Protein AF-0000000073460900 (afdb_homodimer)

Radius of gyration: 24.61 Å; Cα contacts (8 Å, |Δi|>4): 858; chains: 2; bounding box: 64×69×75 Å

Secondary structure (DSSP, 8-state):
-------HHHHHHHHHHHHHHHHHHHHHHHHTTSTT------------TTHHHHHHHHHHHHHHHHHHH--HHHHHHHHTGGGS-TT-HHHHHHHHHHHHHHHHSHHHHHHHHTT-EEE-----TT-HIIIIIS-STTSS-SPPEEEEETTTTEEEEEEEE-GGGEEETTEE-HHHHHHHHHHHHHHHHHHHH--S-EEEEEEEEEE-S--BSSEEEEEEEEEEEE-SSEEEEEEEEEETTSS-EEEEEEEEEEE-/-------HHHHHHHHHHHHHHHHHHHHHHHHTTSTTS-----------TTHHHHHHHHHHHHHHHHHHH--HHHHHHHHTGGGS-TT-HHHHHHHHHHHHHHHHSHHHHHHHHTT-EEE-----TT-HIIIIIS-STTSS-SPPEEEEETTTTEEEEEEEE-GGGEEETTEE-HHHHHHHHHHHHHHHHHHHH--S-EEEEEEEEEE-S--BSSEEEEEEEEEEEE-SSEEEEEEEEEETTSS-EEEEEEEEEEE-

Solvent-accessible surface area (backbone atoms only — not comparable to full-atom values): 27367 Å² total; per-residue (Å²): 132,86,73,78,76,69,69,64,59,65,58,46,54,52,48,50,53,50,49,53,51,51,53,52,50,42,50,54,66,53,52,71,70,61,71,74,78,81,82,76,87,73,74,89,65,71,78,61,81,59,58,56,53,50,50,47,44,44,48,44,48,48,47,46,51,43,57,73,43,42,50,70,66,51,50,44,20,54,74,50,39,68,80,46,58,80,80,34,65,69,52,46,51,50,41,51,51,50,52,51,50,54,62,64,31,68,64,49,51,52,36,55,75,69,62,34,39,79,50,80,76,84,74,55,91,43,26,30,24,65,70,45,63,34,41,35,51,20,22,36,50,58,83,62,48,35,30,41,22,82,90,77,66,34,33,37,33,42,39,56,40,18,59,40,37,10,43,37,85,61,25,44,22,67,28,53,54,47,32,54,49,50,52,51,49,53,51,40,49,26,69,74,71,70,35,93,55,71,43,70,40,35,41,36,38,37,49,69,41,88,45,64,34,42,36,53,33,37,36,34,48,78,43,76,45,78,66,81,51,33,40,39,37,30,33,37,34,24,40,59,87,65,82,44,70,26,31,39,35,38,37,34,31,42,40,118,132,86,72,80,74,67,69,64,59,65,59,46,53,54,47,50,54,49,51,52,51,50,54,52,50,43,51,56,68,54,54,73,69,61,72,74,82,81,86,69,91,69,74,85,65,70,78,60,81,58,57,57,52,49,50,46,43,44,48,44,48,49,48,46,51,43,57,72,43,42,50,71,67,49,50,44,22,53,73,51,39,68,79,46,60,81,80,36,67,68,51,46,50,51,39,52,50,50,52,51,50,55,63,65,31,68,64,49,52,50,35,55,76,71,61,35,40,80,50,77,76,83,74,56,90,44,28,30,24,66,68,46,63,35,41,35,51,19,23,37,50,57,82,62,49,38,31,39,22,81,89,79,66,35,34,38,34,44,41,54,39,18,60,40,38,10,43,36,85,62,25,43,23,67,29,55,53,46,31,54,49,50,53,51,49,52,52,40,50,25,70,74,70,72,36,90,56,71,42,70,40,34,40,36,39,38,50,68,40,90,44,63,34,44,36,54,33,38,35,34,48,77,42,75,44,79,68,81,50,33,38,39,38,30,34,36,34,23,40,58,86,65,83,44,71,26,32,40,35,39,38,36,28,41,40,119

Structure (mmCIF, N/CA/C/O backbone):
data_AF-0000000073460900-model_v1
#
loop_
_entity.id
_entity.type
_entity.pdbx_description
1 polymer ADL386Wp
#
loop_
_atom_site.group_PDB
_atom_site.id
_atom_site.type_symbol
_atom_site.label_atom_id
_atom_site.label_alt_id
_atom_site.label_comp_id
_atom_site.label_asym_id
_atom_site.label_entity_id
_atom_site.label_seq_id
_atom_site.pdbx_PDB_ins_code
_atom_site.Cartn_x
_atom_site.Cartn_y
_atom_site.Cartn_z
_atom_site.occupancy
_atom_site.B_iso_or_equiv
_atom_site.auth_seq_id
_atom_site.auth_comp_id
_atom_site.auth_asym_id
_atom_site.auth_atom_id
_atom_site.pdbx_PDB_model_num
ATOM 1 N N . MET A 1 1 ? -37.719 19.938 0.568 1 21.8 1 MET A N 1
ATOM 2 C CA . MET A 1 1 ? -37.125 19.641 -0.734 1 21.8 1 MET A CA 1
ATOM 3 C C . MET A 1 1 ? -35.75 20.297 -0.87 1 21.8 1 MET A C 1
ATOM 5 O O . MET A 1 1 ? -35.312 20.625 -1.976 1 21.8 1 MET A O 1
ATOM 9 N N . MET A 1 2 ? -35.031 20.688 0.23 1 23.61 2 MET A N 1
ATOM 10 C CA . MET A 1 2 ? -33.812 21.5 0.242 1 23.61 2 MET A CA 1
ATOM 11 C C . MET A 1 2 ? -32.656 20.781 -0.43 1 23.61 2 MET A C 1
ATOM 13 O O . MET A 1 2 ? -32.281 19.703 0.007 1 23.61 2 MET A O 1
ATOM 17 N N . ALA A 1 3 ? -32.531 20.953 -1.787 1 25.3 3 ALA A N 1
ATOM 18 C CA . ALA A 1 3 ? -31.469 20.578 -2.713 1 25.3 3 ALA A CA 1
ATOM 19 C C . ALA A 1 3 ? -30.109 21 -2.172 1 25.3 3 ALA A C 1
ATOM 21 O O . ALA A 1 3 ? -29.875 22.172 -1.9 1 25.3 3 ALA A O 1
ATOM 22 N N . TYR A 1 4 ? -29.547 20.25 -1.261 1 27.84 4 TYR A N 1
ATOM 23 C CA . TYR A 1 4 ? -28.172 20.453 -0.843 1 27.84 4 TYR A CA 1
ATOM 24 C C . TYR A 1 4 ? -27.266 20.719 -2.043 1 27.84 4 TYR A C 1
ATOM 26 O O . TYR A 1 4 ? -27.109 19.875 -2.92 1 27.84 4 TYR A O 1
ATOM 34 N N . LYS A 1 5 ? -27.203 22 -2.551 1 30.47 5 LYS A N 1
ATOM 35 C CA . LYS A 1 5 ? -26.328 22.547 -3.578 1 30.47 5 LYS A CA 1
ATOM 36 C C . LYS A 1 5 ? -24.875 22.172 -3.328 1 30.47 5 LYS A C 1
ATOM 38 O O . LYS A 1 5 ? -24.297 22.547 -2.301 1 30.47 5 LYS A O 1
ATOM 43 N N . TYR A 1 6 ? -24.453 21.062 -3.68 1 32.19 6 TYR A N 1
ATOM 44 C CA . TYR A 1 6 ? -23.078 20.609 -3.75 1 32.19 6 TYR A CA 1
ATOM 45 C C . TYR A 1 6 ? -22.172 21.672 -4.375 1 32.19 6 TYR A C 1
ATOM 47 O O . TYR A 1 6 ? -22.469 22.188 -5.457 1 32.19 6 TYR A O 1
ATOM 55 N N . PRO A 1 7 ? -21.469 22.453 -3.604 1 34.94 7 PRO A N 1
ATOM 56 C CA . PRO A 1 7 ? -20.75 23.562 -4.215 1 34.94 7 PRO A CA 1
ATOM 57 C C . PRO A 1 7 ? -19.891 23.141 -5.406 1 34.94 7 PRO A C 1
ATOM 59 O O . PRO A 1 7 ? -19.062 22.234 -5.277 1 34.94 7 PRO A O 1
ATOM 62 N N . VAL A 1 8 ? -20.328 23.344 -6.688 1 37.78 8 VAL A N 1
ATOM 63 C CA . VAL A 1 8 ? -19.781 23.219 -8.039 1 37.78 8 VAL A CA 1
ATOM 64 C C . VAL A 1 8 ? -18.359 23.75 -8.078 1 37.78 8 VAL A C 1
ATOM 66 O O . VAL A 1 8 ? -17.547 23.344 -8.914 1 37.78 8 VAL A O 1
ATOM 69 N N . GLY A 1 9 ? -18.078 24.562 -7.105 1 38.12 9 GLY A N 1
ATOM 70 C CA . GLY A 1 9 ? -16.797 25.234 -7.195 1 38.12 9 GLY A CA 1
ATOM 71 C C . GLY A 1 9 ? -15.625 24.344 -6.844 1 38.12 9 GLY A C 1
ATOM 72 O O . GLY A 1 9 ? -14.578 24.391 -7.492 1 38.12 9 GLY A O 1
ATOM 73 N N . ALA A 1 10 ? -15.734 23.609 -5.758 1 40.12 10 ALA A N 1
ATOM 74 C CA . ALA A 1 10 ? -14.625 22.734 -5.375 1 40.12 10 ALA A CA 1
ATOM 75 C C . ALA A 1 10 ? -14.391 21.656 -6.418 1 40.12 10 ALA A C 1
ATOM 77 O O . ALA A 1 10 ? -13.25 21.312 -6.738 1 40.12 10 ALA A O 1
ATOM 78 N N . ALA A 1 11 ? -15.461 21.188 -7.004 1 39.38 11 ALA A N 1
ATOM 79 C CA . ALA A 1 11 ? -15.367 20.219 -8.094 1 39.38 11 ALA A CA 1
ATOM 80 C C . ALA A 1 11 ? -14.68 20.828 -9.312 1 39.38 11 ALA A C 1
ATOM 82 O O . ALA A 1 11 ? -13.875 20.172 -9.969 1 39.38 11 ALA A O 1
ATOM 83 N N . ARG A 1 12 ? -14.953 22.062 -9.523 1 40.88 12 ARG A N 1
ATOM 84 C CA . ARG A 1 12 ? -14.352 22.734 -10.672 1 40.88 12 ARG A CA 1
ATOM 85 C C . ARG A 1 12 ? -12.852 22.938 -10.469 1 40.88 12 ARG A C 1
ATOM 87 O O . ARG A 1 12 ? -12.07 22.734 -11.398 1 40.88 12 ARG A O 1
ATOM 94 N N . ARG A 1 13 ? -12.461 23.266 -9.305 1 42.81 13 ARG A N 1
ATOM 95 C CA . ARG A 1 13 ? -11.039 23.484 -9.039 1 42.81 13 ARG A CA 1
ATOM 96 C C . ARG A 1 13 ? -10.266 22.156 -9.109 1 42.81 13 ARG A C 1
ATOM 98 O O . ARG A 1 13 ? -9.164 22.109 -9.656 1 42.81 13 ARG A O 1
ATOM 105 N N . GLN A 1 14 ? -10.891 21.156 -8.672 1 40.12 14 GLN A N 1
ATOM 106 C CA . GLN A 1 14 ? -10.281 19.828 -8.766 1 40.12 14 GLN A CA 1
ATOM 107 C C . GLN A 1 14 ? -10.188 19.359 -10.211 1 40.12 14 GLN A C 1
ATOM 109 O O . GLN A 1 14 ? -9.18 18.781 -10.617 1 40.12 14 GLN A O 1
ATOM 114 N N . LEU A 1 15 ? -11.156 19.75 -11.016 1 40.47 15 LEU A N 1
ATOM 115 C CA . LEU A 1 15 ? -11.133 19.453 -12.445 1 40.47 15 LEU A CA 1
ATOM 116 C C . LEU A 1 15 ? -10.023 20.219 -13.148 1 40.47 15 LEU A C 1
ATOM 118 O O . LEU A 1 15 ? -9.312 19.672 -13.992 1 40.47 15 LEU A O 1
ATOM 122 N N . GLN A 1 16 ? -9.914 21.422 -12.781 1 43.19 16 GLN A N 1
ATOM 123 C CA . GLN A 1 16 ? -8.891 22.25 -13.406 1 43.19 16 GLN A CA 1
ATOM 124 C C . GLN A 1 16 ? -7.488 21.781 -13.023 1 43.19 16 GLN A C 1
ATOM 126 O O . GLN A 1 16 ? -6.586 21.766 -13.859 1 43.19 16 GLN A O 1
ATOM 131 N N . ALA A 1 17 ? -7.332 21.406 -11.875 1 42.56 17 ALA A N 1
ATOM 132 C CA . ALA A 1 17 ? -6.047 20.859 -11.43 1 42.56 17 ALA A CA 1
ATOM 133 C C . ALA A 1 17 ? -5.738 19.547 -12.141 1 42.56 17 ALA A C 1
ATOM 135 O O . ALA A 1 17 ? -4.602 19.312 -12.562 1 42.56 17 ALA A O 1
ATOM 136 N N . ASN A 1 18 ? -6.754 18.844 -12.359 1 40.72 18 ASN A N 1
ATOM 137 C CA . ASN A 1 18 ? -6.617 17.578 -13.062 1 40.72 18 ASN A CA 1
ATOM 138 C C . ASN A 1 18 ? -6.27 17.781 -14.531 1 40.72 18 ASN A C 1
ATOM 140 O O . ASN A 1 18 ? -5.434 17.062 -15.086 1 40.72 18 ASN A O 1
ATOM 144 N N . ILE A 1 19 ? -6.832 18.797 -15.117 1 40.56 19 ILE A N 1
ATOM 145 C CA . ILE A 1 19 ? -6.562 19.141 -16.5 1 40.56 19 ILE A CA 1
ATOM 146 C C . ILE A 1 19 ? -5.121 19.625 -16.641 1 40.56 19 ILE A C 1
ATOM 148 O O . ILE A 1 19 ? -4.426 19.266 -17.594 1 40.56 19 ILE A O 1
ATOM 152 N N . ARG A 1 20 ? -4.719 20.359 -15.711 1 42.94 20 ARG A N 1
ATOM 153 C CA . ARG A 1 20 ? -3.346 20.859 -15.758 1 42.94 20 ARG A CA 1
ATOM 154 C C . ARG A 1 20 ? -2.346 19.719 -15.602 1 42.94 20 ARG A C 1
ATOM 156 O O . ARG A 1 20 ? -1.32 19.688 -16.281 1 42.94 20 ARG A O 1
ATOM 163 N N . THR A 1 21 ? -2.645 18.828 -14.828 1 40.16 21 THR A N 1
ATOM 164 C CA . THR A 1 21 ? -1.811 17.641 -14.625 1 40.16 21 THR A CA 1
ATOM 165 C C . THR A 1 21 ? -1.776 16.781 -15.891 1 40.16 21 THR A C 1
ATOM 167 O O . THR A 1 21 ? -0.723 16.266 -16.266 1 40.16 21 THR A O 1
ATOM 170 N N . CYS A 1 22 ? -2.891 16.75 -16.5 1 38.5 22 CYS A N 1
ATOM 171 C CA . CYS A 1 22 ? -2.938 16.062 -17.781 1 38.5 22 CYS A CA 1
ATOM 172 C C . CYS A 1 22 ? -2.041 16.734 -18.812 1 38.5 22 CYS A C 1
ATOM 174 O O . CYS A 1 22 ? -1.329 16.078 -19.562 1 38.5 22 CYS A O 1
ATOM 176 N N . LYS A 1 23 ? -2.078 18.047 -18.828 1 37.5 23 LYS A N 1
ATOM 177 C CA . LYS A 1 23 ? -1.24 18.781 -19.766 1 37.5 23 LYS A CA 1
ATOM 178 C C . LYS A 1 23 ? 0.241 18.547 -19.484 1 37.5 23 LYS A C 1
ATOM 180 O O . LYS A 1 23 ? 1.038 18.391 -20.406 1 37.5 23 LYS A O 1
ATOM 185 N N . ALA A 1 24 ? 0.615 18.422 -18.281 1 39.75 24 ALA A N 1
ATOM 186 C CA . ALA A 1 24 ? 2.006 18.188 -17.906 1 39.75 24 ALA A CA 1
ATOM 187 C C . ALA A 1 24 ? 2.449 16.781 -18.328 1 39.75 24 ALA A C 1
ATOM 189 O O . ALA A 1 24 ? 3.566 16.594 -18.812 1 39.75 24 ALA A O 1
ATOM 190 N N . ILE A 1 25 ? 1.651 15.883 -18.281 1 38.31 25 ILE A N 1
ATOM 191 C CA . ILE A 1 25 ? 1.918 14.5 -18.672 1 38.31 25 ILE A CA 1
ATOM 192 C C . ILE A 1 25 ? 2.131 14.414 -20.172 1 38.31 25 ILE A C 1
ATOM 194 O O . ILE A 1 25 ? 3.068 13.758 -20.641 1 38.31 25 ILE A O 1
ATOM 198 N N . VAL A 1 26 ? 1.367 15.102 -20.875 1 37.19 26 VAL A N 1
ATOM 199 C CA . VAL A 1 26 ? 1.499 15.125 -22.328 1 37.19 26 VAL A CA 1
ATOM 200 C C . VAL A 1 26 ? 2.855 15.711 -22.719 1 37.19 26 VAL A C 1
ATOM 202 O O . VAL A 1 26 ? 3.539 15.18 -23.594 1 37.19 26 VAL A O 1
ATOM 205 N N . ASN A 1 27 ? 3.17 16.609 -21.938 1 37.47 27 ASN A N 1
ATOM 206 C CA . ASN A 1 27 ? 4.441 17.25 -22.234 1 37.47 27 ASN A CA 1
ATOM 207 C C . ASN A 1 27 ? 5.625 16.328 -21.953 1 37.47 27 ASN A C 1
ATOM 209 O O . ASN A 1 27 ? 6.59 16.312 -22.719 1 37.47 27 ASN A O 1
ATOM 213 N N . ILE A 1 28 ? 5.598 15.57 -21 1 36.09 28 ILE A N 1
ATOM 214 C CA . ILE A 1 28 ? 6.68 14.664 -20.641 1 36.09 28 ILE A CA 1
ATOM 215 C C . ILE A 1 28 ? 6.762 13.531 -21.672 1 36.09 28 ILE A C 1
ATOM 217 O O . ILE A 1 28 ? 7.852 13.156 -22.109 1 36.09 28 ILE A O 1
ATOM 221 N N . LEU A 1 29 ? 5.68 12.984 -22.047 1 33.34 29 LEU A N 1
ATOM 222 C CA . LEU A 1 29 ? 5.637 11.906 -23.016 1 33.34 29 LEU A CA 1
ATOM 223 C C . LEU A 1 29 ? 6.113 12.383 -24.375 1 33.34 29 LEU A C 1
ATOM 225 O O . LEU A 1 29 ? 6.797 11.648 -25.094 1 33.34 29 LEU A O 1
ATOM 229 N N . VAL A 1 30 ? 5.891 13.578 -24.688 1 33.03 30 VAL A N 1
ATOM 230 C CA . VAL A 1 30 ? 6.281 14.148 -25.969 1 33.03 30 VAL A CA 1
ATOM 231 C C . VAL A 1 30 ? 7.77 14.5 -25.953 1 33.03 30 VAL A C 1
ATOM 233 O O . VAL A 1 30 ? 8.469 14.312 -26.953 1 33.03 30 VAL A O 1
ATOM 236 N N . ARG A 1 31 ? 8.242 14.867 -24.844 1 34.03 31 ARG A N 1
ATOM 237 C CA . ARG A 1 31 ? 9.641 15.289 -24.797 1 34.03 31 ARG A CA 1
ATOM 238 C C . ARG A 1 31 ? 10.578 14.094 -24.938 1 34.03 31 ARG A C 1
ATOM 240 O O . ARG A 1 31 ? 11.688 14.227 -25.469 1 34.03 31 ARG A O 1
ATOM 247 N N . LYS A 1 32 ? 10.305 12.938 -24.484 1 31.95 32 LYS A N 1
ATOM 248 C CA . LYS A 1 32 ? 11.234 11.828 -24.672 1 31.95 32 LYS A CA 1
ATOM 249 C C . LYS A 1 32 ? 11.422 11.5 -26.156 1 31.95 32 LYS A C 1
ATOM 251 O O . LYS A 1 32 ? 12.383 10.828 -26.531 1 31.95 32 LYS A O 1
ATOM 256 N N . ALA A 1 33 ? 10.484 11.891 -26.984 1 29.42 33 ALA A N 1
ATOM 257 C CA . ALA A 1 33 ? 10.648 11.555 -28.391 1 29.42 33 ALA A CA 1
ATOM 258 C C . ALA A 1 33 ? 11.719 12.422 -29.047 1 29.42 33 ALA A C 1
ATOM 260 O O . ALA A 1 33 ? 12.359 12.016 -30.016 1 29.42 33 ALA A O 1
ATOM 261 N N . SER A 1 34 ? 11.867 13.656 -28.609 1 28.66 34 SER A N 1
ATOM 262 C CA . SER A 1 34 ? 12.609 14.562 -29.469 1 28.66 34 SER A CA 1
ATOM 263 C C . SER A 1 34 ? 14.109 14.508 -29.172 1 28.66 34 SER A C 1
ATOM 265 O O . SER A 1 34 ? 14.883 15.281 -29.734 1 28.66 34 SER A O 1
ATOM 267 N N . TYR A 1 35 ? 14.633 13.836 -28.312 1 28.48 35 TYR A N 1
ATOM 268 C CA . TYR A 1 35 ? 15.945 14.312 -27.875 1 28.48 35 TYR A CA 1
ATOM 269 C C . TYR A 1 35 ? 17.031 13.93 -28.875 1 28.48 35 TYR A C 1
ATOM 271 O O . TYR A 1 35 ? 18.219 14.031 -28.578 1 28.48 35 TYR A O 1
ATOM 279 N N . THR A 1 36 ? 16.734 13.398 -30.047 1 25.69 36 THR A N 1
ATOM 280 C CA . THR A 1 36 ? 17.969 12.938 -30.656 1 25.69 36 THR A CA 1
ATOM 281 C C . THR A 1 36 ? 18.828 14.117 -31.125 1 25.69 36 THR A C 1
ATOM 283 O O . THR A 1 36 ? 20.047 13.984 -31.281 1 25.69 36 THR A O 1
ATOM 286 N N . THR A 1 37 ? 18.25 15.031 -31.938 1 26.38 37 THR A N 1
ATOM 287 C CA . THR A 1 37 ? 19.109 15.484 -33 1 26.38 37 THR A CA 1
ATOM 288 C C . THR A 1 37 ? 20.172 16.469 -32.5 1 26.38 37 THR A C 1
ATOM 290 O O . THR A 1 37 ? 19.969 17.094 -31.438 1 26.38 37 THR A O 1
ATOM 293 N N . GLY A 1 38 ? 21.297 16.859 -33.312 1 26.08 38 GLY A N 1
ATOM 294 C CA . GLY A 1 38 ? 22.594 17.516 -33.375 1 26.08 38 GLY A CA 1
ATOM 295 C C . GLY A 1 38 ? 22.531 18.984 -33 1 26.08 38 GLY A C 1
ATOM 296 O O . GLY A 1 38 ? 21.469 19.594 -33.031 1 26.08 38 GLY A O 1
ATOM 297 N N . ARG A 1 39 ? 23.625 19.734 -32.469 1 28.83 39 ARG A N 1
ATOM 298 C CA . ARG A 1 39 ? 23.969 20.969 -31.812 1 28.83 39 ARG A CA 1
ATOM 299 C C . ARG A 1 39 ? 23.797 22.172 -32.75 1 28.83 39 ARG A C 1
ATOM 301 O O . ARG A 1 39 ? 24.266 23.266 -32.438 1 28.83 39 ARG A O 1
ATOM 308 N N . GLN A 1 40 ? 23.438 22.047 -34.094 1 28.53 40 GLN A N 1
ATOM 309 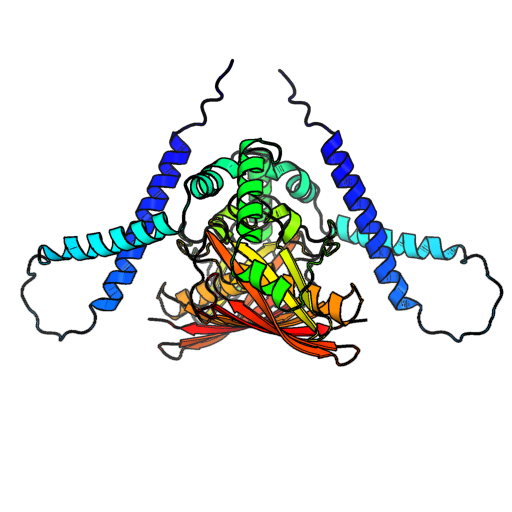C CA . GLN A 1 40 ? 23.766 23.297 -34.781 1 28.53 40 GLN A CA 1
ATOM 310 C C . GLN A 1 40 ? 22.953 24.469 -34.219 1 28.53 40 GLN A C 1
ATOM 312 O O . GLN A 1 40 ? 21.844 24.266 -33.719 1 28.53 40 GLN A O 1
ATOM 317 N N . PHE A 1 41 ? 23.5 25.719 -33.969 1 29.95 41 PHE A N 1
ATOM 318 C CA . PHE A 1 41 ? 23.141 27.047 -33.469 1 29.95 41 PHE A CA 1
ATOM 319 C C . PHE A 1 41 ? 21.859 27.547 -34.156 1 29.95 41 PHE A C 1
ATOM 321 O O . PHE A 1 41 ? 21.578 28.75 -34.125 1 29.95 41 PHE A O 1
ATOM 328 N N . ALA A 1 42 ? 20.969 26.719 -34.938 1 27.45 42 ALA A N 1
ATOM 329 C CA . ALA A 1 42 ? 20.031 27.344 -35.875 1 27.45 42 ALA A CA 1
ATOM 330 C C . ALA A 1 42 ? 19.062 28.266 -35.125 1 27.45 42 ALA A C 1
ATOM 332 O O . ALA A 1 42 ? 18.844 28.094 -33.906 1 27.45 42 ALA A O 1
ATOM 333 N N . VAL A 1 43 ? 18.578 29.375 -35.844 1 31.58 43 VAL A N 1
ATOM 334 C CA . VAL A 1 43 ? 17.578 30.422 -35.719 1 31.58 43 VAL A CA 1
ATOM 335 C C . VAL A 1 43 ? 16.312 29.875 -35.094 1 31.58 43 VAL A C 1
ATOM 337 O O . VAL A 1 43 ? 15.93 28.719 -35.344 1 31.58 43 VAL A O 1
ATOM 340 N N . ALA A 1 44 ? 15.781 30.516 -34.062 1 33.97 44 ALA A N 1
ATOM 341 C CA . ALA A 1 44 ? 14.617 30.266 -33.219 1 33.97 44 ALA A CA 1
ATOM 342 C C . ALA A 1 44 ? 13.398 29.906 -34.062 1 33.97 44 ALA A C 1
ATOM 344 O O . ALA A 1 44 ? 12.75 30.797 -34.625 1 33.97 44 ALA A O 1
ATOM 345 N N . ARG A 1 45 ? 13.484 28.953 -35.125 1 32.97 45 ARG A N 1
ATOM 346 C CA . ARG A 1 45 ? 12.273 28.781 -35.938 1 32.97 45 ARG A CA 1
ATOM 347 C C . ARG A 1 45 ? 11.078 28.469 -35.031 1 32.97 45 ARG A C 1
ATOM 349 O O . ARG A 1 45 ? 11.219 27.812 -34 1 32.97 45 ARG A O 1
ATOM 356 N N . ARG A 1 46 ? 9.961 29.234 -35.25 1 35.94 46 ARG A N 1
ATOM 357 C CA . ARG A 1 46 ? 8.609 29.062 -34.719 1 35.94 46 ARG A CA 1
ATOM 358 C C . ARG A 1 46 ? 8.227 27.578 -34.656 1 35.94 46 ARG A C 1
ATOM 360 O O . ARG A 1 46 ? 8.453 26.844 -35.625 1 35.94 46 ARG A O 1
ATOM 367 N N . PRO A 1 47 ? 8.172 27.016 -33.469 1 39.94 47 PRO A N 1
ATOM 368 C CA . PRO A 1 47 ? 7.902 25.578 -33.469 1 39.94 47 PRO A CA 1
ATOM 369 C C . PRO A 1 47 ? 6.836 25.172 -34.469 1 39.94 47 PRO A C 1
ATOM 371 O O . PRO A 1 47 ? 5.875 25.922 -34.688 1 39.94 47 PRO A O 1
ATOM 374 N N . PRO A 1 48 ? 7.258 24.469 -35.625 1 37.88 48 PRO A N 1
ATOM 375 C CA . PRO A 1 48 ? 6.281 24.219 -36.688 1 37.88 48 PRO A CA 1
ATOM 376 C C . PRO A 1 48 ? 4.902 23.844 -36.125 1 37.88 48 PRO A C 1
ATOM 378 O O . PRO A 1 48 ? 4.789 23.359 -35 1 37.88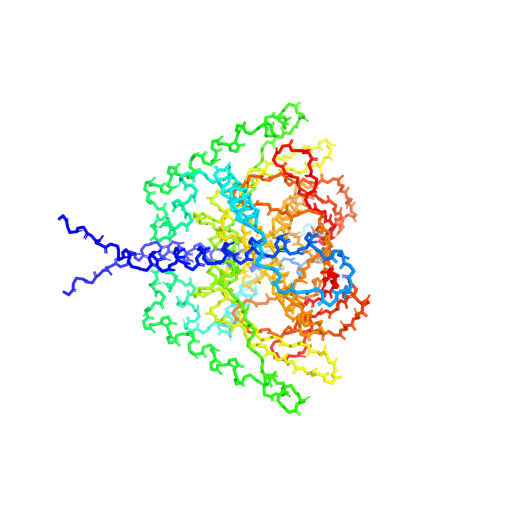 48 PRO A O 1
ATOM 381 N N . LYS A 1 49 ? 3.803 24.266 -36.844 1 38.25 49 LYS A N 1
ATOM 382 C CA . LYS A 1 49 ? 2.359 24.094 -36.719 1 38.25 49 LYS A CA 1
ATOM 383 C C . LYS A 1 49 ? 2.018 22.656 -36.312 1 38.25 49 LYS A C 1
ATOM 385 O O . LYS A 1 49 ? 0.87 22.359 -35.969 1 38.25 49 LYS A O 1
ATOM 390 N N . TRP A 1 50 ? 2.994 21.719 -36.562 1 35.72 50 TRP A N 1
ATOM 391 C CA . TRP A 1 50 ? 2.656 20.328 -36.25 1 35.72 50 TRP A CA 1
ATOM 392 C C . TRP A 1 50 ? 2.773 20.062 -34.75 1 35.72 50 TRP A C 1
ATOM 394 O O . TRP A 1 50 ? 2.518 18.938 -34.312 1 35.72 50 TRP A O 1
ATOM 404 N N . TYR A 1 51 ? 3.385 20.891 -33.969 1 43.34 51 TYR A N 1
ATOM 405 C CA . TYR A 1 51 ? 3.402 20.719 -32.531 1 43.34 51 TYR A CA 1
ATOM 406 C C . TYR A 1 51 ? 1.987 20.594 -31.969 1 43.34 51 TYR A C 1
ATOM 408 O O . TYR A 1 51 ? 1.769 19.969 -30.922 1 43.34 51 TYR A O 1
ATOM 416 N N . GLY A 1 52 ? 1.089 21.281 -32.656 1 41.59 52 GLY A N 1
ATOM 417 C CA . GLY A 1 52 ? -0.317 21.141 -32.312 1 41.59 52 GLY A CA 1
ATOM 418 C C . GLY A 1 52 ? -0.833 19.719 -32.5 1 41.59 52 GLY A C 1
ATOM 419 O O . GLY A 1 52 ? -1.66 19.25 -31.719 1 41.59 52 GLY A O 1
ATOM 420 N N . LEU A 1 53 ? -0.352 19.078 -33.562 1 43.81 53 LEU A N 1
ATOM 421 C CA . LEU A 1 53 ? -0.833 17.734 -33.875 1 43.81 53 LEU A CA 1
ATOM 422 C C . LEU A 1 53 ? -0.296 16.734 -32.875 1 43.81 53 LEU A C 1
ATOM 424 O O . LEU A 1 53 ? -0.993 15.789 -32.5 1 43.81 53 LEU A O 1
ATOM 428 N N . GLY A 1 54 ? 0.873 16.922 -32.406 1 43.41 54 GLY A N 1
ATOM 429 C CA . GLY A 1 54 ? 1.41 16.031 -31.391 1 43.41 54 GLY A CA 1
ATOM 430 C C . GLY A 1 54 ? 0.736 16.172 -30.031 1 43.41 54 GLY A C 1
ATOM 431 O O . GLY A 1 54 ? 0.419 15.18 -29.391 1 43.41 54 GLY A O 1
ATOM 432 N N . ILE A 1 55 ? 0.613 17.359 -29.672 1 45.62 55 ILE A N 1
ATOM 433 C CA . ILE A 1 55 ? -0.132 17.594 -28.438 1 45.62 55 ILE A CA 1
ATOM 434 C C . ILE A 1 55 ? -1.572 17.125 -28.609 1 45.62 55 ILE A C 1
ATOM 436 O O . ILE A 1 55 ? -2.139 16.5 -27.703 1 45.62 55 ILE A O 1
ATOM 440 N N . PHE A 1 56 ? -2.1 17.406 -29.75 1 46.31 56 PHE A N 1
ATOM 441 C CA . PHE A 1 56 ? -3.436 16.906 -30.031 1 46.31 56 PHE A CA 1
ATOM 442 C C . PHE A 1 56 ? -3.453 15.375 -30.031 1 46.31 56 PHE A C 1
ATOM 444 O O . PHE A 1 56 ? -4.383 14.766 -29.5 1 46.31 56 PHE A O 1
ATOM 451 N N . GLY A 1 57 ? -2.514 14.789 -30.531 1 46.88 57 GLY A N 1
ATOM 452 C CA . GLY A 1 57 ? -2.416 13.336 -30.5 1 46.88 57 GLY A CA 1
ATOM 453 C C . GLY A 1 57 ? -2.203 12.781 -29.109 1 46.88 57 GLY A C 1
ATOM 454 O O . GLY A 1 57 ? -2.842 11.797 -28.719 1 46.88 57 GLY A O 1
ATOM 455 N N . ALA A 1 58 ? -1.322 13.344 -28.406 1 49.34 58 ALA A N 1
ATOM 456 C CA . ALA A 1 58 ? -1.107 12.914 -27.031 1 49.34 58 ALA A CA 1
ATOM 457 C C . ALA A 1 58 ? -2.338 13.188 -26.172 1 49.34 58 ALA A C 1
ATOM 459 O O . ALA A 1 58 ? -2.748 12.336 -25.375 1 49.34 58 ALA A O 1
ATOM 460 N N . SER A 1 59 ? -2.85 14.32 -26.359 1 48.91 59 SER A N 1
ATOM 461 C CA . SER A 1 59 ? -4.098 14.609 -25.656 1 48.91 59 SER A CA 1
ATOM 462 C C . SER A 1 59 ? -5.219 13.688 -26.125 1 48.91 59 SER A C 1
ATOM 464 O O . SER A 1 59 ? -6.02 13.211 -25.312 1 48.91 59 SER A O 1
ATOM 466 N N . PHE A 1 60 ? -5.312 13.5 -27.406 1 51.38 60 PHE A N 1
ATOM 467 C CA . PHE A 1 60 ? -6.305 12.57 -27.938 1 51.38 60 PHE A CA 1
ATOM 468 C C . PHE A 1 60 ? -6.02 11.148 -27.484 1 51.38 60 PHE A C 1
ATOM 470 O O . PHE A 1 60 ? -6.941 10.406 -27.125 1 51.38 60 PHE A O 1
ATOM 477 N N . GLY A 1 61 ? -4.898 10.711 -27.5 1 50.59 61 GLY A N 1
ATOM 478 C CA . GLY A 1 61 ? -4.543 9.391 -27 1 50.59 61 GLY A CA 1
ATOM 479 C C . GLY A 1 61 ? -4.828 9.211 -25.531 1 50.59 61 GLY A C 1
ATOM 480 O O . GLY A 1 61 ? -5.375 8.188 -25.109 1 50.59 61 GLY A O 1
ATOM 481 N N . LEU A 1 62 ? -4.457 10.188 -24.828 1 52.88 62 LEU A N 1
ATOM 482 C CA . LEU A 1 62 ? -4.812 10.164 -23.406 1 52.88 62 LEU A CA 1
ATOM 483 C C . LEU A 1 62 ? -6.324 10.211 -23.234 1 52.88 62 LEU A C 1
ATOM 485 O O . LEU A 1 62 ? -6.879 9.492 -22.391 1 52.88 62 LEU A O 1
ATOM 489 N N . GLY A 1 63 ? -6.902 11.156 -23.984 1 49.91 63 GLY A N 1
ATOM 490 C CA . GLY A 1 63 ? -8.359 11.164 -23.969 1 49.91 63 GLY A CA 1
ATOM 491 C C . GLY A 1 63 ? -8.969 9.844 -24.375 1 49.91 63 GLY A C 1
ATOM 492 O O . GLY A 1 63 ? -9.914 9.359 -23.734 1 49.91 63 GLY A O 1
ATOM 493 N N . TRP A 1 64 ? -8.43 9.344 -25.453 1 50.28 64 TRP A N 1
ATOM 494 C CA . TRP A 1 64 ? -8.875 8.023 -25.891 1 50.28 64 TRP A CA 1
ATOM 495 C C . TRP A 1 64 ? -8.617 6.977 -24.812 1 50.28 64 TRP A C 1
ATOM 497 O O . TRP A 1 64 ? -9.484 6.133 -24.547 1 50.28 64 TRP A O 1
ATOM 507 N N . LEU A 1 65 ? -7.504 7.023 -24.281 1 50.78 65 LEU A N 1
ATOM 508 C CA . LEU A 1 65 ? -7.191 6.078 -23.219 1 50.78 65 LEU A CA 1
ATOM 509 C C . LEU A 1 65 ? -8.141 6.262 -22.047 1 50.78 65 LEU A C 1
ATOM 511 O O . LEU A 1 65 ? -8.609 5.281 -21.453 1 50.78 65 LEU A O 1
ATOM 515 N N . ILE A 1 66 ? -8.422 7.48 -21.828 1 53.09 66 ILE A N 1
ATOM 516 C CA . ILE A 1 66 ? -9.336 7.789 -20.734 1 53.09 66 ILE A CA 1
ATOM 517 C C . ILE A 1 66 ? -10.734 7.277 -21.062 1 53.09 66 ILE A C 1
ATOM 519 O O . ILE A 1 66 ? -11.391 6.656 -20.219 1 53.09 66 ILE A O 1
ATOM 523 N N . THR A 1 67 ? -11.125 7.598 -22.281 1 49.62 67 THR A N 1
ATOM 524 C CA . THR A 1 67 ? -12.477 7.203 -22.672 1 49.62 67 THR A CA 1
ATOM 525 C C . THR A 1 67 ? -12.594 5.684 -22.734 1 49.62 67 THR A C 1
ATOM 527 O O . THR A 1 67 ? -13.664 5.125 -22.484 1 49.62 67 THR A O 1
ATOM 530 N N . GLN A 1 68 ? -11.5 5.117 -23.125 1 50.94 68 GLN A N 1
ATOM 531 C CA . GLN A 1 68 ? -11.586 3.668 -23.281 1 50.94 68 GLN A CA 1
ATOM 532 C C . GLN A 1 68 ? -11.648 2.971 -21.922 1 50.94 68 GLN A C 1
ATOM 534 O O . GLN A 1 68 ? -12.242 1.898 -21.797 1 50.94 68 GLN A O 1
ATOM 539 N N . HIS A 1 69 ? -11.109 3.629 -21.016 1 55.62 69 HIS A N 1
ATOM 540 C CA . HIS A 1 69 ? -10.984 2.85 -19.797 1 55.62 69 HIS A CA 1
ATOM 541 C C . HIS A 1 69 ? -11.828 3.445 -18.672 1 55.62 69 HIS A C 1
ATOM 543 O O . HIS A 1 69 ? -11.914 2.869 -17.578 1 55.62 69 HIS A O 1
ATOM 549 N N . LEU A 1 70 ? -12.43 4.574 -18.984 1 58.66 70 LEU A N 1
ATOM 550 C CA . LEU A 1 70 ? -13.219 5.18 -17.922 1 58.66 70 LEU A CA 1
ATOM 551 C C . LEU A 1 70 ? -14.695 5.254 -18.312 1 58.66 70 LEU A C 1
ATOM 553 O O . LEU A 1 70 ? -15.07 6 -19.219 1 58.66 70 LEU A O 1
ATOM 557 N N . SER A 1 71 ? -15.484 4.352 -17.75 1 62.97 71 SER A N 1
ATOM 558 C CA . SER A 1 71 ? -16.938 4.527 -17.891 1 62.97 71 SER A CA 1
ATOM 559 C C . SER A 1 71 ? -17.422 5.738 -17.094 1 62.97 71 SER A C 1
ATOM 561 O O . SER A 1 71 ? -16.719 6.23 -16.203 1 62.97 71 SER A O 1
ATOM 563 N N . TYR A 1 72 ? -18.531 6.297 -17.594 1 60.97 72 TYR A N 1
ATOM 564 C CA . TYR A 1 72 ? -19.172 7.379 -16.859 1 60.97 72 TYR A CA 1
ATOM 565 C C . TYR A 1 72 ? -19.312 7.023 -15.375 1 60.97 72 TYR A C 1
ATOM 567 O O . TYR A 1 72 ? -19.031 7.844 -14.508 1 60.97 72 TYR A O 1
ATOM 575 N N . ALA A 1 73 ? -19.688 5.859 -15.133 1 63.16 73 ALA A N 1
ATOM 576 C CA . ALA A 1 73 ? -19.875 5.414 -13.75 1 63.16 73 ALA A CA 1
ATOM 577 C C . ALA A 1 73 ? -18.547 5.414 -12.992 1 63.16 73 ALA A C 1
ATOM 579 O O . ALA A 1 73 ? -18.5 5.766 -11.812 1 63.16 73 ALA A O 1
ATOM 580 N N . ASP A 1 74 ? -17.5 5.152 -13.648 1 68.31 74 ASP A N 1
ATOM 581 C CA . ASP A 1 74 ? -16.188 5.152 -13.031 1 68.31 74 ASP A CA 1
ATOM 582 C C . ASP A 1 74 ? -15.734 6.574 -12.695 1 68.31 74 ASP A C 1
ATOM 584 O O . ASP A 1 74 ? -15.141 6.805 -11.641 1 68.31 74 ASP A O 1
ATOM 588 N N . LEU A 1 75 ? -16.031 7.371 -13.594 1 65.94 75 LEU A N 1
ATOM 589 C CA . LEU A 1 75 ? -15.703 8.773 -13.375 1 65.94 75 LEU A CA 1
ATOM 590 C C . LEU A 1 75 ? -16.484 9.336 -12.188 1 65.94 75 LEU A C 1
ATOM 592 O O . LEU A 1 75 ? -15.914 10.016 -11.336 1 65.94 75 LEU A O 1
ATOM 596 N N . MET A 1 76 ? -17.766 9.039 -12.141 1 66.62 76 MET A N 1
ATOM 597 C CA . MET A 1 76 ? -18.609 9.5 -11.039 1 66.62 76 MET A CA 1
ATOM 598 C C . MET A 1 76 ? -18.141 8.914 -9.711 1 66.62 76 MET A C 1
ATOM 600 O O . MET A 1 76 ? -18.125 9.602 -8.695 1 66.62 76 MET A O 1
ATOM 604 N N . ALA A 1 77 ? -17.797 7.711 -9.773 1 60.28 77 ALA A N 1
ATOM 605 C CA . ALA A 1 77 ? -17.281 7.051 -8.578 1 60.28 77 ALA A CA 1
ATOM 606 C C . ALA A 1 77 ? -16.016 7.738 -8.078 1 60.28 77 ALA A C 1
ATOM 608 O O . ALA A 1 77 ? -15.859 7.945 -6.871 1 60.28 77 ALA A O 1
ATOM 609 N N . TRP A 1 78 ? -15.211 8.07 -8.93 1 69.19 78 TRP A N 1
ATOM 610 C CA . TRP A 1 78 ? -13.945 8.734 -8.609 1 69.19 78 TRP A CA 1
ATOM 611 C C . TRP A 1 78 ? -14.195 10.133 -8.062 1 69.19 78 TRP A C 1
ATOM 613 O O . TRP A 1 78 ? -13.586 10.539 -7.07 1 69.19 78 TRP A O 1
ATOM 623 N N . LEU A 1 79 ? -15.164 10.742 -8.602 1 58.69 79 LEU A N 1
ATOM 624 C CA . LEU A 1 79 ? -15.312 12.164 -8.328 1 58.69 79 LEU A CA 1
ATOM 625 C C . LEU A 1 79 ? -16.297 12.398 -7.188 1 58.69 79 LEU A C 1
ATOM 627 O O . LEU A 1 79 ? -16.109 13.297 -6.363 1 58.69 79 LEU A O 1
ATOM 631 N N . PHE A 1 80 ? -17.375 11.508 -7.148 1 60.31 80 PHE A N 1
ATOM 632 C CA . PHE A 1 80 ? -18.5 11.945 -6.344 1 60.31 80 PHE A CA 1
ATOM 633 C C . PHE A 1 80 ? -18.875 10.891 -5.312 1 60.31 80 PHE A C 1
ATOM 635 O O . PHE A 1 80 ? -19.328 11.219 -4.211 1 60.31 80 PHE A O 1
ATOM 642 N N . TYR A 1 81 ? -18.625 9.766 -5.551 1 64.62 81 TYR A N 1
ATOM 643 C CA . TYR A 1 81 ? -19.266 8.727 -4.762 1 64.62 81 TYR A CA 1
ATOM 644 C C . TYR A 1 81 ? -18.578 8.555 -3.414 1 64.62 81 TYR A C 1
ATOM 646 O O . TYR A 1 81 ? -19.156 7.977 -2.486 1 64.62 81 TYR A O 1
ATOM 654 N N . ASP A 1 82 ? -17.406 9.062 -3.277 1 63.16 82 ASP A N 1
ATOM 655 C CA . ASP A 1 82 ? -16.688 8.906 -2.014 1 63.16 82 ASP A CA 1
ATOM 656 C C . ASP A 1 82 ? -17.344 9.734 -0.908 1 63.16 82 ASP A C 1
ATOM 658 O O . ASP A 1 82 ? -17.141 9.461 0.278 1 63.16 82 ASP A O 1
ATOM 662 N N . GLN A 1 83 ? -18.078 10.625 -1.316 1 62.94 83 GLN A N 1
ATOM 663 C CA . GLN A 1 83 ? -18.719 11.5 -0.348 1 62.94 83 GLN A CA 1
ATOM 664 C C . GLN A 1 83 ? -20.094 10.969 0.049 1 62.94 83 GLN A C 1
ATOM 666 O O . GLN A 1 83 ? -20.688 11.438 1.024 1 62.94 83 GLN A O 1
ATOM 671 N N . LEU A 1 84 ? -20.531 9.945 -0.727 1 63.34 84 LEU A N 1
ATOM 672 C CA . LEU A 1 84 ? -21.844 9.359 -0.461 1 63.34 84 LEU A CA 1
ATOM 673 C C . LEU A 1 84 ? -21.734 8.211 0.531 1 63.34 84 LEU A C 1
ATOM 675 O O . LEU A 1 84 ? -20.703 7.531 0.591 1 63.34 84 LEU A O 1
ATOM 679 N N . PRO A 1 85 ? -22.812 8.125 1.288 1 67.75 85 PRO A N 1
ATOM 680 C CA . PRO A 1 85 ? -22.812 6.945 2.158 1 67.75 85 PRO A CA 1
ATOM 681 C C . PRO A 1 85 ? -22.781 5.637 1.375 1 67.75 85 PRO A C 1
ATOM 683 O O . PRO A 1 85 ? -23.234 5.586 0.227 1 67.75 85 PRO A O 1
ATOM 686 N N . ALA A 1 86 ? -22.234 4.688 2.023 1 68.38 86 ALA A N 1
ATOM 687 C CA . ALA A 1 86 ? -22.094 3.373 1.401 1 68.38 86 ALA A CA 1
ATOM 688 C C . ALA A 1 86 ? -23.453 2.807 1.004 1 68.38 86 ALA A C 1
ATOM 690 O O . ALA A 1 86 ? -23.547 2.023 0.056 1 68.38 86 ALA A O 1
ATOM 691 N N . ASP A 1 87 ? -24.453 3.312 1.587 1 72.81 87 ASP A N 1
ATOM 692 C CA . ASP A 1 87 ? -25.781 2.756 1.349 1 72.81 87 ASP A CA 1
ATOM 693 C C . ASP A 1 87 ? -26.516 3.543 0.272 1 72.81 87 ASP A C 1
ATOM 695 O O . ASP A 1 87 ? -27.641 3.203 -0.088 1 72.81 87 ASP A O 1
ATOM 699 N N . ASP A 1 88 ? -25.844 4.43 -0.253 1 80.44 88 ASP A N 1
ATOM 700 C CA . ASP A 1 88 ? -26.422 5.176 -1.361 1 80.44 88 ASP A CA 1
ATOM 701 C C . ASP A 1 88 ? -26.656 4.273 -2.568 1 80.44 88 ASP A C 1
ATOM 703 O O . ASP A 1 88 ? -25.812 3.438 -2.9 1 80.44 88 ASP A O 1
ATOM 707 N N . GLU A 1 89 ? -27.844 4.426 -3.156 1 82.06 89 GLU A N 1
ATOM 708 C CA . GLU A 1 89 ? -28.25 3.584 -4.277 1 82.06 89 GLU A CA 1
ATOM 709 C C . GLU A 1 89 ? -27.25 3.66 -5.422 1 82.06 89 GLU A C 1
ATOM 711 O O . GLU A 1 89 ? -26.969 2.656 -6.082 1 82.06 89 GLU A O 1
ATOM 716 N N . LYS A 1 90 ? -26.75 4.789 -5.746 1 80.25 90 LYS A N 1
ATOM 717 C CA . LYS A 1 90 ? -25.797 4.965 -6.836 1 80.25 90 LYS A CA 1
ATOM 718 C C . LYS A 1 90 ? -24.516 4.152 -6.594 1 80.25 90 LYS A C 1
ATOM 720 O O . LYS A 1 90 ? -23.969 3.562 -7.527 1 80.25 90 LYS A O 1
ATOM 725 N N . VAL A 1 91 ? -24.094 4.152 -5.352 1 85.38 91 VAL A N 1
ATOM 726 C CA . VAL A 1 91 ? -22.891 3.395 -4.988 1 85.38 91 VAL A CA 1
ATOM 727 C C . VAL A 1 91 ? -23.172 1.899 -5.121 1 85.38 91 VAL A C 1
ATOM 729 O O . VAL A 1 91 ? -22.359 1.157 -5.68 1 85.38 91 VAL A O 1
ATOM 732 N N . ARG A 1 92 ? -24.297 1.519 -4.734 1 87.44 92 ARG A N 1
ATOM 733 C CA . ARG A 1 92 ? -24.672 0.109 -4.809 1 87.44 92 ARG A CA 1
ATOM 734 C C . ARG A 1 92 ? -24.766 -0.354 -6.258 1 87.44 92 ARG A C 1
ATOM 736 O O . ARG A 1 92 ? -24.328 -1.453 -6.598 1 87.44 92 ARG A O 1
ATOM 743 N N . ASN A 1 93 ? -25.359 0.481 -7.055 1 86 93 ASN A N 1
ATOM 744 C CA . ASN A 1 93 ? -25.484 0.141 -8.469 1 86 93 ASN A CA 1
ATOM 745 C C . ASN A 1 93 ? -24.125 0.064 -9.148 1 86 93 ASN A C 1
ATOM 747 O O . ASN A 1 93 ? -23.891 -0.814 -9.984 1 86 93 ASN A O 1
ATOM 751 N N . TYR A 1 94 ? -23.328 1.008 -8.789 1 87.31 94 TYR A N 1
ATOM 752 C CA . TYR A 1 94 ? -21.984 1.001 -9.336 1 87.31 94 TYR A CA 1
ATOM 753 C C . TYR A 1 94 ? -21.25 -0.274 -8.938 1 87.31 94 TYR A C 1
ATOM 755 O O . TYR A 1 94 ? -20.641 -0.94 -9.789 1 87.31 94 TYR A O 1
ATOM 763 N N . GLN A 1 95 ? -21.297 -0.656 -7.734 1 90.88 95 GLN A N 1
ATOM 764 C CA . GLN A 1 95 ? -20.625 -1.852 -7.23 1 90.88 95 GLN A CA 1
ATOM 765 C C . GLN A 1 95 ? -21.219 -3.113 -7.859 1 90.88 95 GLN A C 1
ATOM 767 O O . GLN A 1 95 ? -20.484 -4.031 -8.219 1 90.88 95 GLN A O 1
ATOM 772 N N . ALA A 1 96 ? -22.516 -3.156 -7.961 1 91.12 96 ALA A N 1
ATOM 773 C CA . ALA A 1 96 ? -23.172 -4.297 -8.602 1 91.12 96 ALA A CA 1
ATOM 774 C C . ALA A 1 96 ? -22.734 -4.438 -10.055 1 91.12 96 ALA A C 1
ATOM 776 O O . ALA A 1 96 ? -22.516 -5.547 -10.539 1 91.12 96 ALA A O 1
ATOM 777 N N . GLY A 1 97 ? -22.641 -3.324 -10.719 1 90.56 97 GLY A N 1
ATOM 778 C CA . GLY A 1 97 ? -22.156 -3.336 -12.094 1 90.56 97 GLY A CA 1
ATOM 779 C C . GLY A 1 97 ? -20.734 -3.855 -12.219 1 90.56 97 GLY A C 1
ATOM 780 O O . GLY A 1 97 ? -20.438 -4.629 -13.133 1 90.56 97 GLY A O 1
ATOM 781 N N . LEU A 1 98 ? -19.891 -3.428 -11.32 1 92.81 98 LEU A N 1
ATOM 782 C CA . LEU A 1 98 ? -18.516 -3.906 -11.312 1 92.81 98 LEU A CA 1
ATOM 783 C C . LEU A 1 98 ? -18.469 -5.406 -11.047 1 92.81 98 LEU A C 1
ATOM 785 O O . LEU A 1 98 ? -17.688 -6.129 -11.68 1 92.81 98 LEU A O 1
ATOM 789 N N . LEU A 1 99 ? -19.219 -5.82 -10.102 1 94.94 99 LEU A N 1
ATOM 790 C CA . LEU A 1 99 ? -19.25 -7.238 -9.758 1 94.94 99 LEU A CA 1
ATOM 791 C C . LEU A 1 99 ? -19.719 -8.078 -10.938 1 94.94 99 LEU A C 1
ATOM 793 O O . LEU A 1 99 ? -19.141 -9.133 -11.219 1 94.94 99 LEU A O 1
ATOM 797 N N . GLN A 1 100 ? -20.734 -7.617 -11.594 1 94.38 100 GLN A N 1
ATOM 798 C CA . GLN A 1 100 ? -21.219 -8.312 -12.781 1 94.38 100 GLN A CA 1
ATOM 799 C C . GLN A 1 100 ? -20.125 -8.383 -13.852 1 94.38 100 GLN A C 1
ATOM 801 O O . GLN A 1 100 ? -19.906 -9.43 -14.453 1 94.38 100 GLN A O 1
ATOM 806 N N . ARG A 1 101 ? -19.5 -7.309 -14.07 1 94.5 101 ARG A N 1
ATOM 807 C CA . ARG A 1 101 ? -18.422 -7.273 -15.055 1 94.5 101 ARG A CA 1
ATOM 808 C C . ARG A 1 101 ? -17.297 -8.234 -14.672 1 94.5 101 ARG A C 1
ATOM 810 O O . ARG A 1 101 ? -16.703 -8.883 -15.531 1 94.5 101 ARG A O 1
ATOM 817 N N . ALA A 1 102 ? -16.969 -8.312 -13.391 1 96.12 102 ALA A N 1
ATOM 818 C CA . ALA A 1 102 ? -15.945 -9.227 -12.914 1 96.12 102 ALA A CA 1
ATOM 819 C C . ALA A 1 102 ? -16.297 -10.672 -13.258 1 96.12 102 ALA A C 1
ATOM 821 O O . ALA A 1 102 ? -15.43 -11.438 -13.711 1 96.12 102 ALA A O 1
ATOM 822 N N . HIS A 1 103 ? -17.484 -11.031 -13.086 1 95.31 103 HIS A N 1
ATOM 823 C CA . HIS A 1 103 ? -17.938 -12.398 -13.344 1 95.31 103 HIS A CA 1
ATOM 824 C C . HIS A 1 103 ? -17.984 -12.688 -14.844 1 95.31 103 HIS A C 1
ATOM 826 O O . HIS A 1 103 ? -17.812 -13.828 -15.266 1 95.31 103 HIS A O 1
ATOM 832 N N . GLU A 1 104 ? -18.141 -11.625 -15.641 1 94.38 104 GLU A N 1
ATOM 833 C CA . GLU A 1 104 ? -18.312 -11.805 -17.078 1 94.38 104 GLU A CA 1
ATOM 834 C C . GLU A 1 104 ? -16.984 -11.695 -17.812 1 94.38 104 GLU A C 1
ATOM 836 O O . GLU A 1 104 ? -16.922 -11.93 -19.016 1 94.38 104 GLU A O 1
ATOM 841 N N . LEU A 1 105 ? -15.977 -11.391 -17.094 1 94.31 105 LEU A N 1
ATOM 842 C CA . LEU A 1 105 ? -14.656 -11.312 -17.719 1 94.31 105 LEU A CA 1
ATOM 843 C C . LEU A 1 105 ? -14.273 -12.656 -18.328 1 94.31 105 LEU A C 1
ATOM 845 O O . LEU A 1 105 ? -14.492 -13.711 -17.719 1 94.31 105 LEU A O 1
ATOM 849 N N . PRO A 1 106 ? -13.734 -12.633 -19.547 1 94.62 106 PRO A N 1
ATOM 850 C CA . PRO A 1 106 ? -13.258 -13.891 -20.141 1 94.62 106 PRO A CA 1
ATOM 851 C C . PRO A 1 106 ? -12.289 -14.641 -19.234 1 94.62 106 PRO A C 1
ATOM 853 O O . PRO A 1 106 ? -12.383 -15.859 -19.094 1 94.62 106 PRO A O 1
ATOM 856 N N . ALA A 1 107 ? -11.422 -13.906 -18.562 1 94.31 107 ALA A N 1
ATOM 857 C CA . ALA A 1 107 ? -10.469 -14.523 -17.656 1 94.31 107 ALA A CA 1
ATOM 858 C C . ALA A 1 107 ? -11.18 -15.273 -16.531 1 94.31 107 ALA A C 1
ATOM 860 O O . ALA A 1 107 ? -10.742 -16.344 -16.109 1 94.31 107 ALA A O 1
ATOM 861 N N . THR A 1 108 ? -12.25 -14.758 -16.047 1 95.56 108 THR A N 1
ATOM 862 C CA . THR A 1 108 ? -13.023 -15.375 -14.977 1 95.56 108 THR A CA 1
ATOM 863 C C . THR A 1 108 ? -13.742 -16.625 -15.484 1 95.56 108 THR A C 1
ATOM 865 O O . THR A 1 108 ? -13.695 -17.672 -14.836 1 95.56 108 THR A O 1
ATOM 868 N N . LYS A 1 109 ? -14.305 -16.562 -16.625 1 94.25 109 LYS A N 1
ATOM 869 C CA . LYS A 1 109 ? -15.039 -17.688 -17.203 1 94.25 109 LYS A CA 1
ATOM 870 C C . LYS A 1 109 ? -14.102 -18.859 -17.484 1 94.25 109 LYS A C 1
ATOM 872 O O . LYS A 1 109 ? -14.477 -20.016 -17.281 1 94.25 109 LYS A O 1
ATOM 877 N N . ASP A 1 110 ? -12.953 -18.531 -17.922 1 94.25 110 ASP A N 1
ATOM 878 C CA . ASP A 1 110 ? -11.969 -19.562 -18.266 1 94.25 110 ASP A CA 1
ATOM 879 C C . ASP A 1 110 ? -11.539 -20.328 -17.016 1 94.25 110 ASP A C 1
ATOM 881 O O . ASP A 1 110 ? -11.117 -21.484 -17.109 1 94.25 110 ASP A O 1
ATOM 885 N N . LEU A 1 111 ? -11.68 -19.75 -15.836 1 94.88 111 LEU A N 1
ATOM 886 C CA . LEU A 1 111 ? -11.234 -20.391 -14.602 1 94.88 111 LEU A CA 1
ATOM 887 C C . LEU A 1 111 ? -12.133 -21.578 -14.25 1 94.88 111 LEU A C 1
ATOM 889 O O . LEU A 1 111 ? -11.641 -22.625 -13.852 1 94.88 111 LEU A O 1
ATOM 893 N N . PHE A 1 112 ? -13.328 -21.438 -14.523 1 90.25 112 PHE A N 1
ATOM 894 C CA . PHE A 1 112 ? -14.258 -22.531 -14.227 1 90.25 112 PHE A CA 1
ATOM 895 C C . PHE A 1 112 ? -13.992 -23.719 -15.141 1 90.25 112 PHE A C 1
ATOM 897 O O . PHE A 1 112 ? -14.023 -24.875 -14.688 1 90.25 112 PHE A O 1
ATOM 904 N N . GLU A 1 113 ? -13.695 -23.391 -16.281 1 91.56 113 GLU A N 1
ATOM 905 C CA . GLU A 1 113 ? -13.43 -24.438 -17.266 1 91.56 113 GLU A CA 1
ATOM 906 C C . GLU A 1 113 ? -12.109 -25.141 -16.969 1 91.56 113 GLU A C 1
ATOM 908 O O . GLU A 1 113 ? -11.922 -26.297 -17.359 1 91.56 113 GLU A O 1
ATOM 913 N N . SER A 1 114 ? -11.266 -24.484 -16.266 1 93 114 SER A N 1
ATOM 914 C CA . SER A 1 114 ? -9.93 -25.016 -16.031 1 93 114 SER A CA 1
ATOM 915 C C . SER A 1 114 ? -9.828 -25.688 -14.656 1 93 114 SER A C 1
ATOM 917 O O . SER A 1 114 ? -8.734 -25.938 -14.164 1 93 114 SER A O 1
ATOM 919 N N . GLY A 1 115 ? -10.961 -25.906 -13.953 1 92.75 115 GLY A N 1
ATOM 920 C CA . GLY A 1 115 ? -10.961 -26.672 -12.719 1 92.75 115 GLY A CA 1
ATOM 921 C C . GLY A 1 115 ? -10.875 -25.812 -11.477 1 92.75 115 GLY A C 1
ATOM 922 O O . GLY A 1 115 ? -10.742 -26.328 -10.359 1 92.75 115 GLY A O 1
ATOM 923 N N . PHE A 1 116 ? -10.938 -24.531 -11.656 1 96.62 116 PHE A N 1
ATOM 924 C CA . PHE A 1 116 ? -10.938 -23.641 -10.492 1 96.62 116 PHE A CA 1
ATOM 925 C C . PHE A 1 116 ? -12.32 -23.562 -9.867 1 96.62 116 PHE A C 1
ATOM 927 O O . PHE A 1 116 ? -13.328 -23.688 -10.562 1 96.62 116 PHE A O 1
ATOM 934 N N . ARG A 1 117 ? -12.289 -23.375 -8.539 1 96.25 117 ARG A N 1
ATOM 935 C CA . ARG A 1 117 ? -13.508 -23.094 -7.781 1 96.25 117 ARG A CA 1
ATOM 936 C C . ARG A 1 117 ? -13.438 -21.734 -7.105 1 96.25 117 ARG A C 1
ATOM 938 O O . ARG A 1 117 ? -12.391 -21.344 -6.594 1 96.25 117 ARG A O 1
ATOM 945 N N . GLN A 1 118 ? -14.492 -21.078 -7.176 1 96.25 118 GLN A N 1
ATOM 946 C CA . GLN A 1 118 ? -14.531 -19.812 -6.461 1 96.25 118 GLN A CA 1
ATOM 947 C C . GLN A 1 118 ? -14.547 -20.031 -4.949 1 96.25 118 GLN A C 1
ATOM 949 O O . GLN A 1 118 ? -15.25 -20.906 -4.453 1 96.25 118 GLN A O 1
ATOM 954 N N . VAL A 1 119 ? -13.719 -19.312 -4.293 1 94.62 119 VAL A N 1
ATOM 955 C CA . VAL A 1 119 ? -13.633 -19.406 -2.84 1 94.62 119 VAL A CA 1
ATOM 956 C C . VAL A 1 119 ? -13.961 -18.062 -2.209 1 94.62 119 VAL A C 1
ATOM 958 O O . VAL A 1 119 ? -13.805 -17.016 -2.846 1 94.62 119 VAL A O 1
ATOM 961 N N . PHE A 1 120 ? -14.453 -18.094 -0.947 1 89.31 120 PHE A N 1
ATOM 962 C CA . PHE A 1 120 ? -14.828 -16.906 -0.199 1 89.31 120 PHE A CA 1
ATOM 963 C C . PHE A 1 120 ? -14.078 -16.844 1.128 1 89.31 120 PHE A C 1
ATOM 965 O O . PHE A 1 120 ? -14.594 -17.281 2.156 1 89.31 120 PHE A O 1
ATOM 972 N N . PRO A 1 121 ? -12.898 -16.328 0.969 1 83.25 121 PRO A N 1
ATOM 973 C CA . PRO A 1 121 ? -12.109 -16.281 2.199 1 83.25 121 PRO A CA 1
ATOM 974 C C . PRO A 1 121 ? -12.781 -15.469 3.307 1 83.25 121 PRO A C 1
ATOM 976 O O . PRO A 1 121 ? -13.523 -14.523 3.021 1 83.25 121 PRO A O 1
ATOM 979 N N . GLU A 1 122 ? -12.648 -16.031 4.527 1 71.75 122 GLU A N 1
ATOM 980 C CA . GLU A 1 122 ? -13.141 -15.273 5.672 1 71.75 122 GLU A CA 1
ATOM 981 C C . GLU A 1 122 ? -12.266 -14.055 5.953 1 71.75 122 GLU A C 1
ATOM 983 O O . GLU A 1 122 ? -11.305 -14.141 6.719 1 71.75 122 GLU A O 1
ATOM 988 N N . ARG A 1 123 ? -12.336 -13.164 5.074 1 64.81 123 ARG A N 1
ATOM 989 C CA . ARG A 1 123 ? -11.531 -11.953 5.234 1 64.81 123 ARG A CA 1
ATOM 990 C C . ARG A 1 123 ? -12.031 -11.117 6.41 1 64.81 123 ARG A C 1
ATOM 992 O O . ARG A 1 123 ? -13.172 -10.648 6.406 1 64.81 123 ARG A O 1
ATOM 999 N N . GLY A 1 124 ? -12.07 -11.727 7.562 1 56.81 124 GLY A N 1
ATOM 1000 C CA . GLY A 1 124 ? -12.617 -11.047 8.719 1 56.81 124 GLY A CA 1
ATOM 1001 C C . GLY A 1 124 ? -12.359 -9.547 8.711 1 56.81 124 GLY A C 1
ATOM 1002 O O . GLY A 1 124 ? -11.672 -9.039 7.824 1 56.81 124 GLY A O 1
ATOM 1003 N N . GLN A 1 125 ? -13 -8.805 9.508 1 64.31 125 GLN A N 1
ATOM 1004 C CA . GLN A 1 125 ? -13 -7.375 9.82 1 64.31 125 GLN A CA 1
ATOM 1005 C C . GLN A 1 125 ? -11.648 -6.934 10.375 1 64.31 125 GLN A C 1
ATOM 1007 O O . GLN A 1 125 ? -11.477 -5.773 10.758 1 64.31 125 GLN A O 1
ATOM 1012 N N . ARG A 1 126 ? -10.656 -7.895 10.008 1 75.25 126 ARG A N 1
ATOM 1013 C CA . ARG A 1 126 ? -9.398 -7.578 10.672 1 75.25 126 ARG A CA 1
ATOM 1014 C C . ARG A 1 126 ? -8.516 -6.707 9.789 1 75.25 126 ARG A C 1
ATOM 1016 O O . ARG A 1 126 ? -7.672 -5.957 10.289 1 75.25 126 ARG A O 1
ATOM 1023 N N . ASN A 1 127 ? -8.75 -6.852 8.539 1 89.19 127 ASN A N 1
ATOM 1024 C CA . ASN A 1 127 ? -7.953 -6.059 7.605 1 89.19 127 ASN A CA 1
ATOM 1025 C C . ASN A 1 127 ? -8.609 -4.715 7.309 1 89.19 127 ASN A C 1
ATOM 1027 O O . ASN A 1 127 ? -9.375 -4.59 6.355 1 89.19 127 ASN A O 1
ATOM 1031 N N . VAL A 1 128 ? -8.297 -3.762 8.07 1 91.5 128 VAL A N 1
ATOM 1032 C CA . VAL A 1 128 ? -8.938 -2.453 8 1 91.5 128 VAL A CA 1
ATOM 1033 C C . VAL A 1 128 ? -8.539 -1.756 6.699 1 91.5 128 VAL A C 1
ATOM 1035 O O . VAL A 1 128 ? -9.375 -1.137 6.039 1 91.5 128 VAL A O 1
ATOM 1038 N N . LEU A 1 129 ? -7.344 -1.932 6.336 1 95.62 129 LEU A N 1
ATOM 1039 C CA . LEU A 1 129 ? -6.867 -1.263 5.129 1 95.62 129 LEU A CA 1
ATOM 1040 C C . LEU A 1 129 ? -7.684 -1.689 3.914 1 95.62 129 LEU A C 1
ATOM 1042 O O . LEU A 1 129 ? -8.281 -0.85 3.236 1 95.62 129 LEU A O 1
ATOM 1046 N N . ILE A 1 130 ? -7.711 -2.963 3.707 1 94.69 130 ILE A N 1
ATOM 1047 C CA . ILE A 1 130 ? -8.32 -3.477 2.486 1 94.69 130 ILE A CA 1
ATOM 1048 C C . ILE A 1 130 ? -9.844 -3.426 2.607 1 94.69 130 ILE A C 1
ATOM 1050 O O . ILE A 1 130 ? -10.531 -3.029 1.667 1 94.69 130 ILE A O 1
ATOM 1054 N N . ASN A 1 131 ? -10.359 -3.721 3.799 1 91.12 131 ASN A N 1
ATOM 1055 C CA . ASN A 1 131 ? -11.797 -3.926 3.934 1 91.12 131 ASN A CA 1
ATOM 1056 C C . ASN A 1 131 ? -12.523 -2.625 4.262 1 91.12 131 ASN A C 1
ATOM 1058 O O . ASN A 1 131 ? -13.75 -2.547 4.156 1 91.12 131 ASN A O 1
ATOM 1062 N N . GLN A 1 132 ? -11.797 -1.584 4.578 1 90.25 132 GLN A N 1
ATOM 1063 C CA . GLN A 1 132 ? -12.453 -0.331 4.934 1 90.25 132 GLN A CA 1
ATOM 1064 C C . GLN A 1 132 ? -11.805 0.852 4.215 1 90.25 132 GLN A C 1
ATOM 1066 O O . GLN A 1 132 ? -12.406 1.442 3.316 1 90.25 132 GLN A O 1
ATOM 1071 N N . THR A 1 133 ? -10.609 1.063 4.445 1 93.75 133 THR A N 1
ATOM 1072 C CA . THR A 1 133 ? -9.938 2.26 3.949 1 93.75 133 THR A CA 1
ATOM 1073 C C . THR A 1 133 ? -9.938 2.291 2.424 1 93.75 133 THR A C 1
ATOM 1075 O O . THR A 1 133 ? -10.242 3.322 1.819 1 93.75 133 THR A O 1
ATOM 1078 N N . LEU A 1 134 ? -9.648 1.131 1.876 1 95.56 134 LEU A N 1
ATOM 1079 C CA . LEU A 1 134 ? -9.547 1.095 0.421 1 95.56 134 LEU A CA 1
ATOM 1080 C C . LEU A 1 134 ? -10.852 0.598 -0.201 1 95.56 134 LEU A C 1
ATOM 1082 O O . LEU A 1 134 ? -11.008 0.63 -1.423 1 95.56 134 LEU A O 1
ATOM 1086 N N . ARG A 1 135 ? -11.766 0.156 0.667 1 92.25 135 ARG A N 1
ATOM 1087 C CA . ARG A 1 135 ? -13.047 -0.33 0.164 1 92.25 135 ARG A CA 1
ATOM 1088 C C . ARG A 1 135 ? -14.016 0.822 -0.056 1 92.25 135 ARG A C 1
ATOM 1090 O O . ARG A 1 135 ? -14.992 0.971 0.688 1 92.25 135 ARG A O 1
ATOM 1097 N N . ARG A 1 136 ? -13.836 1.573 -1.122 1 89.5 136 ARG A N 1
ATOM 1098 C CA . ARG A 1 136 ? -14.664 2.725 -1.466 1 89.5 136 ARG A CA 1
ATOM 1099 C C . ARG A 1 136 ? -14.727 2.92 -2.977 1 89.5 136 ARG A C 1
ATOM 1101 O O . ARG A 1 136 ? -13.844 2.473 -3.705 1 89.5 136 ARG A O 1
ATOM 1108 N N . PRO A 1 137 ? -15.781 3.633 -3.361 1 88.69 137 PRO A N 1
ATOM 1109 C CA . PRO A 1 137 ? -15.891 3.869 -4.805 1 88.69 137 PRO A CA 1
ATOM 1110 C C . PRO A 1 137 ? -14.664 4.562 -5.383 1 88.69 137 PRO A C 1
ATOM 1112 O O . PRO A 1 137 ? -14.188 5.555 -4.82 1 88.69 137 PRO A O 1
ATOM 1115 N N . GLY A 1 138 ? -14.086 4 -6.457 1 90.56 138 GLY A N 1
ATOM 1116 C CA . GLY A 1 138 ? -12.922 4.578 -7.109 1 90.56 138 GLY A CA 1
ATOM 1117 C C . GLY A 1 138 ? -11.617 4.008 -6.602 1 90.56 138 GLY A C 1
ATOM 1118 O O . GLY A 1 138 ? -10.547 4.309 -7.148 1 90.56 138 GLY A O 1
ATOM 1119 N N . ALA A 1 139 ? -11.688 3.219 -5.562 1 96 139 ALA A N 1
ATOM 1120 C CA . ALA A 1 139 ? -10.523 2.479 -5.074 1 96 139 ALA A CA 1
ATOM 1121 C C . ALA A 1 139 ? -10.711 0.976 -5.266 1 96 139 ALA A C 1
ATOM 1123 O O . ALA A 1 139 ? -10.875 0.502 -6.391 1 96 139 ALA A O 1
ATOM 1124 N N . LEU A 1 140 ? -10.594 0.206 -4.195 1 96.56 140 LEU A N 1
ATOM 1125 C CA . LEU A 1 140 ? -11.031 -1.185 -4.254 1 96.56 140 LEU A CA 1
ATOM 1126 C C . LEU A 1 140 ? -12.531 -1.293 -4 1 96.56 140 LEU A C 1
ATOM 1128 O O . LEU A 1 140 ? -12.953 -1.712 -2.92 1 96.56 140 LEU A O 1
ATOM 1132 N N . SER A 1 141 ? -13.336 -1.032 -4.996 1 93.5 141 SER A N 1
ATOM 1133 C CA . SER A 1 141 ? -14.758 -0.763 -4.855 1 93.5 141 SER A CA 1
ATOM 1134 C C . SER A 1 141 ? -15.531 -2.031 -4.5 1 93.5 141 SER A C 1
ATOM 1136 O O . SER A 1 141 ? -16.594 -1.967 -3.881 1 93.5 141 SER A O 1
ATOM 1138 N N . ILE A 1 142 ? -15.031 -3.148 -4.871 1 93.88 142 ILE A N 1
ATOM 1139 C CA . ILE A 1 142 ? -15.68 -4.422 -4.586 1 93.88 142 ILE A CA 1
ATOM 1140 C C . ILE A 1 142 ? -14.656 -5.414 -4.043 1 93.88 142 ILE A C 1
ATOM 1142 O O . ILE A 1 142 ? -13.453 -5.254 -4.266 1 93.88 142 ILE A O 1
ATOM 1146 N N . GLU A 1 143 ? -15.148 -6.371 -3.34 1 93.94 143 GLU A N 1
ATOM 1147 C CA . GLU A 1 143 ? -14.273 -7.469 -2.939 1 93.94 143 GLU A CA 1
ATOM 1148 C C . GLU A 1 143 ? -13.758 -8.234 -4.156 1 93.94 143 GLU A C 1
ATOM 1150 O O . GLU A 1 143 ? -14.508 -8.484 -5.102 1 93.94 143 GLU A O 1
ATOM 1155 N N . PRO A 1 144 ? -12.484 -8.586 -4.102 1 96.44 144 PRO A N 1
ATOM 1156 C CA . PRO A 1 144 ? -11.969 -9.406 -5.199 1 96.44 144 PRO A CA 1
ATOM 1157 C C . PRO A 1 144 ? -12.633 -10.781 -5.266 1 96.44 144 PRO A C 1
ATOM 1159 O O . PRO A 1 144 ? -13.125 -11.289 -4.25 1 96.44 144 PRO A O 1
ATOM 1162 N N . LEU A 1 145 ? -12.688 -11.328 -6.438 1 97.06 145 LEU A N 1
ATOM 1163 C CA . LEU A 1 145 ? -13.07 -12.727 -6.578 1 97.06 145 LEU A CA 1
ATOM 1164 C C . LEU A 1 145 ? -11.852 -13.641 -6.414 1 97.06 145 LEU A C 1
ATOM 1166 O O . LEU A 1 145 ? -10.797 -13.391 -7.004 1 97.06 145 LEU A O 1
ATOM 1170 N N . PHE A 1 146 ? -12.031 -14.672 -5.637 1 97.62 146 PHE A N 1
ATOM 1171 C CA . PHE A 1 146 ? -10.945 -15.617 -5.43 1 97.62 146 PHE A CA 1
ATOM 1172 C C . PHE A 1 146 ? -11.305 -17 -5.984 1 97.62 146 PHE A C 1
ATOM 1174 O O . PHE A 1 146 ? -12.438 -17.453 -5.828 1 97.62 146 PHE A O 1
ATOM 1181 N N . PHE A 1 147 ? -10.336 -17.578 -6.586 1 98.19 147 PHE A N 1
ATOM 1182 C CA . PHE A 1 147 ? -10.469 -18.922 -7.133 1 98.19 147 PHE A CA 1
ATOM 1183 C C . PHE A 1 147 ? -9.289 -19.781 -6.719 1 98.19 147 PHE A C 1
ATOM 1185 O O . PHE A 1 147 ? -8.156 -19.297 -6.602 1 98.19 147 PHE A O 1
ATOM 1192 N N . TYR A 1 148 ? -9.555 -21.062 -6.508 1 97.81 148 TYR A N 1
ATOM 1193 C CA . TYR A 1 148 ? -8.523 -22 -6.074 1 97.81 148 TYR A CA 1
ATOM 1194 C C . TYR A 1 148 ? -8.656 -23.328 -6.809 1 97.81 148 TYR A C 1
ATOM 1196 O O . TYR A 1 148 ? -9.758 -23.844 -6.988 1 97.81 148 TYR A O 1
ATOM 1204 N N . ASN A 1 149 ? -7.512 -23.781 -7.312 1 97.31 149 ASN A N 1
ATOM 1205 C CA . ASN A 1 149 ? -7.406 -25.125 -7.875 1 97.31 149 ASN A CA 1
ATOM 1206 C C . ASN A 1 149 ? -6.617 -26.047 -6.961 1 97.31 149 ASN A C 1
ATOM 1208 O O . ASN A 1 149 ? -5.395 -25.938 -6.848 1 97.31 149 ASN A O 1
ATOM 1212 N N . PRO A 1 150 ? -7.246 -27.031 -6.332 1 92.88 150 PRO A N 1
ATOM 1213 C CA . PRO A 1 150 ? -6.555 -27.891 -5.375 1 92.88 150 PRO A CA 1
ATOM 1214 C C . PRO A 1 150 ? -5.555 -28.828 -6.043 1 92.88 150 PRO A C 1
ATOM 1216 O O . PRO A 1 150 ? -4.609 -29.297 -5.398 1 92.88 150 PRO A O 1
ATOM 1219 N N . LYS A 1 151 ? -5.789 -29.156 -7.27 1 94.19 151 LYS A N 1
ATOM 1220 C CA . LYS A 1 151 ? -4.883 -30.062 -7.977 1 94.19 151 LYS A CA 1
ATOM 1221 C C . LYS A 1 151 ? -3.531 -29.391 -8.227 1 94.19 151 LYS A C 1
ATOM 1223 O O . LYS A 1 151 ? -2.482 -30 -8.031 1 94.19 151 LYS A O 1
ATOM 1228 N N . THR A 1 152 ? -3.578 -28.125 -8.609 1 94.69 152 THR A N 1
ATOM 1229 C CA . THR A 1 152 ? -2.344 -27.422 -8.938 1 94.69 152 THR A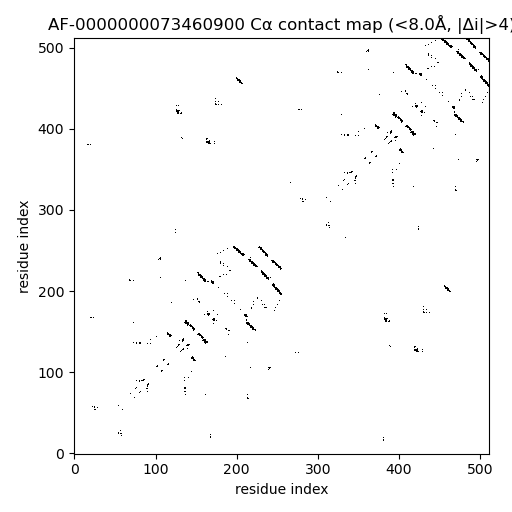 CA 1
ATOM 1230 C C . THR A 1 152 ? -1.908 -26.516 -7.777 1 94.69 152 THR A C 1
ATOM 1232 O O . THR A 1 152 ? -0.82 -25.938 -7.809 1 94.69 152 THR A O 1
ATOM 1235 N N . LYS A 1 153 ? -2.75 -26.375 -6.758 1 95.19 153 LYS A N 1
ATOM 1236 C CA . LYS A 1 153 ? -2.52 -25.5 -5.605 1 95.19 153 LYS A CA 1
ATOM 1237 C C . LYS A 1 153 ? -2.309 -24.062 -6.039 1 95.19 153 LYS A C 1
ATOM 1239 O O . LYS A 1 153 ? -1.433 -23.375 -5.512 1 95.19 153 LYS A O 1
ATOM 1244 N N . THR A 1 154 ? -3.035 -23.703 -7.016 1 97.19 154 THR A N 1
ATOM 1245 C CA . THR A 1 154 ? -2.928 -22.359 -7.57 1 97.19 154 THR A CA 1
ATOM 1246 C C . THR A 1 154 ? -4.113 -21.5 -7.133 1 97.19 154 THR A C 1
ATOM 1248 O O . THR A 1 154 ? -5.246 -21.969 -7.082 1 97.19 154 THR A O 1
ATOM 1251 N N . THR A 1 155 ? -3.812 -20.297 -6.801 1 98.12 155 THR A N 1
ATOM 1252 C CA . THR A 1 155 ? -4.824 -19.312 -6.426 1 98.12 155 THR A CA 1
ATOM 1253 C C . THR A 1 155 ? -4.875 -18.172 -7.438 1 98.12 155 THR A C 1
ATOM 1255 O O . THR A 1 155 ? -3.834 -17.703 -7.898 1 98.12 155 THR A O 1
ATOM 1258 N N . VAL A 1 156 ? -6.062 -17.75 -7.812 1 98.5 156 VAL A N 1
ATOM 1259 C CA . VAL A 1 156 ? -6.277 -16.641 -8.727 1 98.5 156 VAL A CA 1
ATOM 1260 C C . VAL A 1 156 ? -7.238 -15.633 -8.094 1 98.5 156 VAL A C 1
ATOM 1262 O O . VAL A 1 156 ? -8.227 -16.016 -7.473 1 98.5 156 VAL A O 1
ATOM 1265 N N . GLY A 1 157 ? -6.922 -14.398 -8.203 1 98.44 157 GLY A N 1
ATOM 1266 C CA . GLY A 1 157 ? -7.781 -13.305 -7.773 1 98.44 157 GLY A CA 1
ATOM 1267 C C . GLY A 1 157 ? -8.078 -12.312 -8.875 1 98.44 157 GLY A C 1
ATOM 1268 O O . GLY A 1 157 ? -7.195 -11.977 -9.672 1 98.44 157 GLY A O 1
ATOM 1269 N N . ILE A 1 158 ? -9.328 -11.859 -8.945 1 98.5 158 ILE A N 1
ATOM 1270 C CA . ILE A 1 158 ? -9.75 -10.812 -9.867 1 98.5 158 ILE A CA 1
ATOM 1271 C C . ILE A 1 158 ? -9.984 -9.516 -9.094 1 98.5 158 ILE A C 1
ATOM 1273 O O . ILE A 1 158 ? -10.875 -9.445 -8.242 1 98.5 158 ILE A O 1
ATOM 1277 N N . TYR A 1 159 ? -9.195 -8.508 -9.422 1 98.44 159 TYR A N 1
ATOM 1278 C CA . TYR A 1 159 ? -9.273 -7.227 -8.727 1 98.44 159 TYR A CA 1
ATOM 1279 C C . TYR A 1 159 ? -9.641 -6.109 -9.695 1 98.44 159 TYR A C 1
ATOM 1281 O O . TYR A 1 159 ? -9.18 -6.086 -10.836 1 98.44 159 TYR A O 1
ATOM 1289 N N . HIS A 1 160 ? -10.461 -5.199 -9.25 1 97.69 160 HIS A N 1
ATOM 1290 C CA . HIS A 1 160 ? -10.625 -3.924 -9.93 1 97.69 160 HIS A CA 1
ATOM 1291 C C . HIS A 1 160 ? -9.852 -2.816 -9.227 1 97.69 160 HIS A C 1
ATOM 1293 O O . HIS A 1 160 ? -9.969 -2.646 -8.016 1 97.69 160 HIS A O 1
ATOM 1299 N N . LEU A 1 161 ? -9.039 -2.092 -9.977 1 97.56 161 LEU A N 1
ATOM 1300 C CA . LEU A 1 161 ? -8.211 -1.032 -9.414 1 97.56 161 LEU A CA 1
ATOM 1301 C C . LEU A 1 161 ? -8.648 0.334 -9.93 1 97.56 161 LEU A C 1
ATOM 1303 O O . LEU A 1 161 ? -8.398 0.674 -11.086 1 97.56 161 LEU A O 1
ATOM 1307 N N . GLY A 1 162 ? -9.211 1.114 -9.047 1 95.12 162 GLY A N 1
ATOM 1308 C CA . GLY A 1 162 ? -9.812 2.375 -9.453 1 95.12 162 GLY A CA 1
ATOM 1309 C C . GLY A 1 162 ? -8.828 3.531 -9.453 1 95.12 162 GLY A C 1
ATOM 1310 O O . GLY A 1 162 ? -7.656 3.357 -9.117 1 95.12 162 GLY A O 1
ATOM 1311 N N . MET A 1 163 ? -9.336 4.68 -9.758 1 90.88 163 MET A N 1
ATOM 1312 C CA . MET A 1 163 ? -8.539 5.879 -10 1 90.88 163 MET A CA 1
ATOM 1313 C C . MET A 1 163 ? -7.977 6.426 -8.688 1 90.88 163 MET A C 1
ATOM 1315 O O . MET A 1 163 ? -6.969 7.133 -8.688 1 90.88 163 MET A O 1
ATOM 1319 N N . ARG A 1 164 ? -8.562 6.152 -7.602 1 94.38 164 ARG A N 1
ATOM 1320 C CA . ARG A 1 164 ? -8.117 6.664 -6.309 1 94.38 164 ARG A CA 1
ATOM 1321 C C . ARG A 1 164 ? -6.871 5.93 -5.828 1 94.38 164 ARG A C 1
ATOM 1323 O O . ARG A 1 164 ? -6.305 6.27 -4.789 1 94.38 164 ARG A O 1
ATOM 1330 N N . LEU A 1 165 ? -6.465 4.965 -6.688 1 97.12 165 LEU A N 1
ATOM 1331 C CA . LEU A 1 165 ? -5.32 4.141 -6.309 1 97.12 165 LEU A CA 1
ATOM 1332 C C . LEU A 1 165 ? -4.078 4.547 -7.094 1 97.12 165 LEU A C 1
ATOM 1334 O O . LEU A 1 165 ? -3.053 3.861 -7.039 1 97.12 165 LEU A O 1
ATOM 1338 N N . THR A 1 166 ? -4.098 5.656 -7.762 1 92.56 166 THR A N 1
ATOM 1339 C CA . THR A 1 166 ? -3.037 6.035 -8.688 1 92.56 166 THR A CA 1
ATOM 1340 C C . THR A 1 166 ? -1.938 6.805 -7.961 1 92.56 166 THR A C 1
ATOM 1342 O O . THR A 1 166 ? -2.215 7.57 -7.031 1 92.56 166 THR A O 1
ATOM 1345 N N . GLY A 1 167 ? -0.714 6.531 -8.414 1 91.56 167 GLY A N 1
ATOM 1346 C CA . GLY A 1 167 ? 0.439 7.289 -7.957 1 91.56 167 GLY A CA 1
ATOM 1347 C C . GLY A 1 167 ? 0.9 8.328 -8.953 1 91.56 167 GLY A C 1
ATOM 1348 O O . GLY A 1 167 ? 1.621 9.266 -8.602 1 91.56 167 GLY A O 1
ATOM 1349 N N . TYR A 1 168 ? 0.627 8.109 -10.109 1 85.75 168 TYR A N 1
ATOM 1350 C CA . TYR A 1 168 ? 0.758 8.984 -11.266 1 85.75 168 TYR A CA 1
ATOM 1351 C C . TYR A 1 168 ? -0.527 9 -12.086 1 85.75 168 TYR A C 1
ATOM 1353 O O . TYR A 1 168 ? -1.356 8.094 -11.977 1 85.75 168 TYR A O 1
ATOM 1361 N N . PRO A 1 169 ? -0.73 9.992 -12.805 1 81.25 169 PRO A N 1
ATOM 1362 C CA . PRO A 1 169 ? -1.987 10.016 -13.555 1 81.25 169 PRO A CA 1
ATOM 1363 C C . PRO A 1 169 ? -2.232 8.727 -14.328 1 81.25 169 PRO A C 1
ATOM 1365 O O . PRO A 1 169 ? -1.41 8.336 -15.164 1 81.25 169 PRO A O 1
ATOM 1368 N N . PHE A 1 170 ? -3.293 8.039 -13.961 1 86 170 PHE A N 1
ATOM 1369 C CA . PHE A 1 170 ? -3.855 6.879 -14.648 1 86 170 PHE A CA 1
ATOM 1370 C C . PHE A 1 170 ? -3.029 5.629 -14.359 1 86 170 PHE A C 1
ATOM 1372 O O . PHE A 1 170 ? -3.314 4.555 -14.891 1 86 170 PHE A O 1
ATOM 1379 N N . LEU A 1 171 ? -2.018 5.801 -13.609 1 91.94 171 LEU A N 1
ATOM 1380 C CA . LEU A 1 171 ? -1.178 4.652 -13.289 1 91.94 171 LEU A CA 1
ATOM 1381 C C . LEU A 1 171 ? -1.316 4.266 -11.82 1 91.94 171 LEU A C 1
ATOM 1383 O O . LEU A 1 171 ? -1.128 5.102 -10.938 1 91.94 171 LEU A O 1
ATOM 1387 N N . VAL A 1 172 ? -1.604 3.035 -11.602 1 96.31 172 VAL A N 1
ATOM 1388 C CA . VAL A 1 172 ? -1.769 2.533 -10.242 1 96.31 172 VAL A CA 1
ATOM 1389 C C . VAL A 1 172 ? -0.439 2.619 -9.492 1 96.31 172 VAL A C 1
ATOM 1391 O O . VAL A 1 172 ? 0.614 2.297 -10.047 1 96.31 172 VAL A O 1
ATOM 1394 N N . HIS A 1 173 ? -0.513 3.088 -8.289 1 96.88 173 HIS A N 1
ATOM 1395 C CA . HIS A 1 173 ? 0.681 3.199 -7.461 1 96.88 173 HIS A CA 1
ATOM 1396 C C . HIS A 1 173 ? 1.296 1.831 -7.191 1 96.88 173 HIS A C 1
ATOM 1398 O O . HIS A 1 173 ? 0.579 0.865 -6.922 1 96.88 173 HIS A O 1
ATOM 1404 N N . GLY A 1 174 ? 2.572 1.72 -7.168 1 96.69 174 GLY A N 1
ATOM 1405 C CA . GLY A 1 174 ? 3.26 0.466 -6.898 1 96.69 174 GLY A CA 1
ATOM 1406 C C . GLY A 1 174 ? 2.928 -0.119 -5.539 1 96.69 174 GLY A C 1
ATOM 1407 O O . GLY A 1 174 ? 2.957 -1.338 -5.359 1 96.69 174 GLY A O 1
ATOM 1408 N N . GLY A 1 175 ? 2.703 0.718 -4.594 1 97.5 175 GLY A N 1
ATOM 1409 C CA . GLY A 1 175 ? 2.311 0.252 -3.273 1 97.5 175 GLY A CA 1
ATOM 1410 C C . GLY A 1 175 ? 0.999 -0.509 -3.275 1 97.5 175 GLY A C 1
ATOM 1411 O O . GLY A 1 175 ? 0.825 -1.459 -2.508 1 97.5 175 GLY A O 1
ATOM 1412 N N . ILE A 1 176 ? 0.093 -0.097 -4.051 1 98.5 176 ILE A N 1
ATOM 1413 C CA . ILE A 1 176 ? -1.174 -0.806 -4.199 1 98.5 176 ILE A CA 1
ATOM 1414 C C . ILE A 1 176 ? -0.929 -2.17 -4.84 1 98.5 176 ILE A C 1
ATOM 1416 O O . ILE A 1 176 ? -1.527 -3.17 -4.434 1 98.5 176 ILE A O 1
ATOM 1420 N N . LEU A 1 177 ? -0.076 -2.195 -5.793 1 98.69 177 LEU A N 1
ATOM 1421 C CA . LEU A 1 177 ? 0.248 -3.463 -6.438 1 98.69 177 LEU A CA 1
ATOM 1422 C C . LEU A 1 177 ? 0.905 -4.422 -5.449 1 98.69 177 LEU A C 1
ATOM 1424 O O . LEU A 1 177 ? 0.621 -5.621 -5.461 1 98.69 177 LEU A O 1
ATOM 1428 N N . ALA A 1 178 ? 1.742 -3.91 -4.578 1 98.5 178 ALA A N 1
ATOM 1429 C CA . ALA A 1 178 ? 2.293 -4.715 -3.492 1 98.5 178 ALA A CA 1
ATOM 1430 C C . ALA A 1 178 ? 1.188 -5.227 -2.574 1 98.5 178 ALA A C 1
ATOM 1432 O O . ALA A 1 178 ? 1.213 -6.383 -2.145 1 98.5 178 ALA A O 1
ATOM 1433 N N . THR A 1 179 ? 0.261 -4.391 -2.289 1 98.25 179 THR A N 1
ATOM 1434 C CA . THR A 1 179 ? -0.845 -4.719 -1.396 1 98.25 179 THR A CA 1
ATOM 1435 C C . THR A 1 179 ? -1.69 -5.848 -1.977 1 98.25 179 THR A C 1
ATOM 1437 O O . THR A 1 179 ? -1.998 -6.82 -1.283 1 98.25 179 THR A O 1
ATOM 1440 N N . VAL A 1 180 ? -2.033 -5.742 -3.25 1 98.19 180 VAL A N 1
ATOM 1441 C CA . VAL A 1 180 ? -2.9 -6.73 -3.879 1 98.19 180 VAL A CA 1
ATOM 1442 C C . VAL A 1 180 ? -2.16 -8.062 -4.004 1 98.19 180 VAL A C 1
ATOM 1444 O O . VAL A 1 180 ? -2.752 -9.125 -3.82 1 98.19 180 VAL A O 1
ATOM 1447 N N . LEU A 1 181 ? -0.864 -7.988 -4.301 1 98.44 181 LEU A N 1
ATOM 1448 C CA . LEU A 1 181 ? -0.055 -9.203 -4.355 1 98.44 181 LEU A CA 1
ATOM 1449 C C . LEU A 1 181 ? 0.002 -9.875 -2.99 1 98.44 181 LEU A C 1
ATOM 1451 O O . LEU A 1 181 ? -0.197 -11.094 -2.885 1 98.44 181 LEU A O 1
ATOM 1455 N N . SER A 1 182 ? 0.271 -9.078 -2.021 1 96.56 182 SER A N 1
ATOM 1456 C CA . SER A 1 182 ? 0.317 -9.609 -0.662 1 96.56 182 SER A CA 1
ATOM 1457 C C . SER A 1 182 ? -1.021 -10.219 -0.26 1 96.56 182 SER A C 1
ATOM 1459 O O . SER A 1 182 ? -1.062 -11.273 0.38 1 96.56 182 SER A O 1
ATOM 1461 N N . ASP A 1 183 ? -2.061 -9.586 -0.615 1 96.06 183 ASP A N 1
ATOM 1462 C CA . ASP A 1 183 ? -3.408 -10.055 -0.311 1 96.06 183 ASP A CA 1
ATOM 1463 C C . ASP A 1 183 ? -3.654 -11.438 -0.908 1 96.06 183 ASP A C 1
ATOM 1465 O O . ASP A 1 183 ? -4.078 -12.359 -0.204 1 96.06 183 ASP A O 1
ATOM 1469 N N . LEU A 1 184 ? -3.352 -11.594 -2.152 1 97.31 184 LEU A N 1
ATOM 1470 C CA . LEU A 1 184 ? -3.543 -12.867 -2.832 1 97.31 184 LEU A CA 1
ATOM 1471 C C . LEU A 1 184 ? -2.631 -13.938 -2.24 1 97.31 184 LEU A C 1
ATOM 1473 O O . LEU A 1 184 ? -3.061 -15.07 -2.023 1 97.31 184 LEU A O 1
ATOM 1477 N N . MET A 1 185 ? -1.401 -13.57 -2.018 1 97.19 185 MET A N 1
ATOM 1478 C CA . MET A 1 185 ? -0.438 -14.547 -1.523 1 97.19 185 MET A CA 1
ATOM 1479 C C . MET A 1 185 ? -0.837 -15.055 -0.141 1 97.19 185 MET A C 1
ATOM 1481 O O . MET A 1 185 ? -0.684 -16.234 0.161 1 97.19 185 MET A O 1
ATOM 1485 N N . ARG A 1 186 ? -1.302 -14.172 0.668 1 94.25 186 ARG A N 1
ATOM 1486 C CA . ARG A 1 186 ? -1.757 -14.578 1.993 1 94.25 186 ARG A CA 1
ATOM 1487 C C . ARG A 1 186 ? -2.898 -15.586 1.896 1 94.25 186 ARG A C 1
ATOM 1489 O O . ARG A 1 186 ? -2.914 -16.594 2.611 1 94.25 186 ARG A O 1
ATOM 1496 N N . GLU A 1 187 ? -3.859 -15.328 1.047 1 94.5 187 GLU A N 1
ATOM 1497 C CA . GLU A 1 187 ? -4.949 -16.281 0.835 1 94.5 187 GLU A CA 1
ATOM 1498 C C . GLU A 1 187 ? -4.422 -17.609 0.32 1 94.5 187 GLU A C 1
ATOM 1500 O O . GLU A 1 187 ? -4.863 -18.672 0.767 1 94.5 187 GLU A O 1
ATOM 1505 N N . ALA A 1 188 ? -3.496 -17.5 -0.625 1 96.56 188 ALA A N 1
ATOM 1506 C CA . ALA A 1 188 ? -2.908 -18.719 -1.184 1 96.56 188 ALA A CA 1
ATOM 1507 C C . ALA A 1 188 ? -2.25 -19.562 -0.094 1 96.56 188 ALA A C 1
ATOM 1509 O O . ALA A 1 188 ? -2.41 -20.781 -0.062 1 96.56 188 ALA A O 1
ATOM 1510 N N . VAL A 1 189 ? -1.498 -18.906 0.778 1 95.44 189 VAL A N 1
ATOM 1511 C CA . VAL A 1 189 ? -0.848 -19.609 1.879 1 95.44 189 VAL A CA 1
ATOM 1512 C C . VAL A 1 189 ? -1.899 -20.297 2.738 1 95.44 189 VAL A C 1
ATOM 1514 O O . VAL A 1 189 ? -1.724 -21.453 3.125 1 95.44 189 VAL A O 1
ATOM 1517 N N . THR A 1 190 ? -3.002 -19.625 3.012 1 92.69 190 THR A N 1
ATOM 1518 C CA . THR A 1 190 ? -4.074 -20.188 3.822 1 92.69 190 THR A CA 1
ATOM 1519 C C . THR A 1 190 ? -4.684 -21.406 3.143 1 92.69 190 THR A C 1
ATOM 1521 O O . THR A 1 190 ? -4.953 -22.422 3.795 1 92.69 190 THR A O 1
ATOM 1524 N N . PHE A 1 191 ? -4.828 -21.312 1.847 1 93.12 191 PHE A N 1
ATOM 1525 C CA . PHE A 1 191 ? -5.434 -22.422 1.118 1 93.12 191 PHE A CA 1
ATOM 1526 C C . PHE A 1 191 ? -4.508 -23.641 1.113 1 93.12 191 PHE A C 1
ATOM 1528 O O . PHE A 1 191 ? -4.969 -24.781 1.212 1 93.12 191 PHE A O 1
ATOM 1535 N N . VAL A 1 192 ? -3.26 -23.391 1.062 1 93.25 192 VAL A N 1
ATOM 1536 C CA . VAL A 1 192 ? -2.293 -24.469 0.908 1 93.25 192 VAL A CA 1
ATOM 1537 C C . VAL A 1 192 ? -2.006 -25.109 2.266 1 93.25 192 VAL A C 1
ATOM 1539 O O . VAL A 1 192 ? -1.842 -26.328 2.365 1 93.25 192 VAL A O 1
ATOM 1542 N N . THR A 1 193 ? -1.977 -24.297 3.326 1 92.31 193 THR A N 1
ATOM 1543 C CA . THR A 1 193 ? -1.535 -24.797 4.621 1 92.31 193 THR A CA 1
ATOM 1544 C C . THR A 1 193 ? -2.73 -25.109 5.516 1 92.31 193 THR A C 1
ATOM 1546 O O . THR A 1 193 ? -2.611 -25.875 6.477 1 92.31 193 THR A O 1
ATOM 1549 N N . GLY A 1 194 ? -3.828 -24.391 5.27 1 88.62 194 GLY A N 1
ATOM 1550 C CA . GLY A 1 194 ? -5 -24.547 6.117 1 88.62 194 GLY A CA 1
ATOM 1551 C C . GLY A 1 194 ? -4.949 -23.703 7.375 1 88.62 194 GLY A C 1
ATOM 1552 O O . GLY A 1 194 ? -5.852 -23.766 8.211 1 88.62 194 GLY A O 1
ATOM 1553 N N . THR A 1 195 ? -3.914 -22.938 7.457 1 83.31 195 THR A N 1
ATOM 1554 C CA . THR A 1 195 ? -3.793 -22.078 8.633 1 83.31 195 THR A CA 1
ATOM 1555 C C . THR A 1 195 ? -4.105 -20.625 8.281 1 83.31 195 THR A C 1
ATOM 1557 O O . THR A 1 195 ? -3.877 -20.188 7.148 1 83.31 195 THR A O 1
ATOM 1560 N N . ASP A 1 196 ? -4.594 -19.938 9.25 1 78.38 196 ASP A N 1
ATOM 1561 C CA . ASP A 1 196 ? -4.867 -18.516 9.047 1 78.38 196 ASP A CA 1
ATOM 1562 C C . ASP A 1 196 ? -3.775 -17.656 9.672 1 78.38 196 ASP A C 1
ATOM 1564 O O . ASP A 1 196 ? -3.902 -16.422 9.734 1 78.38 196 ASP A O 1
ATOM 1568 N N . TYR A 1 197 ? -2.818 -18.391 10.188 1 79.31 197 TYR A N 1
ATOM 1569 C CA . TYR A 1 197 ? -1.687 -17.672 10.758 1 79.31 197 TYR A CA 1
ATOM 1570 C C . TYR A 1 197 ? -0.51 -17.641 9.789 1 79.31 197 TYR A C 1
ATOM 1572 O O . TYR A 1 197 ? 0.046 -18.688 9.453 1 79.31 197 TYR A O 1
ATOM 1580 N N . GLU A 1 198 ? -0.25 -16.562 9.258 1 87.38 198 GLU A N 1
ATOM 1581 C CA . GLU A 1 198 ? 0.909 -16.391 8.391 1 87.38 198 GLU A CA 1
ATOM 1582 C C . GLU A 1 198 ? 1.541 -15.016 8.586 1 87.38 198 GLU A C 1
ATOM 1584 O O . GLU A 1 198 ? 0.837 -14.031 8.82 1 87.38 198 GLU A O 1
ATOM 1589 N N . VAL A 1 199 ? 2.857 -14.977 8.578 1 89.62 199 VAL A N 1
ATOM 1590 C CA . VAL A 1 199 ? 3.633 -13.742 8.695 1 89.62 199 VAL A CA 1
ATOM 1591 C C . VAL A 1 199 ? 4.527 -13.586 7.465 1 89.62 199 VAL A C 1
ATOM 1593 O O . VAL A 1 199 ? 5.301 -14.484 7.133 1 89.62 199 VAL A O 1
ATOM 1596 N N . THR A 1 200 ? 4.352 -12.5 6.832 1 94.38 200 THR A N 1
ATOM 1597 C CA . THR A 1 200 ? 5.211 -12.234 5.684 1 94.38 200 THR A CA 1
ATOM 1598 C C . THR A 1 200 ? 6.641 -11.945 6.129 1 94.38 200 THR A C 1
ATOM 1600 O O . THR A 1 2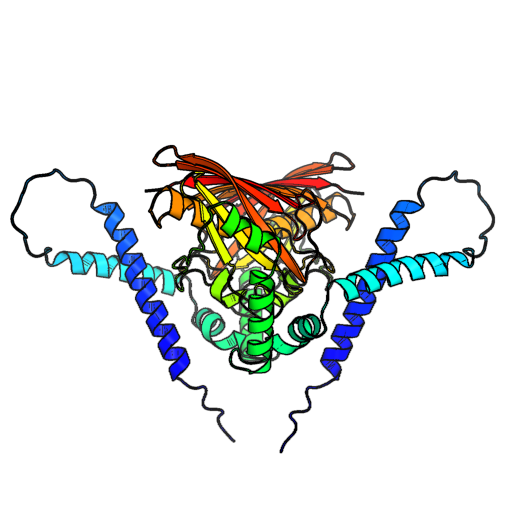00 ? 6.875 -11.047 6.938 1 94.38 200 THR A O 1
ATOM 1603 N N . GLU A 1 201 ? 7.613 -12.695 5.637 1 96.38 201 GLU A N 1
ATOM 1604 C CA . GLU A 1 201 ? 9.023 -12.445 5.918 1 96.38 201 GLU A CA 1
ATOM 1605 C C . GLU A 1 201 ? 9.617 -11.445 4.934 1 96.38 201 GLU A C 1
ATOM 1607 O O . GLU A 1 201 ? 10.195 -10.438 5.34 1 96.38 201 GLU A O 1
ATOM 1612 N N . HIS A 1 202 ? 9.539 -11.766 3.686 1 97.12 202 HIS A N 1
ATOM 1613 C CA . HIS A 1 202 ? 10 -10.836 2.664 1 97.12 202 HIS A CA 1
ATOM 1614 C C . HIS A 1 202 ? 9.188 -10.984 1.379 1 97.12 202 HIS A C 1
ATOM 1616 O O . HIS A 1 202 ? 8.57 -12.023 1.145 1 97.12 202 HIS A O 1
ATOM 1622 N N . ILE A 1 203 ? 9.141 -9.953 0.628 1 98.44 203 ILE A N 1
ATOM 1623 C CA . ILE A 1 203 ? 8.539 -9.938 -0.702 1 98.44 203 ILE A CA 1
ATOM 1624 C C . ILE A 1 203 ? 9.445 -9.172 -1.667 1 98.44 203 ILE A C 1
ATOM 1626 O O . ILE A 1 203 ? 10 -8.133 -1.312 1 98.44 203 ILE A O 1
ATOM 1630 N N . LYS A 1 204 ? 9.703 -9.758 -2.764 1 98.75 204 LYS A N 1
ATOM 1631 C CA . LYS A 1 204 ? 10.391 -9.094 -3.871 1 98.75 204 LYS A CA 1
ATOM 1632 C C . LYS A 1 204 ? 9.43 -8.82 -5.027 1 98.75 204 LYS A C 1
ATOM 1634 O O . LYS A 1 204 ? 8.758 -9.734 -5.512 1 98.75 204 LYS A O 1
ATOM 1639 N N . ILE A 1 205 ? 9.398 -7.613 -5.445 1 98.75 205 ILE A N 1
ATOM 1640 C CA . ILE A 1 205 ? 8.453 -7.219 -6.484 1 98.75 205 ILE A CA 1
ATOM 1641 C C . ILE A 1 205 ? 9.211 -6.625 -7.672 1 98.75 205 ILE A C 1
ATOM 1643 O O . ILE A 1 205 ? 10.07 -5.754 -7.496 1 98.75 205 ILE A O 1
ATOM 1647 N N . SER A 1 206 ? 8.914 -7.121 -8.812 1 98.69 206 SER A N 1
ATOM 1648 C CA . SER A 1 206 ? 9.414 -6.574 -10.07 1 98.69 206 SER A CA 1
ATOM 1649 C C . SER A 1 206 ? 8.289 -5.93 -10.875 1 98.69 206 SER A C 1
ATOM 1651 O O . SER A 1 206 ? 7.348 -6.609 -11.289 1 98.69 206 SER A O 1
ATOM 1653 N N . TYR A 1 207 ? 8.43 -4.672 -11.039 1 97.81 207 TYR A N 1
ATOM 1654 C CA . TYR A 1 207 ? 7.441 -3.939 -11.828 1 97.81 207 TYR A CA 1
ATOM 1655 C C . TYR A 1 207 ? 7.797 -3.969 -13.312 1 97.81 207 TYR A C 1
ATOM 1657 O O . TYR A 1 207 ? 8.633 -3.189 -13.773 1 97.81 207 TYR A O 1
ATOM 1665 N N . CYS A 1 208 ? 7.055 -4.711 -14.078 1 97.81 208 CYS A N 1
ATOM 1666 C CA . CYS A 1 208 ? 7.422 -5.047 -15.453 1 97.81 208 CYS A CA 1
ATOM 1667 C C . CYS A 1 208 ? 6.824 -4.051 -16.438 1 97.81 208 CYS A C 1
ATOM 1669 O O . CYS A 1 208 ? 7.473 -3.666 -17.406 1 97.81 208 CYS A O 1
ATOM 1671 N N . PHE A 1 209 ? 5.59 -3.697 -16.234 1 94.56 209 PHE A N 1
ATOM 1672 C CA . PHE A 1 209 ? 4.863 -2.764 -17.094 1 94.56 209 PHE A CA 1
ATOM 1673 C C . PHE A 1 209 ? 3.92 -1.899 -16.266 1 94.56 209 PHE A C 1
ATOM 1675 O O . PHE A 1 209 ? 3.377 -2.354 -15.25 1 94.56 209 PHE A O 1
ATOM 1682 N N . PRO A 1 210 ? 3.707 -0.608 -16.672 1 93 210 PRO A N 1
ATOM 1683 C CA . PRO A 1 210 ? 2.762 0.229 -15.938 1 93 210 PRO A CA 1
ATOM 1684 C C . PRO A 1 210 ? 1.358 -0.371 -15.883 1 93 210 PRO A C 1
ATOM 1686 O O . PRO A 1 210 ? 0.9 -0.967 -16.859 1 93 210 PRO A O 1
ATOM 1689 N N . THR A 1 211 ? 0.771 -0.288 -14.766 1 95.38 211 THR A N 1
ATOM 1690 C CA . THR A 1 211 ? -0.599 -0.759 -14.594 1 95.38 211 THR A CA 1
ATOM 1691 C C . THR A 1 211 ? -1.587 0.399 -14.703 1 95.38 211 THR A C 1
ATOM 1693 O O . THR A 1 211 ? -1.606 1.29 -13.852 1 95.38 211 THR A O 1
ATOM 1696 N N . LEU A 1 212 ? -2.404 0.34 -15.703 1 91.69 212 LEU A N 1
ATOM 1697 C CA . LEU A 1 212 ? -3.416 1.377 -15.883 1 91.69 212 LEU A CA 1
ATOM 1698 C C . LEU A 1 212 ? -4.535 1.22 -14.859 1 91.69 212 LEU A C 1
ATOM 1700 O O . LEU A 1 212 ? -4.941 0.099 -14.539 1 91.69 212 LEU A O 1
ATOM 1704 N N . ALA A 1 213 ? -5.02 2.322 -14.398 1 93.06 213 ALA A N 1
ATOM 1705 C CA . ALA A 1 213 ? -6.113 2.318 -13.43 1 93.06 213 ALA A CA 1
ATOM 1706 C C . ALA A 1 213 ? -7.457 2.111 -14.117 1 93.06 213 ALA A C 1
ATOM 1708 O O . ALA A 1 213 ? -7.547 2.145 -15.344 1 93.06 213 ALA A O 1
ATOM 1709 N N . ASN A 1 214 ? -8.43 1.864 -13.242 1 92 214 ASN A N 1
ATOM 1710 C CA . ASN A 1 214 ? -9.82 1.661 -13.633 1 92 214 ASN A CA 1
ATOM 1711 C C . ASN A 1 214 ? -9.969 0.464 -14.57 1 92 214 ASN A C 1
ATOM 1713 O O . ASN A 1 214 ? -10.625 0.557 -15.609 1 92 214 ASN A O 1
ATOM 1717 N N . GLN A 1 215 ? -9.258 -0.542 -14.258 1 92.94 215 GLN A N 1
ATOM 1718 C CA . GLN A 1 215 ? -9.32 -1.812 -14.969 1 92.94 215 GLN A CA 1
ATOM 1719 C C . GLN A 1 215 ? -9.258 -2.99 -14 1 92.94 215 GLN A C 1
ATOM 1721 O O . GLN A 1 215 ? -8.883 -2.826 -12.836 1 92.94 215 GLN A O 1
ATOM 1726 N N . PHE A 1 216 ? -9.727 -4.066 -14.555 1 96.75 216 PHE A N 1
ATOM 1727 C CA . PHE A 1 216 ? -9.516 -5.32 -13.844 1 96.75 216 PHE A CA 1
ATOM 1728 C C . PHE A 1 216 ? -8.109 -5.852 -14.094 1 96.75 216 PHE A C 1
ATOM 1730 O O . PHE A 1 216 ? -7.539 -5.641 -15.172 1 96.75 216 PHE A O 1
ATOM 1737 N N . VAL A 1 217 ? -7.59 -6.504 -13.102 1 98.38 217 VAL A N 1
ATOM 1738 C CA . VAL A 1 217 ? -6.352 -7.266 -13.242 1 98.38 217 VAL A CA 1
ATOM 1739 C C . VAL A 1 217 ? -6.551 -8.68 -12.695 1 98.38 217 VAL A C 1
ATOM 1741 O O . VAL A 1 217 ? -7.406 -8.898 -11.836 1 98.38 217 VAL A O 1
ATOM 1744 N N . VAL A 1 218 ? -5.809 -9.562 -13.242 1 98.56 218 VAL A N 1
ATOM 1745 C CA . VAL A 1 218 ? -5.77 -10.945 -12.766 1 98.56 218 VAL A CA 1
ATOM 1746 C C . VAL A 1 218 ? -4.484 -11.18 -11.969 1 98.56 218 VAL A C 1
ATOM 1748 O O . VAL A 1 218 ? -3.385 -10.992 -12.492 1 98.56 218 VAL A O 1
ATOM 1751 N N . VAL A 1 219 ? -4.648 -11.508 -10.719 1 98.81 219 VAL A N 1
ATOM 1752 C CA . VAL A 1 219 ? -3.521 -11.828 -9.844 1 98.81 219 VAL A CA 1
ATOM 1753 C C . VAL A 1 219 ? -3.479 -13.328 -9.586 1 98.81 219 VAL A C 1
ATOM 1755 O O . VAL A 1 219 ? -4.477 -13.922 -9.172 1 98.81 219 VAL A O 1
ATOM 1758 N N . ARG A 1 220 ? -2.322 -13.969 -9.812 1 98.5 220 ARG A N 1
ATOM 1759 C CA . ARG A 1 220 ? -2.312 -15.422 -9.68 1 98.5 220 ARG A CA 1
ATOM 1760 C C . ARG A 1 220 ? -0.971 -15.914 -9.141 1 98.5 220 ARG A C 1
ATOM 1762 O O . ARG A 1 220 ? 0.071 -15.32 -9.43 1 98.5 220 ARG A O 1
ATOM 1769 N N . THR A 1 221 ? -1.003 -16.969 -8.398 1 98.62 221 THR A N 1
ATOM 1770 C CA . THR A 1 221 ? 0.228 -17.656 -8.031 1 98.62 221 THR A CA 1
ATOM 1771 C C . THR A 1 221 ? 0.759 -18.484 -9.195 1 98.62 221 THR A C 1
ATOM 1773 O O . THR A 1 221 ? -0.018 -19.078 -9.945 1 98.62 221 THR A O 1
ATOM 1776 N N . THR A 1 222 ? 2.074 -18.516 -9.336 1 98.12 222 THR A N 1
ATOM 1777 C CA . THR A 1 222 ? 2.689 -19.281 -10.422 1 98.12 222 THR A CA 1
ATOM 1778 C C . THR A 1 222 ? 3.543 -20.422 -9.875 1 98.12 222 THR A C 1
ATOM 1780 O O . THR A 1 222 ? 3.859 -21.359 -10.594 1 98.12 222 THR A O 1
ATOM 1783 N N . ARG A 1 223 ? 3.941 -20.281 -8.656 1 98 223 ARG A N 1
ATOM 1784 C CA . ARG A 1 223 ? 4.719 -21.328 -7.984 1 98 223 ARG A CA 1
ATOM 1785 C C . ARG A 1 223 ? 4.453 -21.312 -6.484 1 98 223 ARG A C 1
ATOM 1787 O O . ARG A 1 223 ? 4.332 -20.25 -5.871 1 98 223 ARG A O 1
ATOM 1794 N N . VAL A 1 224 ? 4.316 -22.484 -5.926 1 97.25 224 VAL A N 1
ATOM 1795 C CA . VAL A 1 224 ? 4.113 -22.656 -4.488 1 97.25 224 VAL A CA 1
ATOM 1796 C C . VAL A 1 224 ? 5.031 -23.75 -3.957 1 97.25 224 VAL A C 1
ATOM 1798 O O . VAL A 1 224 ? 5.031 -24.875 -4.473 1 97.25 224 VAL A O 1
ATOM 1801 N N . GLU A 1 225 ? 5.812 -23.375 -2.996 1 96.81 225 GLU A N 1
ATOM 1802 C CA . GLU A 1 225 ? 6.672 -24.328 -2.295 1 96.81 225 GLU A CA 1
ATOM 1803 C C . GLU A 1 225 ? 6.375 -24.328 -0.798 1 96.81 225 GLU A C 1
ATOM 1805 O O . GLU A 1 225 ? 6.637 -23.344 -0.104 1 96.81 225 GLU A O 1
ATOM 1810 N N . ASP A 1 226 ? 5.891 -25.406 -0.329 1 93.5 226 ASP A N 1
ATOM 1811 C CA . ASP A 1 226 ? 5.562 -25.578 1.083 1 93.5 226 ASP A CA 1
ATOM 1812 C C . ASP A 1 226 ? 6.66 -26.359 1.809 1 93.5 226 ASP A C 1
ATOM 1814 O O . ASP A 1 226 ? 6.867 -27.547 1.544 1 93.5 226 ASP A O 1
ATOM 1818 N N . HIS A 1 227 ? 7.281 -25.734 2.734 1 93.75 227 HIS A N 1
ATOM 1819 C CA . HIS A 1 227 ? 8.383 -26.344 3.471 1 93.75 227 HIS A CA 1
ATOM 1820 C C . HIS A 1 227 ? 7.984 -26.625 4.918 1 93.75 227 HIS A C 1
ATOM 1822 O O . HIS A 1 227 ? 8.836 -26.609 5.809 1 93.75 227 HIS A O 1
ATOM 1828 N N . GLY A 1 228 ? 6.699 -26.734 5.16 1 90.56 228 GLY A N 1
ATOM 1829 C CA . GLY A 1 228 ? 6.191 -27 6.496 1 90.56 228 GLY A CA 1
ATOM 1830 C C . GLY A 1 228 ? 5.926 -25.734 7.289 1 90.56 228 GLY A C 1
ATOM 1831 O O . GLY A 1 228 ? 4.809 -25.203 7.277 1 90.56 228 GLY A O 1
ATOM 1832 N N . ASN A 1 229 ? 7.051 -25.141 7.773 1 91.31 229 ASN A N 1
ATOM 1833 C CA . ASN A 1 229 ? 6.859 -23.938 8.562 1 91.31 229 ASN A CA 1
ATOM 1834 C C . ASN A 1 229 ? 7.094 -22.672 7.727 1 91.31 229 ASN A C 1
ATOM 1836 O O . ASN A 1 229 ? 7.094 -21.562 8.258 1 91.31 229 ASN A O 1
ATOM 1840 N N . ASN A 1 230 ? 7.316 -22.953 6.477 1 95.81 230 ASN A N 1
ATOM 1841 C CA . ASN A 1 230 ? 7.559 -21.859 5.551 1 95.81 230 ASN A CA 1
ATOM 1842 C C . ASN A 1 230 ? 6.98 -22.141 4.168 1 95.81 230 ASN A C 1
ATOM 1844 O O . ASN A 1 230 ? 7.109 -23.25 3.658 1 95.81 230 ASN A O 1
ATOM 1848 N N . VAL A 1 231 ? 6.332 -21.188 3.676 1 96.94 231 VAL A N 1
ATOM 1849 C CA . VAL A 1 231 ? 5.801 -21.297 2.322 1 96.94 231 VAL A CA 1
ATOM 1850 C C . VAL A 1 231 ? 6.426 -20.234 1.428 1 96.94 231 VAL A C 1
ATOM 1852 O O . VAL A 1 231 ? 6.438 -19.047 1.777 1 96.94 231 VAL A O 1
ATOM 1855 N N . ARG A 1 232 ? 6.984 -20.625 0.358 1 98.12 232 ARG A N 1
ATOM 1856 C CA . ARG A 1 232 ? 7.492 -19.719 -0.667 1 98.12 232 ARG A CA 1
ATOM 1857 C C . ARG A 1 232 ? 6.582 -19.719 -1.892 1 98.12 232 ARG A C 1
ATOM 1859 O O . ARG A 1 232 ? 6.191 -20.781 -2.385 1 98.12 232 ARG A O 1
ATOM 1866 N N . LEU A 1 233 ? 6.27 -18.453 -2.291 1 97.56 233 LEU A N 1
ATOM 1867 C CA . LEU A 1 233 ? 5.355 -18.297 -3.42 1 97.56 233 LEU A CA 1
ATOM 1868 C C . LEU A 1 233 ? 5.938 -17.359 -4.469 1 97.56 233 LEU A C 1
ATOM 1870 O O . LEU A 1 233 ? 6.688 -16.438 -4.137 1 97.56 233 LEU A O 1
ATOM 1874 N N . GLU A 1 234 ? 5.645 -17.641 -5.691 1 98.81 234 GLU A N 1
ATOM 1875 C CA . GLU A 1 234 ? 5.723 -16.656 -6.773 1 98.81 234 GLU A CA 1
ATOM 1876 C C . GLU A 1 234 ? 4.336 -16.297 -7.297 1 98.81 234 GLU A C 1
ATOM 1878 O O . GLU A 1 234 ? 3.449 -17.156 -7.359 1 98.81 234 GLU A O 1
ATOM 1883 N N . ALA A 1 235 ? 4.152 -15.07 -7.578 1 98.88 235 ALA A N 1
ATOM 1884 C CA . ALA A 1 235 ? 2.877 -14.594 -8.117 1 98.88 235 ALA A CA 1
ATOM 1885 C C . ALA A 1 235 ? 3.092 -13.492 -9.148 1 98.88 235 ALA A C 1
ATOM 1887 O O . ALA A 1 235 ? 4.191 -12.953 -9.266 1 98.88 235 ALA A O 1
ATOM 1888 N N . GLU A 1 236 ? 2.059 -13.242 -9.922 1 98.88 236 GLU A N 1
ATOM 1889 C CA . GLU A 1 236 ? 2.125 -12.172 -10.906 1 98.88 236 GLU A CA 1
ATOM 1890 C C . GLU A 1 236 ? 0.769 -11.492 -11.078 1 98.88 236 GLU A C 1
ATOM 1892 O O . GLU A 1 236 ? -0.264 -12.055 -10.711 1 98.88 236 GLU A O 1
ATOM 1897 N N . ILE A 1 237 ? 0.807 -10.266 -11.5 1 98.88 237 ILE A N 1
ATOM 1898 C CA . ILE A 1 237 ? -0.356 -9.508 -11.953 1 98.88 237 ILE A CA 1
ATOM 1899 C C . ILE A 1 237 ? -0.358 -9.438 -13.477 1 98.88 237 ILE A C 1
ATOM 1901 O O . ILE A 1 237 ? 0.626 -9.008 -14.086 1 98.88 237 ILE A O 1
ATOM 1905 N N . ILE A 1 238 ? -1.497 -9.82 -14.047 1 98.5 238 ILE A N 1
ATOM 1906 C CA . ILE A 1 238 ? -1.683 -9.812 -15.492 1 98.5 238 ILE A CA 1
ATOM 1907 C C . ILE A 1 238 ? -2.84 -8.883 -15.859 1 98.5 238 ILE A C 1
ATOM 1909 O O . ILE A 1 238 ? -3.811 -8.766 -15.109 1 98.5 238 ILE A O 1
ATOM 1913 N N . ASN A 1 239 ? -2.682 -8.281 -16.969 1 94.69 239 ASN A N 1
ATOM 1914 C CA . ASN A 1 239 ? -3.777 -7.41 -17.375 1 94.69 239 ASN A CA 1
ATOM 1915 C C . ASN A 1 239 ? -5.031 -8.211 -17.719 1 94.69 239 ASN A C 1
ATOM 1917 O O . ASN A 1 239 ? -4.984 -9.438 -17.812 1 94.69 239 ASN A O 1
ATOM 1921 N N . GLN A 1 240 ? -6.09 -7.586 -17.891 1 90.88 240 GLN A N 1
ATOM 1922 C CA . GLN A 1 240 ? -7.391 -8.234 -18.016 1 90.88 240 GLN A CA 1
ATOM 1923 C C . GLN A 1 240 ? -7.449 -9.109 -19.266 1 90.88 240 GLN A C 1
ATOM 1925 O O . GLN A 1 240 ? -8.117 -10.148 -19.266 1 90.88 240 GLN A O 1
ATOM 1930 N N . SER A 1 241 ? -6.781 -8.703 -20.328 1 88.75 241 SER A N 1
ATOM 1931 C CA . SER A 1 241 ? -6.801 -9.461 -21.578 1 88.75 241 SER A CA 1
ATOM 1932 C C . SER A 1 241 ? -5.91 -10.695 -21.484 1 88.75 241 SER A C 1
ATOM 1934 O O . SER A 1 241 ? -5.988 -11.586 -22.328 1 88.75 241 SER A O 1
ATOM 1936 N N . GLY A 1 242 ? -5.062 -10.727 -20.5 1 91.62 242 GLY A N 1
ATOM 1937 C CA . GLY A 1 242 ? -4.172 -11.859 -20.312 1 91.62 242 GLY A CA 1
ATOM 1938 C C . GLY A 1 242 ? -2.951 -11.812 -21.219 1 91.62 242 GLY A C 1
ATOM 1939 O O . GLY A 1 242 ? -2.207 -12.789 -21.312 1 91.62 242 GLY A O 1
ATOM 1940 N N . THR A 1 243 ? -2.654 -10.727 -21.781 1 89.38 243 THR A N 1
ATOM 1941 C CA . THR A 1 243 ? -1.625 -10.656 -22.828 1 89.38 243 THR A CA 1
ATOM 1942 C C . THR A 1 243 ? -0.313 -10.133 -22.25 1 89.38 243 THR A C 1
ATOM 1944 O O . THR A 1 243 ? 0.744 -10.273 -22.859 1 89.38 243 THR A O 1
ATOM 1947 N N . ARG A 1 244 ? -0.39 -9.516 -21.062 1 95 244 ARG A N 1
ATOM 1948 C CA . ARG A 1 244 ? 0.803 -8.836 -20.562 1 95 244 ARG A CA 1
ATOM 1949 C C . ARG A 1 244 ? 0.942 -9 -19.047 1 95 244 ARG A C 1
ATOM 1951 O O . ARG A 1 244 ? -0.009 -8.766 -18.312 1 95 244 ARG A O 1
ATOM 1958 N N . THR A 1 245 ? 2.174 -9.469 -18.641 1 98.19 245 THR A N 1
ATOM 1959 C CA . THR A 1 245 ? 2.52 -9.453 -17.234 1 98.19 245 THR A CA 1
ATOM 1960 C C . THR A 1 245 ? 2.891 -8.047 -16.781 1 98.19 245 THR A C 1
ATOM 1962 O O . THR A 1 245 ? 3.77 -7.41 -17.359 1 98.19 245 THR A O 1
ATOM 1965 N N . LEU A 1 246 ? 2.229 -7.582 -15.742 1 98.31 246 LEU A N 1
ATOM 1966 C CA . LEU A 1 246 ? 2.434 -6.223 -15.258 1 98.31 246 LEU A CA 1
ATOM 1967 C C . LEU A 1 246 ? 3.424 -6.211 -14.094 1 98.31 246 LEU A C 1
ATOM 1969 O O . LEU A 1 246 ? 4.266 -5.312 -14 1 98.31 246 LEU A O 1
ATOM 1973 N N . VAL A 1 247 ? 3.309 -7.141 -13.227 1 98.81 247 VAL A N 1
ATOM 1974 C CA . VAL A 1 247 ? 4.137 -7.227 -12.023 1 98.81 247 VAL A CA 1
ATOM 1975 C C . VAL A 1 247 ? 4.418 -8.688 -11.695 1 98.81 247 VAL A C 1
ATOM 1977 O O . VAL A 1 247 ? 3.551 -9.547 -11.867 1 98.81 247 VAL A O 1
ATOM 1980 N N . ARG A 1 248 ? 5.629 -8.992 -11.219 1 98.88 248 ARG A N 1
ATOM 1981 C CA . ARG A 1 248 ? 6.004 -10.289 -10.664 1 98.88 248 ARG A CA 1
ATOM 1982 C C . ARG A 1 248 ? 6.469 -10.148 -9.219 1 98.88 248 ARG A C 1
ATOM 1984 O O . ARG A 1 248 ? 7.051 -9.133 -8.836 1 98.88 248 ARG A O 1
ATOM 1991 N N . ALA A 1 249 ? 6.207 -11.188 -8.477 1 98.88 249 ALA A N 1
ATOM 1992 C CA . ALA A 1 249 ? 6.625 -11.109 -7.082 1 98.88 249 ALA A CA 1
ATOM 1993 C C . ALA A 1 249 ? 7.027 -12.484 -6.551 1 98.88 249 ALA A C 1
ATOM 1995 O O . ALA A 1 249 ? 6.555 -13.508 -7.047 1 98.88 249 ALA A O 1
ATOM 1996 N N . LYS A 1 250 ? 7.918 -12.469 -5.633 1 98.81 250 LYS A N 1
ATOM 1997 C CA . LYS A 1 250 ? 8.281 -13.609 -4.801 1 98.81 250 LYS A CA 1
ATOM 1998 C C . LYS A 1 250 ? 8.117 -13.281 -3.316 1 98.81 250 LYS A C 1
ATOM 2000 O O . LYS A 1 250 ? 8.531 -12.219 -2.861 1 98.81 250 LYS A O 1
ATOM 2005 N N . GLY A 1 251 ? 7.473 -14.156 -2.654 1 98.38 251 GLY A N 1
ATOM 2006 C CA . GLY A 1 251 ? 7.25 -13.945 -1.231 1 98.38 251 GLY A CA 1
ATOM 2007 C C . GLY A 1 251 ? 7.562 -15.172 -0.394 1 98.38 251 GLY A C 1
ATOM 2008 O O . GLY A 1 251 ? 7.52 -16.297 -0.894 1 98.38 251 GLY A O 1
ATOM 2009 N N . SER A 1 252 ? 7.926 -14.938 0.824 1 98.06 252 SER A N 1
ATOM 2010 C CA . SER A 1 252 ? 8.148 -15.977 1.827 1 98.06 252 SER A CA 1
ATOM 2011 C C . SER A 1 252 ? 7.344 -15.703 3.092 1 98.06 252 SER A C 1
ATOM 2013 O O . SER A 1 252 ? 7.328 -14.578 3.596 1 98.06 252 SER A O 1
ATOM 2015 N N . PHE A 1 253 ? 6.711 -16.75 3.545 1 96.75 253 PHE A N 1
ATOM 2016 C CA . PHE A 1 253 ? 5.797 -16.641 4.676 1 96.75 253 PHE A CA 1
ATOM 2017 C C . PHE A 1 253 ? 6.105 -17.703 5.723 1 96.75 253 PHE A C 1
ATOM 2019 O O . PHE A 1 253 ? 6.238 -18.875 5.398 1 96.75 253 PHE A O 1
ATOM 2026 N N . THR A 1 254 ? 6.191 -17.219 6.922 1 94.56 254 THR A N 1
ATOM 2027 C CA . THR A 1 254 ? 6.285 -18.156 8.031 1 94.56 254 THR A CA 1
ATOM 2028 C C . THR A 1 254 ? 4.895 -18.562 8.516 1 94.56 254 THR A C 1
ATOM 2030 O O . THR A 1 254 ? 3.998 -17.719 8.625 1 94.56 254 THR A O 1
ATOM 2033 N N . THR A 1 255 ? 4.805 -19.859 8.703 1 88.88 255 THR A N 1
ATOM 2034 C CA . THR A 1 255 ? 3.51 -20.391 9.117 1 88.88 255 THR A CA 1
ATOM 2035 C C . THR A 1 255 ? 3.646 -21.203 10.406 1 88.88 255 THR A C 1
ATOM 2037 O O . THR A 1 255 ? 4.762 -21.484 10.852 1 88.88 255 THR A O 1
ATOM 2040 N N . GLY A 1 256 ? 2.561 -21.359 11.18 1 76.25 256 GLY A N 1
ATOM 2041 C CA . GLY A 1 256 ? 2.543 -22.172 12.383 1 76.25 256 GLY A CA 1
ATOM 2042 C C . GLY A 1 256 ? 1.576 -23.328 12.305 1 76.25 256 GLY A C 1
ATOM 2043 O O . GLY A 1 256 ? 0.694 -23.359 11.438 1 76.25 256 GLY A O 1
ATOM 2044 N N . MET B 1 1 ? -31.328 24.328 15.703 1 21.08 1 MET B N 1
ATOM 2045 C CA . MET B 1 1 ? -30.453 23.641 16.641 1 21.08 1 MET B CA 1
ATOM 2046 C C . MET B 1 1 ? -30.5 22.125 16.422 1 21.08 1 MET B C 1
ATOM 2048 O O . MET B 1 1 ? -30.281 21.359 17.359 1 21.08 1 MET B O 1
ATOM 2052 N N . MET B 1 2 ? -30.984 21.609 15.289 1 24.62 2 MET B N 1
ATOM 2053 C CA . MET B 1 2 ? -31.281 20.203 15.008 1 24.62 2 MET B CA 1
ATOM 2054 C C . MET B 1 2 ? -30 19.359 15.07 1 24.62 2 MET B C 1
ATOM 2056 O O . MET B 1 2 ? -29.047 19.609 14.336 1 24.62 2 MET B O 1
ATOM 2060 N N . ALA B 1 3 ? -29.641 18.812 16.281 1 24.45 3 ALA B N 1
ATOM 2061 C CA . ALA B 1 3 ? -28.609 17.859 16.672 1 24.45 3 ALA B CA 1
ATOM 2062 C C . ALA B 1 3 ? -28.625 16.625 15.789 1 24.45 3 ALA B C 1
ATOM 2064 O O . ALA B 1 3 ? -29.656 15.953 15.664 1 24.45 3 ALA B O 1
ATOM 2065 N N . TYR B 1 4 ? -28.062 16.719 14.625 1 27.12 4 TYR B N 1
ATOM 2066 C CA . TYR B 1 4 ? -27.812 15.547 13.789 1 27.12 4 TYR B CA 1
ATOM 2067 C C . TYR B 1 4 ? -27.344 14.367 14.625 1 27.12 4 TYR B C 1
ATOM 2069 O O . TYR B 1 4 ? -26.266 14.406 15.211 1 27.12 4 TYR B O 1
ATOM 2077 N N . LYS B 1 5 ? -28.297 13.633 15.289 1 29.25 5 LYS B N 1
ATOM 2078 C CA . LYS B 1 5 ? -28.125 12.406 16.062 1 29.25 5 LYS B CA 1
ATOM 2079 C C . LYS B 1 5 ? -27.359 11.352 15.258 1 29.25 5 LYS B C 1
ATOM 2081 O O . LYS B 1 5 ? -27.828 10.93 14.188 1 29.25 5 LYS B O 1
ATOM 2086 N N . TYR B 1 6 ? -26.094 11.391 15.234 1 32.53 6 TYR B N 1
ATOM 2087 C CA . TYR B 1 6 ? -25.188 10.359 14.727 1 32.53 6 TYR B CA 1
ATOM 2088 C C . TYR B 1 6 ? -25.641 8.977 15.164 1 32.53 6 TYR B C 1
ATOM 2090 O O . TYR B 1 6 ? -25.891 8.742 16.344 1 32.53 6 TYR B O 1
ATOM 2098 N N . PRO B 1 7 ? -26.328 8.273 14.336 1 37.09 7 PRO B N 1
ATOM 2099 C CA . PRO B 1 7 ? -26.875 7.012 14.844 1 37.09 7 PRO B CA 1
ATOM 2100 C C . PRO B 1 7 ? -25.828 6.18 15.586 1 37.09 7 PRO B C 1
ATOM 2102 O O . PRO B 1 7 ? -24.766 5.875 15.031 1 37.09 7 PRO B O 1
ATOM 2105 N N . VAL B 1 8 ? -25.766 6.18 16.953 1 36.81 8 VAL B N 1
ATOM 2106 C CA . VAL B 1 8 ? -25.047 5.465 18 1 36.81 8 VAL B CA 1
ATOM 2107 C C . VAL B 1 8 ? -24.984 3.977 17.656 1 36.81 8 VAL B C 1
ATOM 2109 O O . VAL B 1 8 ? -24.062 3.271 18.094 1 36.81 8 VAL B O 1
ATOM 2112 N N . GLY B 1 9 ? -25.906 3.631 16.828 1 38.62 9 GLY B N 1
ATOM 2113 C CA . GLY B 1 9 ? -26 2.191 16.641 1 38.62 9 GLY B CA 1
ATOM 2114 C C . GLY B 1 9 ? -24.906 1.624 15.766 1 38.62 9 GLY B C 1
ATOM 2115 O O . GLY B 1 9 ? -24.391 0.541 16.031 1 38.62 9 GLY B O 1
ATOM 2116 N N . ALA B 1 10 ? -24.641 2.262 14.656 1 40.09 10 ALA B N 1
ATOM 2117 C CA . ALA B 1 10 ? -23.594 1.738 13.773 1 40.09 10 ALA B CA 1
ATOM 2118 C C . ALA B 1 10 ? -22.219 1.801 14.445 1 40.09 10 ALA B C 1
ATOM 2120 O O . ALA B 1 10 ? -21.422 0.868 14.32 1 40.09 10 ALA B O 1
ATOM 2121 N N . ALA B 1 11 ? -21.953 2.861 15.242 1 40.47 11 ALA B N 1
ATOM 2122 C CA . ALA B 1 11 ? -20.719 2.971 16.016 1 40.47 11 ALA B CA 1
ATOM 2123 C C . ALA B 1 11 ? -20.625 1.853 17.047 1 40.47 11 ALA B C 1
ATOM 2125 O O . ALA B 1 11 ? -19.562 1.28 17.266 1 40.47 11 ALA B O 1
ATOM 2126 N N . ARG B 1 12 ? -21.766 1.521 17.578 1 41.19 12 ARG B N 1
ATOM 2127 C CA . ARG B 1 12 ? -21.781 0.464 18.578 1 41.19 12 ARG B CA 1
ATOM 2128 C C . ARG B 1 12 ? -21.484 -0.894 17.953 1 41.19 12 ARG B C 1
ATOM 2130 O O . ARG B 1 12 ? -20.734 -1.69 18.516 1 41.19 12 ARG B O 1
ATOM 2137 N N . ARG B 1 13 ? -22.031 -1.146 16.828 1 43.19 13 ARG B N 1
ATOM 2138 C CA . ARG B 1 13 ? -21.797 -2.426 16.172 1 43.19 13 ARG B CA 1
ATOM 2139 C C . ARG B 1 13 ? -20.344 -2.555 15.711 1 43.19 13 ARG B C 1
ATOM 2141 O O . ARG B 1 13 ? -19.734 -3.615 15.859 1 43.19 13 ARG B O 1
ATOM 2148 N N . GLN B 1 14 ? -19.812 -1.478 15.281 1 40.69 14 GLN B N 1
ATOM 2149 C CA . GLN B 1 14 ? -18.406 -1.461 14.898 1 40.69 14 GLN B CA 1
ATOM 2150 C C . GLN B 1 14 ? -17.5 -1.665 16.109 1 40.69 14 GLN B C 1
ATOM 2152 O O . GLN B 1 14 ? -16.5 -2.389 16.047 1 40.69 14 GLN B O 1
ATOM 2157 N N . LEU B 1 15 ? -17.922 -1.151 17.266 1 40.62 15 LEU B N 1
ATOM 2158 C CA . LEU B 1 15 ? -17.188 -1.338 18.516 1 40.62 15 LEU B CA 1
ATOM 2159 C C . LEU B 1 15 ? -17.25 -2.793 18.969 1 40.62 15 LEU B C 1
ATOM 2161 O O . LEU B 1 15 ? -16.25 -3.354 19.406 1 40.62 15 LEU B O 1
ATOM 2165 N N . GLN B 1 16 ? -18.391 -3.318 18.844 1 43.59 16 GLN B N 1
ATOM 2166 C CA . GLN B 1 16 ? -18.562 -4.703 19.266 1 43.59 16 GLN B CA 1
ATOM 2167 C C . GLN B 1 16 ? -17.766 -5.652 18.375 1 43.59 16 GLN B C 1
ATOM 2169 O O . GLN B 1 16 ? -17.156 -6.605 18.859 1 43.59 16 GLN B O 1
ATOM 2174 N N . ALA B 1 17 ? -17.766 -5.352 17.172 1 42.94 17 ALA B N 1
ATOM 2175 C CA . ALA B 1 17 ? -16.969 -6.16 16.25 1 42.94 17 ALA B CA 1
ATOM 2176 C C . ALA B 1 17 ? -15.477 -6.008 16.531 1 42.94 17 ALA B C 1
ATOM 2178 O O . ALA B 1 17 ? -14.727 -6.992 16.516 1 42.94 17 ALA B O 1
ATOM 2179 N N . ASN B 1 18 ? -15.148 -4.879 16.953 1 40.66 18 ASN B N 1
ATOM 2180 C CA . ASN B 1 18 ? -13.758 -4.598 17.297 1 40.66 18 ASN B CA 1
ATOM 2181 C C . ASN B 1 18 ? -13.344 -5.293 18.594 1 40.66 18 ASN B C 1
ATOM 2183 O O . ASN B 1 18 ? -12.234 -5.832 18.688 1 40.66 18 ASN B O 1
ATOM 2187 N N . ILE B 1 19 ? -14.242 -5.352 19.547 1 40.72 19 ILE B N 1
ATOM 2188 C CA . ILE B 1 19 ? -13.992 -6.012 20.812 1 40.72 19 ILE B CA 1
ATOM 2189 C C . ILE B 1 19 ? -13.836 -7.516 20.594 1 40.72 19 ILE B C 1
ATOM 2191 O O . ILE B 1 19 ? -12.961 -8.148 21.188 1 40.72 19 ILE B O 1
ATOM 2195 N N . ARG B 1 20 ? -14.664 -8.008 19.766 1 43.38 20 ARG B N 1
ATOM 2196 C CA . ARG B 1 20 ? -14.586 -9.438 19.469 1 43.38 20 ARG B CA 1
ATOM 2197 C C . ARG B 1 20 ? -13.281 -9.789 18.781 1 43.38 20 ARG B C 1
ATOM 2199 O O . ARG B 1 20 ? -12.664 -10.812 19.078 1 43.38 20 ARG B O 1
ATOM 2206 N N . THR B 1 21 ? -12.836 -8.977 17.938 1 40.03 21 THR B N 1
ATOM 2207 C CA . THR B 1 21 ? -11.57 -9.156 17.25 1 40.03 21 THR B CA 1
ATOM 2208 C C . THR B 1 21 ? -10.398 -9.07 18.219 1 40.03 21 THR B C 1
ATOM 2210 O O . THR B 1 21 ? -9.445 -9.852 18.125 1 40.03 21 THR B O 1
ATOM 2213 N N . CYS B 1 22 ? -10.531 -8.203 19.141 1 37.72 22 CYS B N 1
ATOM 2214 C CA . CYS B 1 22 ? -9.531 -8.109 20.203 1 37.72 22 CYS B CA 1
ATOM 2215 C C . CYS B 1 22 ? -9.461 -9.398 21 1 37.72 22 CYS B C 1
ATOM 2217 O O . CYS B 1 22 ? -8.367 -9.875 21.328 1 37.72 22 CYS B O 1
ATOM 2219 N N . LYS B 1 23 ? -10.602 -9.953 21.344 1 37.69 23 LYS B N 1
ATOM 2220 C CA . LYS B 1 23 ? -10.648 -11.203 22.094 1 37.69 23 LYS B CA 1
ATOM 2221 C C . LYS B 1 23 ? -10 -12.336 21.297 1 37.69 23 LYS B C 1
ATOM 2223 O O . LYS B 1 23 ? -9.273 -13.156 21.859 1 37.69 23 LYS B O 1
ATOM 2228 N N . ALA B 1 24 ? -10.156 -12.344 20.078 1 38.91 24 ALA B N 1
ATOM 2229 C CA . ALA B 1 24 ? -9.57 -13.383 19.219 1 38.91 24 ALA B CA 1
ATOM 2230 C C . ALA B 1 24 ? -8.047 -13.25 19.172 1 38.91 24 ALA B C 1
ATOM 2232 O O . ALA B 1 24 ? -7.332 -14.25 19.219 1 38.91 24 ALA B O 1
ATOM 2233 N N . ILE B 1 25 ? -7.543 -12.148 19.188 1 38.97 25 ILE B N 1
ATOM 2234 C CA . ILE B 1 25 ? -6.113 -11.859 19.156 1 38.97 25 ILE B CA 1
ATOM 2235 C C . ILE B 1 25 ? -5.457 -12.312 20.453 1 38.97 25 ILE B C 1
ATOM 2237 O O . ILE B 1 25 ? -4.402 -12.953 20.438 1 38.97 25 ILE B O 1
ATOM 2241 N N . VAL B 1 26 ? -6.082 -12.094 21.516 1 37.97 26 VAL B N 1
ATOM 2242 C CA . VAL B 1 26 ? -5.582 -12.523 22.812 1 37.97 26 VAL B CA 1
ATOM 2243 C C . VAL B 1 26 ? -5.488 -14.047 22.859 1 37.97 26 VAL B C 1
ATOM 2245 O O . VAL B 1 26 ? -4.492 -14.602 23.344 1 37.97 26 VAL B O 1
ATOM 2248 N N . ASN B 1 27 ? -6.379 -14.539 22.25 1 37.03 27 ASN B N 1
ATOM 2249 C CA . ASN B 1 27 ? -6.391 -16 22.266 1 37.03 27 ASN B CA 1
ATOM 2250 C C . ASN B 1 27 ? -5.254 -16.578 21.422 1 37.03 27 ASN B C 1
ATOM 2252 O O . ASN B 1 27 ? -4.633 -17.578 21.812 1 37.03 27 ASN B O 1
ATOM 2256 N N . ILE B 1 28 ? -4.934 -16.016 20.391 1 36.56 28 ILE B N 1
ATOM 2257 C CA . ILE B 1 28 ? -3.865 -16.5 19.516 1 36.56 28 ILE B CA 1
ATOM 2258 C C . ILE B 1 28 ? -2.514 -16.297 20.203 1 36.56 28 ILE B C 1
ATOM 2260 O O . ILE B 1 28 ? -1.653 -17.172 20.172 1 36.56 28 ILE B O 1
ATOM 2264 N N . LEU B 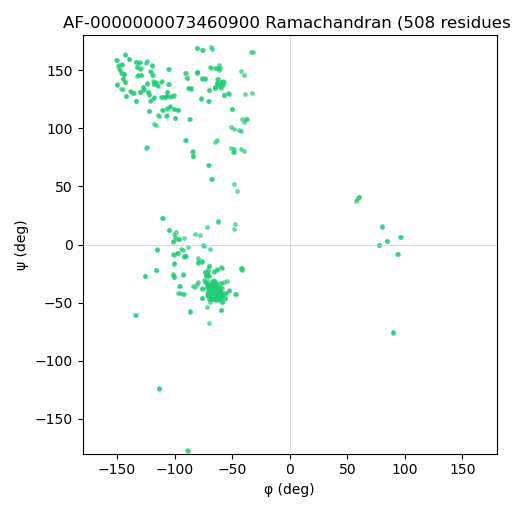1 29 ? -2.287 -15.227 20.781 1 33.75 29 LEU B N 1
ATOM 2265 C CA . LEU B 1 29 ? -1.032 -14.922 21.453 1 33.75 29 LEU B CA 1
ATOM 2266 C C . LEU B 1 29 ? -0.835 -15.836 22.672 1 33.75 29 LEU B C 1
ATOM 2268 O O . LEU B 1 29 ? 0.286 -16.266 22.953 1 33.75 29 LEU B O 1
ATOM 2272 N N . VAL B 1 30 ? -1.817 -16.25 23.281 1 33 30 VAL B N 1
ATOM 2273 C CA . VAL B 1 30 ? -1.744 -17.094 24.469 1 33 30 VAL B CA 1
ATOM 2274 C C . VAL B 1 30 ? -1.497 -18.547 24.047 1 33 30 VAL B C 1
ATOM 2276 O O . VAL B 1 30 ? -0.745 -19.266 24.703 1 33 30 VAL B O 1
ATOM 2279 N N . ARG B 1 31 ? -2.021 -18.953 22.953 1 33.72 31 ARG B N 1
ATOM 2280 C CA . ARG B 1 31 ? -1.881 -20.359 22.594 1 33.72 31 ARG B CA 1
ATOM 2281 C C . ARG B 1 31 ? -0.447 -20.672 22.172 1 33.72 31 ARG B C 1
ATOM 2283 O O . ARG B 1 31 ? -0.015 -21.828 22.25 1 33.72 31 ARG B O 1
ATOM 2290 N N . LYS B 1 32 ? 0.343 -19.891 21.609 1 33.44 32 LYS B N 1
ATOM 2291 C CA . LYS B 1 32 ? 1.715 -20.25 21.266 1 33.44 32 LYS B CA 1
ATOM 2292 C C . LYS B 1 32 ? 2.547 -20.547 22.5 1 33.44 32 LYS B C 1
ATOM 2294 O O . LYS B 1 32 ? 3.578 -21.219 22.422 1 33.44 32 LYS B O 1
ATOM 2299 N N . ALA B 1 33 ? 2.184 -20.078 23.656 1 29.64 33 ALA B N 1
ATOM 2300 C CA . ALA B 1 33 ? 2.994 -20.344 24.844 1 29.64 33 ALA B CA 1
ATOM 2301 C C . ALA B 1 33 ? 2.814 -21.781 25.312 1 29.64 33 ALA B C 1
ATOM 2303 O O . ALA B 1 33 ? 3.701 -22.344 25.969 1 29.64 33 ALA B O 1
ATOM 2304 N N . SER B 1 34 ? 1.691 -22.422 25.125 1 28.44 34 SER B N 1
ATOM 2305 C CA . SER B 1 34 ? 1.429 -23.625 25.922 1 28.44 34 SER B CA 1
ATOM 2306 C C . SER B 1 34 ? 1.907 -24.875 25.203 1 28.44 34 SER B C 1
ATOM 2308 O O . SER B 1 34 ? 1.68 -26 25.672 1 28.44 34 SER B O 1
ATOM 2310 N N . TYR B 1 35 ? 2.527 -24.922 24.156 1 28.7 35 TYR B N 1
ATOM 2311 C CA . TYR B 1 35 ? 2.469 -26.219 23.484 1 28.7 35 TYR B CA 1
ATOM 2312 C C . TYR B 1 35 ? 3.484 -27.188 24.078 1 28.7 35 TYR B C 1
ATOM 2314 O O . TYR B 1 35 ? 3.768 -28.234 23.5 1 28.7 35 TYR B O 1
ATOM 2322 N N . THR B 1 36 ? 4.18 -26.953 25.172 1 25.25 36 THR B N 1
ATOM 2323 C CA . THR B 1 36 ? 5.207 -27.969 25.344 1 25.25 36 THR B CA 1
ATOM 2324 C C . THR B 1 36 ? 4.574 -29.312 25.703 1 25.25 36 THR B C 1
ATOM 2326 O O . THR B 1 36 ? 5.102 -30.375 25.344 1 25.25 36 THR B O 1
ATOM 2329 N N . THR B 1 37 ? 3.945 -29.453 26.922 1 26.55 37 THR B N 1
ATOM 2330 C CA . THR B 1 37 ? 4.188 -30.641 27.75 1 26.55 37 THR B CA 1
ATOM 2331 C C . THR B 1 37 ? 3.436 -31.844 27.188 1 26.55 37 THR B C 1
ATOM 2333 O O . THR B 1 37 ? 2.445 -31.688 26.469 1 26.55 37 THR B O 1
ATOM 2336 N N . GLY B 1 38 ? 3.777 -33.188 27.703 1 25.36 38 GLY B N 1
ATOM 2337 C CA . GLY B 1 38 ? 3.568 -34.594 27.531 1 25.36 38 GLY B CA 1
ATOM 2338 C C . GLY B 1 38 ? 2.117 -35.031 27.688 1 25.36 38 GLY B C 1
ATOM 2339 O O . GLY B 1 38 ? 1.343 -34.344 28.375 1 25.36 38 GLY B O 1
ATOM 2340 N N . ARG B 1 39 ? 1.49 -35.938 26.859 1 27.75 39 ARG B N 1
ATOM 2341 C CA . ARG B 1 39 ? 0.138 -36.375 26.547 1 27.75 39 ARG B CA 1
ATOM 2342 C C . ARG B 1 39 ? -0.444 -37.188 27.703 1 27.75 39 ARG B C 1
ATOM 2344 O O . ARG B 1 39 ? -0.698 -38.375 27.578 1 27.75 39 ARG B O 1
ATOM 2351 N N . GLN B 1 40 ? 0.115 -37.188 28.969 1 27.8 40 GLN B N 1
ATOM 2352 C CA . GLN B 1 40 ? -0.627 -38.156 29.766 1 27.8 40 GLN B CA 1
ATOM 2353 C C . GLN B 1 40 ? -2.115 -37.812 29.797 1 27.8 40 GLN B C 1
ATOM 2355 O O . GLN B 1 40 ? -2.494 -36.656 29.656 1 27.8 40 GLN B O 1
ATOM 2360 N N . PHE B 1 41 ? -3.137 -38.812 29.719 1 30.2 41 PHE B N 1
ATOM 2361 C CA . PHE B 1 41 ? -4.594 -38.875 29.75 1 30.2 41 PHE B CA 1
ATOM 2362 C C . PHE B 1 41 ? -5.164 -38.062 30.906 1 30.2 41 PHE B C 1
ATOM 2364 O O . PHE B 1 41 ? -5.559 -38.656 31.922 1 30.2 41 PHE B O 1
ATOM 2371 N N . ALA B 1 42 ? -4.402 -37.094 31.547 1 28.8 42 ALA B N 1
ATOM 2372 C CA . ALA B 1 42 ? -4.871 -36.594 32.844 1 28.8 42 ALA B CA 1
ATOM 2373 C C . ALA B 1 42 ? -6.262 -35.969 32.719 1 28.8 42 ALA B C 1
ATOM 2375 O O . ALA B 1 42 ? -6.66 -35.531 31.625 1 28.8 42 ALA B O 1
ATOM 2376 N N . VAL B 1 43 ? -7.152 -36.219 33.75 1 31.06 43 VAL B N 1
ATOM 2377 C CA . VAL B 1 43 ? -8.453 -35.75 34.219 1 31.06 43 VAL B CA 1
ATOM 2378 C C . VAL B 1 43 ? -8.594 -34.25 33.875 1 31.06 43 VAL B C 1
ATOM 2380 O O . VAL B 1 43 ? -7.625 -33.5 33.969 1 31.06 43 VAL B O 1
ATOM 2383 N N . ALA B 1 44 ? -9.695 -33.906 33.281 1 32.69 44 ALA B N 1
ATOM 2384 C CA . ALA B 1 44 ? -10.141 -32.594 32.812 1 32.69 44 ALA B CA 1
ATOM 2385 C C . ALA B 1 44 ? -9.961 -31.531 33.906 1 32.69 44 ALA B C 1
ATOM 2387 O O . ALA B 1 44 ? -10.75 -31.453 34.844 1 32.69 44 ALA B O 1
ATOM 2388 N N . ARG B 1 45 ? -8.688 -31.375 34.562 1 33.88 45 ARG B N 1
ATOM 2389 C CA . ARG B 1 45 ? -8.711 -30.344 35.594 1 33.88 45 ARG B CA 1
ATOM 2390 C C . ARG B 1 45 ? -9.25 -29.031 35.062 1 33.88 45 ARG B C 1
ATOM 2392 O O . ARG B 1 45 ? -9.062 -28.734 33.875 1 33.88 45 ARG B O 1
ATOM 2399 N N . ARG B 1 46 ? -10.258 -28.422 35.781 1 34.56 46 ARG B N 1
ATOM 2400 C CA . ARG B 1 46 ? -10.797 -27.078 35.625 1 34.56 46 ARG B CA 1
ATOM 2401 C C . ARG B 1 46 ? -9.695 -26.078 35.281 1 34.56 46 ARG B C 1
ATOM 2403 O O . ARG B 1 46 ? -8.609 -26.125 35.875 1 34.56 46 ARG B O 1
ATOM 2410 N N . PRO B 1 47 ? -9.688 -25.625 34.062 1 38.34 47 PRO B N 1
ATOM 2411 C CA . PRO B 1 47 ? -8.562 -24.734 33.75 1 38.34 47 PRO B CA 1
ATOM 2412 C C . PRO B 1 47 ? -8.234 -23.797 34.906 1 38.34 47 PRO B C 1
ATOM 2414 O O . PRO B 1 47 ? -9.133 -23.297 35.562 1 38.34 47 PRO B O 1
ATOM 2417 N N . PRO B 1 48 ? -7.094 -24.047 35.688 1 37.5 48 PRO B N 1
ATOM 2418 C CA . PRO B 1 48 ? -6.906 -23.266 36.906 1 37.5 48 PRO B CA 1
ATOM 2419 C C . PRO B 1 48 ? -7.234 -21.797 36.719 1 37.5 48 PRO B C 1
ATOM 2421 O O . PRO B 1 48 ? -7.203 -21.281 35.594 1 37.5 48 PRO B O 1
ATOM 2424 N N . LYS B 1 49 ? -7.742 -21.078 37.844 1 37.91 49 LYS B N 1
ATOM 2425 C CA . LYS B 1 49 ? -8.156 -19.703 38.062 1 37.91 49 LYS B CA 1
ATOM 2426 C C . LYS B 1 49 ? -7.188 -18.719 37.406 1 37.91 49 LYS B C 1
ATOM 2428 O O . LYS B 1 49 ? -7.48 -17.531 37.312 1 37.91 49 LYS B O 1
ATOM 2433 N N . TRP B 1 50 ? -5.953 -19.25 37.156 1 36.91 50 TRP B N 1
ATOM 2434 C CA . TRP B 1 50 ? -5 -18.281 36.594 1 36.91 50 TRP B CA 1
ATOM 2435 C C . TRP B 1 50 ? -5.227 -18.078 35.125 1 36.91 50 TRP B C 1
ATOM 2437 O O . TRP B 1 50 ? -4.539 -17.281 34.469 1 36.91 50 TRP B O 1
ATOM 2447 N N . TYR B 1 51 ? -5.98 -18.844 34.469 1 44.03 51 TYR B N 1
ATOM 2448 C CA . TYR B 1 51 ? -6.32 -18.594 33.062 1 44.03 51 TYR B CA 1
ATOM 2449 C C . TYR B 1 51 ? -6.961 -17.219 32.906 1 44.03 51 TYR B C 1
ATOM 2451 O O . TYR B 1 51 ? -6.812 -16.578 31.875 1 44.03 51 TYR B O 1
ATOM 2459 N N . GLY B 1 52 ? -7.676 -16.844 33.938 1 41.47 52 GLY B N 1
ATOM 2460 C CA . GLY B 1 52 ? -8.211 -15.5 34 1 41.47 52 GLY B CA 1
ATOM 2461 C C . GLY B 1 52 ? -7.141 -14.43 34.031 1 41.47 52 GLY B C 1
ATOM 2462 O O . GLY B 1 52 ? -7.305 -13.352 33.438 1 41.47 52 GLY B O 1
ATOM 2463 N N . LEU B 1 53 ? -6.035 -14.758 34.75 1 44.41 53 LEU B N 1
ATOM 2464 C CA . LEU B 1 53 ? -4.949 -13.789 34.875 1 44.41 53 LEU B CA 1
ATOM 2465 C C . LEU B 1 53 ? -4.207 -13.641 33.531 1 44.41 53 LEU B C 1
ATOM 2467 O O . LEU B 1 53 ? -3.775 -12.539 33.188 1 44.41 53 LEU B O 1
ATOM 2471 N N . GLY B 1 54 ? -4.086 -14.648 32.812 1 43.5 54 GLY B N 1
ATOM 2472 C CA . GLY B 1 54 ? -3.451 -14.547 31.5 1 43.5 54 GLY B CA 1
ATOM 2473 C C . GLY B 1 54 ? -4.277 -13.773 30.484 1 43.5 54 GLY B C 1
ATOM 2474 O O . GLY B 1 54 ? -3.74 -12.945 29.75 1 43.5 54 GLY B O 1
ATOM 2475 N N . ILE B 1 55 ? -5.48 -14.164 30.438 1 46.19 55 ILE B N 1
ATOM 2476 C CA . ILE B 1 55 ? -6.367 -13.391 29.562 1 46.19 55 ILE B CA 1
ATOM 2477 C C . ILE B 1 55 ? -6.445 -11.953 30.062 1 46.19 55 ILE B C 1
ATOM 2479 O O . ILE B 1 55 ? -6.414 -11.008 29.266 1 46.19 55 ILE B O 1
ATOM 2483 N N . PHE B 1 56 ? -6.531 -11.82 31.328 1 46.44 56 PHE B N 1
ATOM 2484 C CA . PHE B 1 56 ? -6.492 -10.477 31.906 1 46.44 56 PHE B CA 1
ATOM 2485 C C . PHE B 1 56 ? -5.172 -9.789 31.594 1 46.44 56 PHE B C 1
ATOM 2487 O O . PHE B 1 56 ? -5.148 -8.602 31.25 1 46.44 56 PHE B O 1
ATOM 2494 N N . GLY B 1 57 ? -4.152 -10.461 31.625 1 46.59 57 GLY B N 1
ATOM 2495 C CA . GLY B 1 57 ? -2.855 -9.906 31.25 1 46.59 57 GLY B CA 1
ATOM 2496 C C . GLY B 1 57 ? -2.742 -9.578 29.781 1 46.59 57 GLY B C 1
ATOM 2497 O O . GLY B 1 57 ? -2.246 -8.508 29.406 1 46.59 57 GLY B O 1
ATOM 2498 N N . ALA B 1 58 ? -3.139 -10.477 28.969 1 49.84 58 ALA B N 1
ATOM 2499 C CA . ALA B 1 58 ? -3.131 -10.203 27.531 1 49.84 58 ALA B CA 1
ATOM 2500 C C . ALA B 1 58 ? -4.105 -9.086 27.172 1 49.84 58 ALA B C 1
ATOM 2502 O O . ALA B 1 58 ? -3.779 -8.195 26.375 1 49.84 58 ALA B O 1
ATOM 2503 N N . SER B 1 59 ? -5.238 -9.188 27.719 1 49.19 59 SER B N 1
ATOM 2504 C CA . SER B 1 59 ? -6.176 -8.078 27.531 1 49.19 59 SER B CA 1
ATOM 2505 C C . SER B 1 59 ? -5.633 -6.785 28.125 1 49.19 59 SER B C 1
ATOM 2507 O O . SER B 1 59 ? -5.773 -5.715 27.531 1 49.19 59 SER B O 1
ATOM 2509 N N . PHE B 1 60 ? -5.09 -6.867 29.281 1 51.56 60 PHE B N 1
ATOM 2510 C CA . PHE B 1 60 ? -4.48 -5.695 29.906 1 51.56 60 PHE B CA 1
ATOM 2511 C C . PHE B 1 60 ? -3.275 -5.227 29.094 1 51.56 60 PHE B C 1
ATOM 2513 O O . PHE B 1 60 ? -3.082 -4.023 28.906 1 51.56 60 PHE B O 1
ATOM 2520 N N . GLY B 1 61 ? -2.492 -6.031 28.656 1 50.78 61 GLY B N 1
ATOM 2521 C CA . GLY B 1 61 ? -1.371 -5.664 27.797 1 50.78 61 GLY B CA 1
ATOM 2522 C C . GLY B 1 61 ? -1.797 -5.047 26.484 1 50.78 61 GLY B C 1
ATOM 2523 O O . GLY B 1 61 ? -1.239 -4.031 26.062 1 50.78 61 GLY B O 1
ATOM 2524 N N . LEU B 1 62 ? -2.734 -5.664 25.938 1 53.28 62 LEU B N 1
ATOM 2525 C CA . LEU B 1 62 ? -3.297 -5.066 24.719 1 53.28 62 LEU B CA 1
ATOM 2526 C C . LEU B 1 62 ? -3.959 -3.729 25.047 1 53.28 62 LEU B C 1
ATOM 2528 O O . LEU B 1 62 ? -3.807 -2.762 24.297 1 53.28 62 LEU B O 1
ATOM 2532 N N . GLY B 1 63 ? -4.762 -3.779 26.109 1 49.75 63 GLY B N 1
ATOM 2533 C CA . GLY B 1 63 ? -5.32 -2.51 26.547 1 49.75 63 GLY B CA 1
ATOM 2534 C C . GLY B 1 63 ? -4.262 -1.466 26.859 1 49.75 63 GLY B C 1
ATOM 2535 O O . GLY B 1 63 ? -4.395 -0.307 26.453 1 49.75 63 GLY B O 1
ATOM 2536 N N . TRP B 1 64 ? -3.275 -1.939 27.578 1 49.88 64 TRP B N 1
ATOM 2537 C CA . TRP B 1 64 ? -2.15 -1.053 27.859 1 49.88 64 TRP B CA 1
ATOM 2538 C C . TRP B 1 64 ? -1.486 -0.591 26.562 1 49.88 64 TRP B C 1
ATOM 2540 O O . TRP B 1 64 ? -1.154 0.587 26.422 1 49.88 64 TRP B O 1
ATOM 2550 N N . LEU B 1 65 ? -1.292 -1.479 25.734 1 50.88 65 LEU B N 1
ATOM 2551 C CA . LEU B 1 65 ? -0.693 -1.127 24.453 1 50.88 65 LEU B CA 1
ATOM 2552 C C . LEU B 1 65 ? -1.58 -0.148 23.688 1 50.88 65 LEU B C 1
ATOM 2554 O O . LEU B 1 65 ? -1.084 0.815 23.094 1 50.88 65 LEU B O 1
ATOM 2558 N N . ILE B 1 66 ? -2.812 -0.403 23.828 1 53.19 66 ILE B N 1
ATOM 2559 C CA . ILE B 1 66 ? -3.764 0.477 23.156 1 53.19 66 ILE B CA 1
ATOM 2560 C C . ILE B 1 66 ? -3.732 1.859 23.812 1 53.19 66 ILE B C 1
ATOM 2562 O O . ILE B 1 66 ? -3.697 2.877 23.109 1 53.19 66 ILE B O 1
ATOM 2566 N N . THR B 1 67 ? -3.771 1.828 25.125 1 49.5 67 THR B N 1
ATOM 2567 C CA . THR B 1 67 ? -3.814 3.109 25.812 1 49.5 67 THR B CA 1
ATOM 2568 C C . THR B 1 67 ? -2.51 3.875 25.625 1 49.5 67 THR B C 1
ATOM 2570 O O . THR B 1 67 ? -2.502 5.109 25.609 1 49.5 67 THR B O 1
ATOM 2573 N N . GLN B 1 68 ? -1.479 3.092 25.516 1 50.59 68 GLN B N 1
ATOM 2574 C CA . GLN B 1 68 ? -0.196 3.775 25.391 1 50.59 68 GLN B CA 1
ATOM 2575 C C . GLN B 1 68 ? -0.035 4.41 24.016 1 50.59 68 GLN B C 1
ATOM 2577 O O . GLN B 1 68 ? 0.639 5.43 23.859 1 50.59 68 GLN B O 1
ATOM 2582 N N . HIS B 1 69 ? -0.7 3.826 23.125 1 55.31 69 HIS B N 1
ATOM 2583 C CA . HIS B 1 69 ? -0.356 4.301 21.797 1 55.31 69 HIS B CA 1
ATOM 2584 C C . HIS B 1 69 ? -1.54 5.004 21.141 1 55.31 69 HIS B C 1
ATOM 2586 O O . HIS B 1 69 ? -1.411 5.559 20.047 1 55.31 69 HIS B O 1
ATOM 2592 N N . LEU B 1 70 ? -2.652 4.957 21.859 1 58 70 LEU B N 1
ATOM 2593 C CA . LEU B 1 70 ? -3.809 5.598 21.25 1 58 70 LEU B CA 1
ATOM 2594 C C . LEU B 1 70 ? -4.281 6.785 22.078 1 58 70 LEU B C 1
ATOM 2596 O O . LEU B 1 70 ? -4.793 6.605 23.188 1 58 70 LEU B O 1
ATOM 2600 N N . SER B 1 71 ? -3.955 7.992 21.625 1 63.28 71 SER B N 1
ATOM 2601 C CA . SER B 1 71 ? -4.582 9.156 22.234 1 63.28 71 SER B CA 1
ATOM 2602 C C . SER B 1 71 ? -6.07 9.227 21.906 1 63.28 71 SER B C 1
ATOM 2604 O O . SER B 1 71 ? -6.531 8.578 20.969 1 63.28 71 SER B O 1
ATOM 2606 N N . TYR B 1 72 ? -6.805 9.852 22.828 1 60.81 72 TYR B N 1
ATOM 2607 C CA . TYR B 1 72 ? -8.219 10.094 22.578 1 60.81 72 TYR B CA 1
ATOM 2608 C C . TYR B 1 72 ? -8.43 10.672 21.188 1 60.81 72 TYR B C 1
ATOM 2610 O O . TYR B 1 72 ? -9.328 10.234 20.453 1 60.81 72 TYR B O 1
ATOM 2618 N N . ALA B 1 73 ? -7.637 11.547 20.828 1 63.06 73 ALA B N 1
ATOM 2619 C CA . ALA B 1 73 ? -7.75 12.188 19.516 1 63.06 73 ALA B CA 1
ATOM 2620 C C . ALA B 1 73 ? -7.52 11.18 18.391 1 63.06 73 ALA B C 1
ATOM 2622 O O . ALA B 1 73 ? -8.188 11.227 17.359 1 63.06 73 ALA B O 1
ATOM 2623 N N . ASP B 1 74 ? -6.699 10.25 18.609 1 68.5 74 ASP B N 1
ATOM 2624 C CA . ASP B 1 74 ? -6.418 9.211 17.609 1 68.5 74 ASP B CA 1
ATOM 2625 C C . ASP B 1 74 ? -7.613 8.273 17.453 1 68.5 74 ASP B C 1
ATOM 2627 O O . ASP B 1 74 ? -7.934 7.863 16.328 1 68.5 74 ASP B O 1
ATOM 2631 N N . LEU B 1 75 ? -8.125 8.008 18.531 1 65.56 75 LEU B N 1
ATOM 2632 C CA . LEU B 1 75 ? -9.312 7.16 18.516 1 65.56 75 LEU B CA 1
ATOM 2633 C C . LEU B 1 75 ? -10.453 7.84 17.781 1 65.56 75 LEU B C 1
ATOM 2635 O O . LEU B 1 75 ? -11.117 7.223 16.953 1 65.56 75 LEU B O 1
ATOM 2639 N N . MET B 1 76 ? -10.672 9.102 18.078 1 66.75 76 MET B N 1
ATOM 2640 C CA . MET B 1 76 ? -11.727 9.859 17.406 1 66.75 76 MET B CA 1
ATOM 2641 C C . MET B 1 76 ? -11.469 9.969 15.914 1 66.75 76 MET B C 1
ATOM 2643 O O . MET B 1 76 ? -12.398 9.867 15.109 1 66.75 76 MET B O 1
ATOM 2647 N N . ALA B 1 77 ? -10.289 10.18 15.617 1 60.38 77 ALA B N 1
ATOM 2648 C CA . ALA B 1 77 ? -9.906 10.258 14.211 1 60.38 77 ALA B CA 1
ATOM 2649 C C . ALA B 1 77 ? -10.211 8.953 13.477 1 60.38 77 ALA B C 1
ATOM 2651 O O . ALA B 1 77 ? -10.711 8.961 12.352 1 60.38 77 ALA B O 1
ATOM 2652 N N . TRP B 1 78 ? -9.922 7.926 14.094 1 69.19 78 TRP B N 1
ATOM 2653 C CA . TRP B 1 78 ? -10.156 6.594 13.539 1 69.19 78 TRP B CA 1
ATOM 2654 C C . TRP B 1 78 ? -11.648 6.312 13.398 1 69.19 78 TRP B C 1
ATOM 2656 O O . TRP B 1 78 ? -12.102 5.816 12.367 1 69.19 78 TRP B O 1
ATOM 2666 N N . LEU B 1 79 ? -12.352 6.789 14.328 1 59.31 79 LEU B N 1
ATOM 2667 C CA . LEU B 1 79 ? -13.742 6.355 14.422 1 59.31 79 LEU B CA 1
ATOM 2668 C C . LEU B 1 79 ? -14.672 7.348 13.727 1 59.31 79 LEU B C 1
ATOM 2670 O O . LEU B 1 79 ? -15.648 6.953 13.094 1 59.31 79 LEU B O 1
ATOM 2674 N N . PHE B 1 80 ? -14.289 8.688 13.852 1 60.03 80 PHE B N 1
ATOM 2675 C CA . PHE B 1 80 ? -15.344 9.648 13.555 1 60.03 80 PHE B CA 1
ATOM 2676 C C . PHE B 1 80 ? -14.883 10.648 12.5 1 60.03 80 PHE B C 1
ATOM 2678 O O . PHE B 1 80 ? -15.68 11.117 11.688 1 60.03 80 PHE B O 1
ATOM 2685 N N . TYR B 1 81 ? -13.727 10.883 12.414 1 64.44 81 TYR B N 1
ATOM 2686 C CA . TYR B 1 81 ? -13.305 12.07 11.68 1 64.44 81 TYR B CA 1
ATOM 2687 C C . TYR B 1 81 ? -13.328 11.812 10.172 1 64.44 81 TYR B C 1
ATOM 2689 O O . TYR B 1 81 ? -13.328 12.758 9.383 1 64.44 81 TYR B O 1
ATOM 2697 N N . ASP B 1 82 ? -13.398 10.578 9.773 1 63.78 82 ASP B N 1
ATOM 2698 C CA . ASP B 1 82 ? -13.398 10.273 8.352 1 63.78 82 ASP B CA 1
ATOM 2699 C C . ASP B 1 82 ? -14.703 10.719 7.699 1 63.78 82 ASP B C 1
ATOM 2701 O O . ASP B 1 82 ? -14.766 10.906 6.48 1 63.78 82 ASP B O 1
ATOM 2705 N N . GLN B 1 83 ? -15.633 10.906 8.484 1 63.25 83 GLN B N 1
ATOM 2706 C CA . GLN B 1 83 ? -16.938 11.289 7.969 1 63.25 83 GLN B CA 1
ATOM 2707 C C . GLN B 1 83 ? -17.094 12.805 7.926 1 63.25 83 GLN B C 1
ATOM 2709 O O . GLN B 1 83 ? -18.016 13.328 7.301 1 63.25 83 GLN B O 1
ATOM 2714 N N . LEU B 1 84 ? -16.094 13.469 8.57 1 63.97 84 LEU B N 1
ATOM 2715 C CA . LEU B 1 84 ? -16.141 14.922 8.617 1 63.97 84 LEU B CA 1
ATOM 2716 C C . LEU B 1 84 ? -15.406 15.531 7.43 1 63.97 84 LEU B C 1
ATOM 2718 O O . LEU B 1 84 ? -14.461 14.938 6.91 1 63.97 84 LEU B O 1
ATOM 2722 N N . PRO B 1 85 ? -15.953 16.656 7.047 1 67.62 85 PRO B N 1
ATOM 2723 C CA . PRO B 1 85 ? -15.188 17.344 6.004 1 67.62 85 PRO B CA 1
ATOM 2724 C C . PRO B 1 85 ? -13.781 17.719 6.453 1 67.62 85 PRO B C 1
ATOM 2726 O O . PRO B 1 85 ? -13.531 17.906 7.652 1 67.62 85 PRO B O 1
ATOM 2729 N N . ALA B 1 86 ? -12.961 17.781 5.492 1 68.44 86 ALA B N 1
ATOM 2730 C CA . ALA B 1 86 ? -11.555 18.078 5.754 1 68.44 86 ALA B CA 1
ATOM 2731 C C . ALA B 1 86 ? -11.414 19.438 6.434 1 68.44 86 ALA B C 1
ATOM 2733 O O . ALA B 1 86 ? -10.461 19.672 7.18 1 68.44 86 ALA B O 1
ATOM 2734 N N . ASP B 1 87 ? -12.414 20.234 6.309 1 73.81 87 ASP B N 1
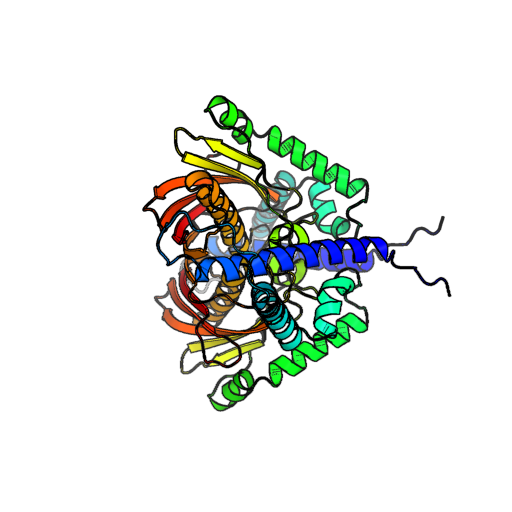ATOM 2735 C CA . ASP B 1 87 ? -12.32 21.594 6.836 1 73.81 87 ASP B CA 1
ATOM 2736 C C . ASP B 1 87 ? -12.938 21.688 8.227 1 73.81 87 ASP B C 1
ATOM 2738 O O . ASP B 1 87 ? -12.922 22.75 8.844 1 73.81 87 ASP B O 1
ATOM 2742 N N . ASP B 1 88 ? -13.305 20.594 8.672 1 80.19 88 ASP B N 1
ATOM 2743 C CA . ASP B 1 88 ? -13.82 20.562 10.039 1 80.19 88 ASP B CA 1
ATOM 2744 C C . ASP B 1 88 ? -12.727 20.922 11.047 1 80.19 88 ASP B C 1
ATOM 2746 O O . ASP B 1 88 ? -11.586 20.469 10.914 1 80.19 88 ASP B O 1
ATOM 2750 N N . GLU B 1 89 ? -13.102 21.781 11.977 1 82.12 89 GLU B N 1
ATOM 2751 C CA . GLU B 1 89 ? -12.156 22.281 12.977 1 82.12 89 GLU B CA 1
ATOM 2752 C C . GLU B 1 89 ? -11.5 21.125 13.734 1 82.12 89 GLU B C 1
ATOM 2754 O O . GLU B 1 89 ? -10.312 21.188 14.047 1 82.12 89 GLU B O 1
ATOM 2759 N N . LYS B 1 90 ? -12.211 20.125 14.109 1 80 90 LYS B N 1
ATOM 2760 C CA . LYS B 1 90 ? -11.68 19 14.859 1 80 90 LYS B CA 1
ATOM 2761 C C . LYS B 1 90 ? -10.578 18.281 14.07 1 80 90 LYS B C 1
ATOM 2763 O O . LYS B 1 90 ? -9.57 17.859 14.648 1 80 90 LYS B O 1
ATOM 2768 N N . VAL B 1 91 ? -10.82 18.156 12.789 1 85.62 91 VAL B N 1
ATOM 2769 C CA . VAL B 1 91 ? -9.844 17.5 11.922 1 85.62 91 VAL B CA 1
ATOM 2770 C C . VAL B 1 91 ? -8.586 18.375 11.828 1 85.62 91 VAL B C 1
ATOM 2772 O O . VAL B 1 91 ? -7.465 17.859 11.938 1 85.62 91 VAL B O 1
ATOM 2775 N N . ARG B 1 92 ? -8.781 19.609 11.742 1 87.44 92 ARG B N 1
ATOM 2776 C CA . ARG B 1 92 ? -7.656 20.531 11.641 1 87.44 92 ARG B CA 1
ATOM 2777 C C . ARG B 1 92 ? -6.828 20.531 12.922 1 87.44 92 ARG B C 1
ATOM 2779 O O . ARG B 1 92 ? -5.598 20.547 12.867 1 87.44 92 ARG B O 1
ATOM 2786 N N . ASN B 1 93 ? -7.512 20.516 14.016 1 85.81 93 ASN B N 1
ATOM 2787 C CA . ASN B 1 93 ? -6.812 20.484 15.297 1 85.81 93 ASN B CA 1
ATOM 2788 C C . ASN B 1 93 ? -6.043 19.188 15.492 1 85.81 93 ASN B C 1
ATOM 2790 O O . ASN B 1 93 ? -4.926 19.188 16.016 1 85.81 93 ASN B O 1
ATOM 2794 N N . TYR B 1 94 ? -6.695 18.172 15.094 1 87.19 94 TYR B N 1
ATOM 2795 C CA . TYR B 1 94 ? -6.031 16.875 15.172 1 87.19 94 TYR B CA 1
ATOM 2796 C C . TYR B 1 94 ? -4.77 16.859 14.312 1 87.19 94 TYR B C 1
ATOM 2798 O O . TYR B 1 94 ? -3.703 16.438 14.773 1 87.19 94 TYR B O 1
ATOM 2806 N N . GLN B 1 95 ? -4.844 17.297 13.117 1 90.94 95 GLN B N 1
ATOM 2807 C CA . GLN B 1 95 ? -3.715 17.328 12.195 1 90.94 95 GLN B CA 1
ATOM 2808 C C . GLN B 1 95 ? -2.617 18.266 12.703 1 90.94 95 GLN B C 1
ATOM 2810 O O . GLN B 1 95 ? -1.432 17.938 12.617 1 90.94 95 GLN B O 1
ATOM 2815 N N . ALA B 1 96 ? -3.016 19.422 13.211 1 91.12 96 ALA B N 1
ATOM 2816 C CA . ALA B 1 96 ? -2.049 20.359 13.773 1 91.12 96 ALA B CA 1
ATOM 2817 C C . ALA B 1 96 ? -1.305 19.734 14.953 1 91.12 96 ALA B C 1
ATOM 2819 O O . ALA B 1 96 ? -0.097 19.938 15.102 1 91.12 96 ALA B O 1
ATOM 2820 N N . GLY B 1 97 ? -2.043 19.031 15.773 1 90.56 97 GLY B N 1
ATOM 2821 C CA . GLY B 1 97 ? -1.422 18.344 16.891 1 90.56 97 GLY B CA 1
ATOM 2822 C C . GLY B 1 97 ? -0.412 17.297 16.453 1 90.56 97 GLY B C 1
ATOM 2823 O O . GLY B 1 97 ? 0.665 17.188 17.047 1 90.56 97 GLY B O 1
ATOM 2824 N N . LEU B 1 98 ? -0.766 16.562 15.453 1 92.62 98 LEU B N 1
ATOM 2825 C CA . LEU B 1 98 ? 0.147 15.562 14.914 1 92.62 98 LEU B CA 1
ATOM 2826 C C . LEU B 1 98 ? 1.397 16.219 14.336 1 92.62 98 LEU B C 1
ATOM 2828 O O . LEU B 1 98 ? 2.51 15.727 14.531 1 92.62 98 LEU B O 1
ATOM 2832 N N . LEU B 1 99 ? 1.189 17.266 13.617 1 94.94 99 LEU B N 1
ATOM 2833 C CA . LEU B 1 99 ? 2.311 17.969 13.008 1 94.94 99 LEU B CA 1
ATOM 2834 C C . LEU B 1 99 ? 3.258 18.5 14.078 1 94.94 99 LEU B C 1
ATOM 2836 O O . LEU B 1 99 ? 4.477 18.391 13.945 1 94.94 99 LEU B O 1
ATOM 2840 N N . GLN B 1 100 ? 2.689 19.062 15.109 1 94.44 100 GLN B N 1
ATOM 2841 C CA . GLN B 1 100 ? 3.506 19.547 16.219 1 94.44 100 GLN B CA 1
ATOM 2842 C C . GLN B 1 100 ? 4.297 18.406 16.859 1 94.44 100 GLN B C 1
ATOM 2844 O O . GLN B 1 100 ? 5.492 18.547 17.125 1 94.44 100 GLN B O 1
ATOM 2849 N N . ARG B 1 101 ? 3.65 17.344 17.078 1 94.44 101 ARG B N 1
ATOM 2850 C CA . ARG B 1 101 ? 4.32 16.172 17.656 1 94.44 101 ARG B CA 1
ATOM 2851 C C . ARG B 1 101 ? 5.445 15.688 16.75 1 94.44 101 ARG B C 1
ATOM 2853 O O . ARG B 1 101 ? 6.504 15.281 17.234 1 94.44 101 ARG B O 1
ATOM 2860 N N . ALA B 1 102 ? 5.234 15.695 15.445 1 96.12 102 ALA B N 1
ATOM 2861 C CA . ALA B 1 102 ? 6.258 15.281 14.492 1 96.12 102 ALA B CA 1
ATOM 2862 C C . ALA B 1 102 ? 7.512 16.141 14.625 1 96.12 102 ALA B C 1
ATOM 2864 O O . ALA B 1 102 ? 8.633 15.625 14.609 1 96.12 102 ALA B O 1
ATOM 2865 N N . HIS B 1 103 ? 7.332 17.391 14.766 1 95.38 103 HIS B N 1
ATOM 2866 C CA . HIS B 1 103 ? 8.453 18.312 14.875 1 95.38 103 HIS B CA 1
ATOM 2867 C C . HIS B 1 103 ? 9.156 18.172 16.219 1 95.38 103 HIS B C 1
ATOM 2869 O O . HIS B 1 103 ? 10.359 18.438 16.328 1 95.38 103 HIS B O 1
ATOM 2875 N N . GLU B 1 104 ? 8.422 17.703 17.219 1 94.31 104 GLU B N 1
ATOM 2876 C CA . GLU B 1 104 ? 8.969 17.641 18.578 1 94.31 104 GLU B CA 1
ATOM 2877 C C . GLU B 1 104 ? 9.594 16.281 18.859 1 94.31 104 GLU B C 1
ATOM 2879 O O . GLU B 1 104 ? 10.203 16.078 19.906 1 94.31 104 GLU B O 1
ATOM 2884 N N . LEU B 1 105 ? 9.469 15.406 17.938 1 94.12 105 LEU B N 1
ATOM 2885 C CA . LEU B 1 105 ? 10.078 14.094 18.109 1 94.12 105 LEU B CA 1
ATOM 2886 C C . LEU B 1 105 ? 11.586 14.211 18.281 1 94.12 105 LEU B C 1
ATOM 2888 O O . LEU B 1 105 ? 12.234 14.984 17.562 1 94.12 105 LEU B O 1
ATOM 2892 N N . PRO B 1 106 ? 12.125 13.484 19.25 1 94.69 106 PRO B N 1
ATOM 2893 C CA . PRO B 1 106 ? 13.586 13.5 19.391 1 94.69 106 PRO B CA 1
ATOM 2894 C C . PRO B 1 106 ? 14.305 13.156 18.078 1 94.69 106 PRO B C 1
ATOM 2896 O O . PRO B 1 106 ? 15.305 13.797 17.75 1 94.69 106 PRO B O 1
ATOM 2899 N N . ALA B 1 107 ? 13.789 12.219 17.359 1 94.19 107 ALA B N 1
ATOM 2900 C CA . ALA B 1 107 ? 14.383 11.836 16.078 1 94.19 107 ALA B CA 1
ATOM 2901 C C . ALA B 1 107 ? 14.43 13.016 15.109 1 94.19 107 ALA B C 1
ATOM 2903 O O . ALA B 1 107 ? 15.398 13.18 14.367 1 94.19 107 ALA B O 1
ATOM 2904 N N . THR B 1 108 ? 13.438 13.828 15.117 1 95.56 108 THR B N 1
ATOM 2905 C CA . THR B 1 108 ? 13.367 14.992 14.234 1 95.56 108 THR B CA 1
ATOM 2906 C C . THR B 1 108 ? 14.367 16.062 14.672 1 95.56 108 THR B C 1
ATOM 2908 O O . THR B 1 108 ? 15.094 16.609 13.844 1 95.56 108 THR B O 1
ATOM 2911 N N . LYS B 1 109 ? 14.453 16.297 15.922 1 94.19 109 LYS B N 1
ATOM 2912 C CA . LYS B 1 109 ? 15.352 17.312 16.453 1 94.19 109 LYS B CA 1
ATOM 2913 C C . LYS B 1 109 ? 16.812 16.953 16.188 1 94.19 109 LYS B C 1
ATOM 2915 O O . LYS B 1 109 ? 17.625 17.812 15.875 1 94.19 109 LYS B O 1
ATOM 2920 N N . ASP B 1 110 ? 17.078 15.711 16.281 1 94.19 110 ASP B N 1
ATOM 2921 C CA . ASP B 1 110 ? 18.438 15.219 16.062 1 94.19 110 ASP B CA 1
ATOM 2922 C C . ASP B 1 110 ? 18.875 15.43 14.625 1 94.19 110 ASP B C 1
ATOM 2924 O O . ASP B 1 110 ? 20.078 15.539 14.344 1 94.19 110 ASP B O 1
ATOM 2928 N N . LEU B 1 111 ? 17.953 15.531 13.703 1 94.88 111 LEU B N 1
ATOM 2929 C CA . LEU B 1 111 ? 18.281 15.664 12.289 1 94.88 111 LEU B CA 1
ATOM 2930 C C . LEU B 1 111 ? 18.891 17.031 12 1 94.88 111 LEU B C 1
ATOM 2932 O O . LEU B 1 111 ? 19.859 17.156 11.258 1 94.88 111 LEU B O 1
ATOM 2936 N N . PHE B 1 112 ? 18.422 17.984 12.656 1 90 112 PHE B N 1
ATOM 2937 C CA . PHE B 1 112 ? 18.938 19.328 12.453 1 90 112 PHE B CA 1
ATOM 2938 C C . PHE B 1 112 ? 20.375 19.438 12.961 1 90 112 PHE B C 1
ATOM 2940 O O . PHE B 1 112 ? 21.219 20.047 12.32 1 90 112 PHE B O 1
ATOM 2947 N N . GLU B 1 113 ? 20.547 18.781 14.016 1 91.25 113 GLU B N 1
ATOM 2948 C CA . GLU B 1 113 ? 21.875 18.797 14.625 1 91.25 113 GLU B CA 1
ATOM 2949 C C . GLU B 1 113 ? 22.875 18.016 13.797 1 91.25 113 GLU B C 1
ATOM 2951 O O . GLU B 1 113 ? 24.078 18.266 13.859 1 91.25 113 GLU B O 1
ATOM 2956 N N . SER B 1 114 ? 22.375 17.141 12.984 1 92.75 114 SER B N 1
ATOM 2957 C CA . SER B 1 114 ? 23.25 16.25 12.242 1 92.75 114 SER B CA 1
ATOM 2958 C C . SER B 1 114 ? 23.453 16.719 10.805 1 92.75 114 SER B C 1
ATOM 2960 O O . SER B 1 114 ? 23.906 15.969 9.953 1 92.75 114 SER B O 1
ATOM 2962 N N . GLY B 1 115 ? 22.984 17.953 10.461 1 92.5 115 GLY B N 1
ATOM 2963 C CA . GLY B 1 115 ? 23.266 18.531 9.164 1 92.5 115 GLY B CA 1
ATOM 2964 C C . GLY B 1 115 ? 22.156 18.328 8.156 1 92.5 115 GLY B C 1
ATOM 2965 O O . GLY B 1 115 ? 22.312 18.672 6.977 1 92.5 115 GLY B O 1
ATOM 2966 N N . PHE B 1 116 ? 21.078 17.797 8.609 1 96.62 116 PHE B N 1
ATOM 2967 C CA . PHE B 1 116 ? 19.938 17.641 7.715 1 96.62 116 PHE B CA 1
ATOM 2968 C C . PHE B 1 116 ? 19.172 18.953 7.586 1 96.62 116 PHE B C 1
ATOM 2970 O O . PHE B 1 116 ? 19.125 19.75 8.523 1 96.62 116 PHE B O 1
ATOM 2977 N N . ARG B 1 117 ? 18.609 19.109 6.383 1 96.19 117 ARG B N 1
ATOM 2978 C CA . ARG B 1 117 ? 17.703 20.219 6.121 1 96.19 117 ARG B CA 1
ATOM 2979 C C . ARG B 1 117 ? 16.312 19.703 5.758 1 96.19 117 ARG B C 1
ATOM 2981 O O . ARG B 1 117 ? 16.172 18.703 5.035 1 96.19 117 ARG B O 1
ATOM 2988 N N . GLN B 1 118 ? 15.359 20.328 6.281 1 96.25 118 GLN B N 1
ATOM 2989 C CA . GLN B 1 118 ? 14 19.953 5.891 1 96.25 118 GLN B CA 1
ATOM 2990 C C . GLN B 1 118 ? 13.711 20.359 4.449 1 96.25 118 GLN B C 1
ATOM 2992 O O . GLN B 1 118 ? 14.062 21.469 4.027 1 96.25 118 GLN B O 1
ATOM 2997 N N . VAL B 1 119 ? 13.172 19.453 3.732 1 94.56 119 VAL B N 1
ATOM 2998 C CA . VAL B 1 119 ? 12.828 19.719 2.338 1 94.56 119 VAL B CA 1
ATOM 2999 C C . VAL B 1 119 ? 11.32 19.547 2.133 1 94.56 119 VAL B C 1
ATOM 3001 O O . VAL B 1 119 ? 10.664 18.828 2.895 1 94.56 119 VAL B O 1
ATOM 3004 N N . PHE B 1 120 ? 10.773 20.234 1.109 1 89.06 120 PHE B N 1
ATOM 3005 C CA . PHE B 1 120 ? 9.352 20.203 0.778 1 89.06 120 PHE B CA 1
ATOM 3006 C C . PHE B 1 120 ? 9.148 19.781 -0.673 1 89.06 120 PHE B C 1
ATOM 3008 O O . PHE B 1 120 ? 9.031 20.625 -1.559 1 89.06 120 PHE B O 1
ATOM 3015 N N . PRO B 1 121 ? 9.18 18.5 -0.79 1 83.12 121 PRO B N 1
ATOM 3016 C CA . PRO B 1 121 ? 9.031 18.031 -2.17 1 83.12 121 PRO B CA 1
ATOM 3017 C C . PRO B 1 121 ? 7.727 18.5 -2.814 1 83.12 121 PRO B C 1
ATOM 3019 O O . PRO B 1 121 ? 6.723 18.688 -2.121 1 83.12 121 PRO B O 1
ATOM 3022 N N . GLU B 1 122 ? 7.879 18.859 -4.121 1 72.12 122 GLU B N 1
ATOM 3023 C CA . GLU B 1 122 ? 6.672 19.203 -4.863 1 72.12 122 GLU B CA 1
ATOM 3024 C C . GLU B 1 122 ? 5.824 17.953 -5.141 1 72.12 122 GLU B C 1
ATOM 3026 O O . GLU B 1 122 ? 6.004 17.297 -6.164 1 72.12 122 GLU B O 1
ATOM 3031 N N . ARG B 1 123 ? 5.305 17.453 -4.105 1 64.75 123 ARG B N 1
ATOM 3032 C CA . ARG B 1 123 ? 4.477 16.266 -4.254 1 64.75 123 ARG B CA 1
ATOM 3033 C C . ARG B 1 123 ? 3.191 16.578 -5.008 1 64.75 123 ARG B C 1
ATOM 3035 O O . ARG B 1 123 ? 2.385 17.391 -4.555 1 64.75 123 ARG B O 1
ATOM 3042 N N . GLY B 1 124 ? 3.334 17.109 -6.199 1 56.72 124 GLY B N 1
ATOM 3043 C CA . GLY B 1 124 ? 2.166 17.516 -6.961 1 56.72 124 GLY B CA 1
ATOM 3044 C C . GLY B 1 124 ? 0.95 16.656 -6.711 1 56.72 124 GLY B C 1
ATOM 3045 O O . GLY B 1 124 ? 1.034 15.641 -6.004 1 56.72 124 GLY B O 1
ATOM 3046 N N . GLN B 1 125 ? -0.184 17.062 -7.094 1 64.12 125 GLN B N 1
ATOM 3047 C CA . GLN B 1 125 ? -1.531 16.5 -7.086 1 64.12 125 GLN B CA 1
ATOM 3048 C C . GLN B 1 125 ? -1.607 15.234 -7.938 1 64.12 125 GLN B C 1
ATOM 3050 O O . GLN B 1 125 ? -2.684 14.656 -8.109 1 64.12 125 GLN B O 1
ATOM 3055 N N . ARG B 1 126 ? -0.282 14.711 -8.117 1 75.75 126 ARG B N 1
ATOM 3056 C CA . ARG B 1 126 ? -0.32 13.609 -9.078 1 75.75 126 ARG B CA 1
ATOM 3057 C C . ARG B 1 126 ? -0.485 12.266 -8.359 1 75.75 126 ARG B C 1
ATOM 3059 O O . ARG B 1 126 ? -0.986 11.305 -8.945 1 75.75 126 ARG B O 1
ATOM 3066 N N . ASN B 1 127 ? -0.053 12.305 -7.156 1 89.12 127 ASN B N 1
ATOM 3067 C CA . ASN B 1 127 ? -0.165 11.07 -6.387 1 89.12 127 ASN B CA 1
ATOM 3068 C C . ASN B 1 127 ? -1.488 11 -5.629 1 89.12 127 ASN B C 1
ATOM 3070 O O . ASN B 1 127 ? -1.573 11.422 -4.477 1 89.12 127 ASN B O 1
ATOM 3074 N N . VAL B 1 128 ? -2.449 10.469 -6.238 1 91.38 128 VAL B N 1
ATOM 3075 C CA . VAL B 1 128 ? -3.805 10.445 -5.699 1 91.38 128 VAL B CA 1
ATOM 3076 C C . VAL B 1 128 ? -3.863 9.523 -4.48 1 91.38 128 VAL B C 1
ATOM 3078 O O . VAL B 1 128 ? -4.496 9.852 -3.475 1 91.38 128 VAL B O 1
ATOM 3081 N N . LEU B 1 129 ? -3.162 8.477 -4.562 1 95.56 129 LEU B N 1
ATOM 3082 C CA . LEU B 1 129 ? -3.195 7.527 -3.457 1 95.56 129 LEU B CA 1
ATOM 3083 C C . LEU B 1 129 ? -2.729 8.18 -2.16 1 95.56 129 LEU B C 1
ATOM 3085 O O . LEU B 1 129 ? -3.465 8.203 -1.172 1 95.56 129 LEU B O 1
ATOM 3089 N N . ILE B 1 130 ? -1.546 8.711 -2.217 1 94.81 130 ILE B N 1
ATOM 3090 C CA . ILE B 1 130 ? -0.927 9.227 -0.999 1 94.81 130 ILE B CA 1
ATOM 3091 C C . ILE B 1 130 ? -1.562 10.562 -0.619 1 94.81 130 ILE B C 1
ATOM 3093 O O . ILE B 1 130 ? -1.856 10.805 0.554 1 94.81 130 ILE B O 1
ATOM 3097 N N . ASN B 1 131 ? -1.883 11.383 -1.616 1 91.06 131 ASN B N 1
ATOM 3098 C CA . ASN B 1 131 ? -2.268 12.766 -1.324 1 91.06 131 ASN B CA 1
ATOM 3099 C C . ASN B 1 131 ? -3.775 12.898 -1.137 1 91.06 131 ASN B C 1
ATOM 3101 O O . ASN B 1 131 ? -4.254 13.914 -0.635 1 91.06 131 ASN B O 1
ATOM 3105 N N . GLN B 1 132 ? -4.527 11.859 -1.447 1 90.12 132 GLN B N 1
ATOM 3106 C CA . GLN B 1 132 ? -5.977 11.953 -1.315 1 90.12 132 GLN B CA 1
ATOM 3107 C C . GLN B 1 132 ? -6.555 10.727 -0.621 1 90.12 132 GLN B C 1
ATOM 3109 O O . GLN B 1 132 ? -7 10.805 0.525 1 90.12 132 GLN B O 1
ATOM 3114 N N . THR B 1 133 ? -6.375 9.641 -1.169 1 93.75 133 THR B N 1
ATOM 3115 C CA . THR B 1 133 ? -7.023 8.43 -0.682 1 93.75 133 THR B CA 1
ATOM 3116 C C . THR B 1 133 ? -6.57 8.109 0.74 1 93.75 133 THR B C 1
ATOM 3118 O O . THR B 1 133 ? -7.395 7.797 1.604 1 93.75 133 THR B O 1
ATOM 3121 N N . LEU B 1 134 ? -5.273 8.258 0.92 1 95.62 134 LEU B N 1
ATOM 3122 C CA . LEU B 1 134 ? -4.742 7.887 2.23 1 95.62 134 LEU B CA 1
ATOM 3123 C C . LEU B 1 134 ? -4.578 9.117 3.115 1 95.62 134 LEU B C 1
ATOM 3125 O O . LEU B 1 134 ? -4.277 9 4.305 1 95.62 134 LEU B O 1
ATOM 3129 N N . ARG B 1 135 ? -4.793 10.289 2.51 1 92.38 135 ARG B N 1
ATOM 3130 C CA . ARG B 1 135 ? -4.668 11.523 3.279 1 92.38 135 ARG B CA 1
ATOM 3131 C C . ARG B 1 135 ? -5.961 11.836 4.027 1 92.38 135 ARG B C 1
ATOM 3133 O O . ARG B 1 135 ? -6.68 12.773 3.668 1 92.38 135 ARG B O 1
ATOM 3140 N N . ARG B 1 136 ? -6.211 11.133 5.121 1 89.31 136 ARG B N 1
ATOM 3141 C CA . ARG B 1 136 ? -7.41 11.297 5.938 1 89.31 136 ARG B CA 1
ATOM 3142 C C . ARG B 1 136 ? -7.129 10.953 7.395 1 89.31 136 ARG B C 1
ATOM 3144 O O . ARG B 1 136 ? -6.188 10.219 7.695 1 89.31 136 ARG B O 1
ATOM 3151 N N . PRO B 1 137 ? -8.008 11.492 8.227 1 88.75 137 PRO B N 1
ATOM 3152 C CA . PRO B 1 137 ? -7.801 11.188 9.648 1 88.75 137 PRO B CA 1
ATOM 3153 C C . PRO B 1 137 ? -7.781 9.688 9.93 1 88.75 137 PRO B C 1
ATOM 3155 O O . PRO B 1 137 ? -8.656 8.953 9.461 1 88.75 137 PRO B O 1
ATOM 3158 N N . GLY B 1 138 ? -6.742 9.219 10.633 1 90.44 138 GLY B N 1
ATOM 3159 C CA . GLY B 1 138 ? -6.625 7.816 10.984 1 90.44 138 GLY B CA 1
ATOM 3160 C C . GLY B 1 138 ? -5.812 7.016 9.984 1 90.44 138 GLY B C 1
ATOM 3161 O O . GLY B 1 138 ? -5.52 5.84 10.211 1 90.44 138 GLY B O 1
ATOM 3162 N N . ALA B 1 139 ? -5.469 7.629 8.891 1 96 139 ALA B N 1
ATOM 3163 C CA . ALA B 1 139 ? -4.559 7.027 7.922 1 96 139 ALA B CA 1
ATOM 3164 C C . ALA B 1 139 ? -3.244 7.801 7.852 1 96 139 ALA B C 1
ATOM 3166 O O . ALA B 1 139 ? -2.523 7.91 8.844 1 96 139 ALA B O 1
ATOM 3167 N N . LEU B 1 140 ? -2.871 8.273 6.664 1 96.56 140 LEU B N 1
ATOM 3168 C CA . LEU B 1 140 ? -1.791 9.242 6.57 1 96.56 140 LEU B CA 1
ATOM 3169 C C . LEU B 1 140 ? -2.314 10.664 6.793 1 96.56 140 LEU B C 1
ATOM 3171 O O . LEU B 1 140 ? -2.443 11.438 5.84 1 96.56 140 LEU B O 1
ATOM 3175 N N . SER B 1 141 ? -2.52 11.031 8.016 1 93.5 141 SER B N 1
ATOM 3176 C CA . SER B 1 141 ? -3.316 12.195 8.391 1 93.5 141 SER B CA 1
ATOM 3177 C C . SER B 1 141 ? -2.596 13.492 8.047 1 93.5 141 SER B C 1
ATOM 3179 O O . SER B 1 141 ? -3.232 14.523 7.832 1 93.5 141 SER B O 1
ATOM 3181 N N . ILE B 1 142 ? -1.314 13.469 7.996 1 93.94 142 ILE B N 1
ATOM 3182 C CA . ILE B 1 142 ? -0.521 14.648 7.676 1 93.94 142 ILE B CA 1
ATOM 3183 C C . ILE B 1 142 ? 0.548 14.289 6.648 1 93.94 142 ILE B C 1
ATOM 3185 O O . ILE B 1 142 ? 0.911 13.125 6.504 1 93.94 142 ILE B O 1
ATOM 3189 N N . GLU B 1 143 ? 0.985 15.273 5.961 1 93.94 143 GLU B N 1
ATOM 3190 C CA . GLU B 1 143 ? 2.139 15.07 5.09 1 93.94 143 GLU B CA 1
ATOM 3191 C C . GLU B 1 143 ? 3.379 14.695 5.898 1 93.94 143 GLU B C 1
ATOM 3193 O O . GLU B 1 143 ? 3.633 15.273 6.957 1 93.94 143 GLU B O 1
ATOM 3198 N N . PRO B 1 144 ? 4.141 13.758 5.379 1 96.5 144 PRO B N 1
ATOM 3199 C CA . PRO B 1 144 ? 5.395 13.445 6.062 1 96.5 144 PRO B CA 1
ATOM 3200 C C . PRO B 1 144 ? 6.383 14.609 6.051 1 96.5 144 PRO B C 1
ATOM 3202 O O . PRO B 1 144 ? 6.324 15.461 5.168 1 96.5 144 PRO B O 1
ATOM 3205 N N . LEU B 1 145 ? 7.219 14.656 7.035 1 97.06 145 LEU B N 1
ATOM 3206 C CA . LEU B 1 145 ? 8.359 15.57 6.996 1 97.06 145 LEU B CA 1
ATOM 3207 C C . LEU B 1 145 ? 9.539 14.93 6.273 1 97.06 145 LEU B C 1
ATOM 3209 O O . LEU B 1 145 ? 9.883 13.773 6.539 1 97.06 145 LEU B O 1
ATOM 3213 N N . PHE B 1 146 ? 10.133 15.695 5.41 1 97.56 146 PHE B N 1
ATOM 3214 C CA . PHE B 1 146 ? 11.289 15.188 4.68 1 97.56 146 PHE B CA 1
ATOM 3215 C C . PHE B 1 146 ? 12.539 15.992 5.027 1 97.56 146 PHE B C 1
ATOM 3217 O O . PHE B 1 146 ? 12.484 17.219 5.148 1 97.56 146 PHE B O 1
ATOM 3224 N N . PHE B 1 147 ? 13.586 15.273 5.152 1 98.19 147 PHE B N 1
ATOM 3225 C CA . PHE B 1 147 ? 14.891 15.859 5.426 1 98.19 147 PHE B CA 1
ATOM 3226 C C . PHE B 1 147 ? 15.953 15.281 4.496 1 98.19 147 PHE B C 1
ATOM 3228 O O . PHE B 1 147 ? 15.891 14.102 4.137 1 98.19 147 PHE B O 1
ATOM 3235 N N . TYR B 1 148 ? 16.906 16.125 4.113 1 97.69 148 TYR B N 1
ATOM 3236 C CA . TYR B 1 148 ? 17.953 15.711 3.195 1 97.69 148 TYR B CA 1
ATOM 3237 C C . TYR B 1 148 ? 19.312 16.25 3.637 1 97.69 148 TYR B C 1
ATOM 3239 O O . TYR B 1 148 ? 19.422 17.406 4.043 1 97.69 148 TYR B O 1
ATOM 3247 N N . ASN B 1 149 ? 20.266 15.336 3.66 1 97.31 149 ASN B N 1
ATOM 3248 C CA . ASN B 1 149 ? 21.672 15.719 3.867 1 97.31 149 ASN B CA 1
ATOM 3249 C C . ASN B 1 149 ? 22.469 15.609 2.578 1 97.31 149 ASN B C 1
ATOM 3251 O O . ASN B 1 149 ? 22.766 14.508 2.115 1 97.31 149 ASN B O 1
ATOM 3255 N N . PRO B 1 150 ? 22.906 16.719 2.004 1 93 150 PRO B N 1
ATOM 3256 C CA . PRO B 1 150 ? 23.609 16.672 0.72 1 93 150 PRO B CA 1
ATOM 3257 C C . PRO B 1 150 ? 25.016 16.062 0.832 1 93 150 PRO B C 1
ATOM 3259 O O . PRO B 1 150 ? 25.547 15.57 -0.158 1 93 150 PRO B O 1
ATOM 3262 N N . LYS B 1 151 ? 25.594 16.172 1.971 1 94.25 151 LYS B N 1
ATOM 3263 C CA . LYS B 1 151 ? 26.938 15.617 2.156 1 94.25 151 LYS B CA 1
ATOM 3264 C C . LYS B 1 151 ? 26.922 14.094 2.105 1 94.25 151 LYS B C 1
ATOM 3266 O O . LYS B 1 151 ? 27.781 13.477 1.459 1 94.25 151 LYS B O 1
ATOM 3271 N N . THR B 1 152 ? 25.938 13.516 2.723 1 94.62 152 THR B N 1
ATOM 3272 C CA . THR B 1 152 ? 25.859 12.062 2.787 1 94.62 152 THR B CA 1
ATOM 3273 C C . THR B 1 152 ? 24.875 11.523 1.762 1 94.62 152 THR B C 1
ATOM 3275 O O . THR B 1 152 ? 24.766 10.312 1.566 1 94.62 152 THR B O 1
ATOM 3278 N N . LYS B 1 153 ? 24.109 12.391 1.116 1 95.19 153 LYS B N 1
ATOM 3279 C CA . LYS B 1 153 ? 23.062 12.047 0.153 1 95.19 153 LYS B CA 1
ATOM 3280 C C . LYS B 1 153 ? 22.016 11.141 0.785 1 95.19 153 LYS B C 1
ATOM 3282 O O . LYS B 1 153 ? 21.562 10.18 0.163 1 95.19 153 LYS B O 1
ATOM 3287 N N . THR B 1 154 ? 21.734 11.445 1.989 1 97.19 154 THR B N 1
ATOM 3288 C CA . THR B 1 154 ? 20.781 10.656 2.744 1 97.19 154 THR B CA 1
ATOM 3289 C C . THR B 1 154 ? 19.453 11.406 2.893 1 97.19 154 THR B C 1
ATOM 3291 O O . THR B 1 154 ? 19.453 12.625 3.107 1 97.19 154 THR B O 1
ATOM 3294 N N . THR B 1 155 ? 18.406 10.68 2.738 1 98.19 155 THR B N 1
ATOM 3295 C CA . THR B 1 155 ? 17.062 11.219 2.908 1 98.19 155 THR B CA 1
ATOM 3296 C C . THR B 1 155 ? 16.359 10.562 4.098 1 98.19 155 THR B C 1
ATOM 3298 O O . THR B 1 155 ? 16.469 9.352 4.293 1 98.19 155 THR B O 1
ATOM 3301 N N . VAL B 1 156 ? 15.672 11.367 4.902 1 98.5 156 VAL B N 1
ATOM 3302 C CA . VAL B 1 156 ? 14.906 10.883 6.047 1 98.5 156 VAL B CA 1
ATOM 3303 C C . VAL B 1 156 ? 13.477 11.414 5.969 1 98.5 156 VAL B C 1
ATOM 3305 O O . VAL B 1 156 ? 13.258 12.578 5.621 1 98.5 156 VAL B O 1
ATOM 3308 N N . GLY B 1 157 ? 12.539 10.578 6.223 1 98.5 157 GLY B N 1
ATOM 3309 C CA . GLY B 1 157 ? 11.141 10.938 6.316 1 98.5 157 GLY B CA 1
ATOM 3310 C C . GLY B 1 157 ? 10.508 10.539 7.637 1 98.5 157 GLY B C 1
ATOM 3311 O O . GLY B 1 157 ? 10.789 9.461 8.164 1 98.5 157 GLY B O 1
ATOM 3312 N N . ILE B 1 158 ? 9.688 11.422 8.195 1 98.5 158 ILE B N 1
ATOM 3313 C CA . ILE B 1 158 ? 8.906 11.156 9.398 1 98.5 158 ILE B CA 1
ATOM 3314 C C . ILE B 1 158 ? 7.438 10.961 9.023 1 98.5 158 ILE B C 1
ATOM 3316 O O . ILE B 1 158 ? 6.785 11.883 8.531 1 98.5 158 ILE B O 1
ATOM 3320 N N . TYR B 1 159 ? 6.938 9.758 9.273 1 98.44 159 TYR B N 1
ATOM 3321 C CA . TYR B 1 159 ? 5.566 9.406 8.914 1 98.44 159 TYR B CA 1
ATOM 3322 C C . TYR B 1 159 ? 4.754 9.055 10.156 1 98.44 159 TYR B C 1
ATOM 3324 O O . TYR B 1 159 ? 5.262 8.398 11.07 1 98.44 159 TYR B O 1
ATOM 3332 N N . HIS B 1 160 ? 3.523 9.484 10.188 1 97.69 160 HIS B N 1
ATOM 3333 C CA . HIS B 1 160 ? 2.559 8.93 11.141 1 97.69 160 HIS B CA 1
ATOM 3334 C C . HIS B 1 160 ? 1.645 7.914 10.469 1 97.69 160 HIS B C 1
ATOM 3336 O O . HIS B 1 160 ? 1.07 8.195 9.414 1 97.69 160 HIS B O 1
ATOM 3342 N N . LEU B 1 161 ? 1.531 6.734 11.062 1 97.56 161 LEU B N 1
ATOM 3343 C CA . LEU B 1 161 ? 0.721 5.664 10.492 1 97.56 161 LEU B CA 1
ATOM 3344 C C . LEU B 1 161 ? -0.473 5.352 11.391 1 97.56 161 LEU B C 1
ATOM 3346 O O . LEU B 1 161 ? -0.316 4.75 12.453 1 97.56 161 LEU B O 1
ATOM 3350 N N . GLY B 1 162 ? -1.636 5.672 10.898 1 95.19 162 GLY B N 1
ATOM 3351 C CA . GLY B 1 162 ? -2.834 5.566 11.719 1 95.19 162 GLY B CA 1
ATOM 3352 C C . GLY B 1 162 ? -3.49 4.203 11.648 1 95.19 162 GLY B C 1
ATOM 3353 O O . GLY B 1 162 ? -3.016 3.316 10.93 1 95.19 162 GLY B O 1
ATOM 3354 N N . MET B 1 163 ? -4.586 4.098 12.32 1 90.94 163 MET B N 1
ATOM 3355 C CA . MET B 1 163 ? -5.273 2.826 12.539 1 90.94 163 MET B CA 1
ATOM 3356 C C . MET B 1 163 ? -5.965 2.359 11.258 1 90.94 163 MET B C 1
ATOM 3358 O O . MET B 1 163 ? -6.219 1.167 11.086 1 90.94 163 MET B O 1
ATOM 3362 N N . ARG B 1 164 ? -6.281 3.205 10.383 1 94.5 164 ARG B N 1
ATOM 3363 C CA . ARG B 1 164 ? -6.977 2.857 9.141 1 94.5 164 ARG B CA 1
ATOM 3364 C C . ARG B 1 164 ? -6.035 2.176 8.156 1 94.5 164 ARG B C 1
ATOM 3366 O O . ARG B 1 164 ? -6.461 1.733 7.09 1 94.5 164 ARG B O 1
ATOM 3373 N N . LEU B 1 165 ? -4.777 2.064 8.625 1 97.25 165 LEU B N 1
ATOM 3374 C CA . LEU B 1 165 ? -3.764 1.492 7.75 1 97.25 165 LEU B CA 1
ATOM 3375 C C . LEU B 1 165 ? -3.426 0.065 8.164 1 97.25 165 LEU B C 1
ATOM 3377 O O . LEU B 1 165 ? -2.475 -0.528 7.648 1 97.25 165 LEU B O 1
ATOM 3381 N N . THR B 1 166 ? -4.199 -0.532 9.023 1 92.62 166 THR B N 1
ATOM 3382 C CA . THR B 1 166 ? -3.854 -1.815 9.625 1 92.62 166 THR B CA 1
ATOM 3383 C C . THR B 1 166 ? -4.363 -2.969 8.766 1 92.62 166 THR B C 1
ATOM 3385 O O . THR B 1 166 ? -5.426 -2.869 8.148 1 92.62 166 THR B O 1
ATOM 3388 N N . GLY B 1 167 ? -3.527 -4.016 8.742 1 91.62 167 GLY B N 1
ATOM 3389 C CA . GLY B 1 167 ? -3.92 -5.262 8.109 1 91.62 167 GLY B CA 1
ATOM 3390 C C . GLY B 1 167 ? -4.352 -6.324 9.102 1 91.62 167 GLY B C 1
ATOM 3391 O O . GLY B 1 167 ? -5.023 -7.289 8.727 1 91.62 167 GLY B O 1
ATOM 3392 N N . TYR B 1 168 ? -3.891 -6.234 10.203 1 85.81 168 TYR B N 1
ATOM 3393 C CA . TYR B 1 168 ? -4.25 -6.969 11.414 1 85.81 168 TYR B CA 1
ATOM 3394 C C . TYR B 1 168 ? -4.473 -6.012 12.578 1 85.81 168 TYR B C 1
ATOM 3396 O O . TYR B 1 168 ? -4.016 -4.867 12.547 1 85.81 168 TYR B O 1
ATOM 3404 N N . PRO B 1 169 ? -5.188 -6.41 13.508 1 81.06 169 PRO B N 1
ATOM 3405 C CA . PRO B 1 169 ? -5.422 -5.469 14.602 1 81.06 169 PRO B CA 1
ATOM 3406 C C . PRO B 1 169 ? -4.133 -4.852 15.141 1 81.06 169 PRO B C 1
ATOM 3408 O O . PRO B 1 169 ? -3.234 -5.574 15.57 1 81.06 169 PRO B O 1
ATOM 3411 N N . PHE B 1 170 ? -4.031 -3.543 14.992 1 86.06 170 PHE B N 1
ATOM 3412 C CA . PHE B 1 170 ? -3.004 -2.684 15.57 1 86.06 170 PHE B CA 1
ATOM 3413 C C . PHE B 1 170 ? -1.697 -2.803 14.797 1 86.06 170 PHE B C 1
ATOM 3415 O O . PHE B 1 170 ? -0.696 -2.184 15.156 1 86.06 170 PHE B O 1
ATOM 3422 N N . LEU B 1 171 ? -1.725 -3.615 13.805 1 91.81 171 LEU B N 1
ATOM 3423 C CA . LEU B 1 171 ? -0.51 -3.785 13.016 1 91.81 171 LEU B CA 1
ATOM 3424 C C . LEU B 1 171 ? -0.684 -3.201 11.617 1 91.81 171 LEU B C 1
ATOM 3426 O O . LEU B 1 171 ? -1.63 -3.549 10.914 1 91.81 171 LEU B O 1
ATOM 3430 N N . VAL B 1 172 ? 0.213 -2.373 11.266 1 96.31 172 VAL B N 1
ATOM 3431 C CA . VAL B 1 172 ? 0.167 -1.733 9.953 1 96.31 172 VAL B CA 1
ATOM 3432 C C . VAL B 1 172 ? 0.339 -2.783 8.859 1 96.31 172 VAL B C 1
ATOM 3434 O O . VAL B 1 172 ? 1.179 -3.68 8.977 1 96.31 172 VAL B O 1
ATOM 3437 N N . HIS B 1 173 ? -0.468 -2.672 7.859 1 96.88 173 HIS B N 1
ATOM 3438 C CA . HIS B 1 173 ? -0.401 -3.6 6.738 1 96.88 173 HIS B CA 1
ATOM 3439 C C . HIS B 1 173 ? 0.938 -3.492 6.012 1 96.88 173 HIS B C 1
ATOM 3441 O O . HIS B 1 173 ? 1.442 -2.391 5.793 1 96.88 173 HIS B O 1
ATOM 3447 N N . GLY B 1 174 ? 1.49 -4.559 5.566 1 96.75 174 GLY B N 1
ATOM 3448 C CA . GLY B 1 174 ? 2.752 -4.566 4.844 1 96.75 174 GLY B CA 1
ATOM 3449 C C . GLY B 1 174 ? 2.713 -3.746 3.566 1 96.75 174 GLY B C 1
ATOM 3450 O O . GLY B 1 174 ? 3.734 -3.207 3.137 1 96.75 174 GLY B O 1
ATOM 3451 N N . GLY B 1 175 ? 1.604 -3.711 2.934 1 97.5 175 GLY B N 1
ATOM 3452 C CA . GLY B 1 175 ? 1.451 -2.896 1.739 1 97.5 175 GLY B CA 1
ATOM 3453 C C . GLY B 1 175 ? 1.647 -1.414 1.999 1 97.5 175 GLY B C 1
ATOM 3454 O O . GLY B 1 175 ? 2.174 -0.694 1.148 1 97.5 175 GLY B O 1
ATOM 3455 N N . ILE B 1 176 ? 1.203 -0.958 3.086 1 98.5 176 ILE B N 1
ATOM 3456 C CA . ILE B 1 176 ? 1.417 0.429 3.482 1 98.5 176 ILE B CA 1
ATOM 3457 C C . ILE B 1 176 ? 2.904 0.675 3.719 1 98.5 176 ILE B C 1
ATOM 3459 O O . ILE B 1 176 ? 3.438 1.717 3.328 1 98.5 176 ILE B O 1
ATOM 3463 N N . LEU B 1 177 ? 3.535 -0.257 4.324 1 98.69 177 LEU B N 1
ATOM 3464 C CA . LEU B 1 177 ? 4.969 -0.125 4.562 1 98.69 177 LEU B CA 1
ATOM 3465 C C . LEU B 1 177 ? 5.734 -0.084 3.242 1 98.69 177 LEU B C 1
ATOM 3467 O O . LEU B 1 177 ? 6.688 0.684 3.098 1 98.69 177 LEU B O 1
ATOM 3471 N N . ALA B 1 178 ? 5.32 -0.854 2.279 1 98.5 178 ALA B N 1
ATOM 3472 C CA . ALA B 1 178 ? 5.879 -0.77 0.933 1 98.5 178 ALA B CA 1
ATOM 3473 C C . ALA B 1 178 ? 5.637 0.609 0.325 1 98.5 178 ALA B C 1
ATOM 3475 O O . ALA B 1 178 ? 6.523 1.175 -0.318 1 98.5 178 ALA B O 1
ATOM 3476 N N . THR B 1 179 ? 4.477 1.115 0.524 1 98.25 179 THR B N 1
ATOM 3477 C CA . THR B 1 179 ? 4.082 2.41 -0.021 1 98.25 179 THR B CA 1
ATOM 3478 C C . THR B 1 179 ? 4.949 3.525 0.554 1 98.25 179 THR B C 1
ATOM 3480 O O . THR B 1 179 ? 5.473 4.359 -0.19 1 98.25 179 THR B O 1
ATOM 3483 N N . VAL B 1 180 ? 5.148 3.521 1.86 1 98.25 180 VAL B N 1
ATOM 3484 C CA . VAL B 1 180 ? 5.902 4.586 2.514 1 98.25 180 VAL B CA 1
ATOM 3485 C C . VAL B 1 180 ? 7.375 4.488 2.127 1 98.25 180 VAL B C 1
ATOM 3487 O O . VAL B 1 180 ? 8.039 5.508 1.928 1 98.25 180 VAL B O 1
ATOM 3490 N N . LEU B 1 181 ? 7.879 3.268 1.998 1 98.44 181 LEU B N 1
ATOM 3491 C CA . LEU B 1 181 ? 9.25 3.068 1.542 1 98.44 181 LEU B CA 1
ATOM 3492 C C . LEU B 1 181 ? 9.43 3.584 0.119 1 98.44 181 LEU B C 1
ATOM 3494 O O . LEU B 1 181 ? 10.391 4.301 -0.168 1 98.44 181 LEU B O 1
ATOM 3498 N N . SER B 1 182 ? 8.523 3.211 -0.688 1 96.56 182 SER B N 1
ATOM 3499 C CA . SER B 1 182 ? 8.57 3.674 -2.072 1 96.56 182 SER B CA 1
ATOM 3500 C C . SER B 1 182 ? 8.492 5.195 -2.15 1 96.56 182 SER B C 1
ATOM 3502 O O . SER B 1 182 ? 9.203 5.816 -2.943 1 96.56 182 SER B O 1
ATOM 3504 N N . ASP B 1 183 ? 7.668 5.75 -1.354 1 95.94 183 ASP B N 1
ATOM 3505 C CA . ASP B 1 183 ? 7.5 7.199 -1.309 1 95.94 183 ASP B CA 1
ATOM 3506 C C . ASP B 1 183 ? 8.812 7.895 -0.962 1 95.94 183 ASP B C 1
ATOM 3508 O O . ASP B 1 183 ? 9.242 8.812 -1.668 1 95.94 183 ASP B O 1
ATOM 3512 N N . LEU B 1 184 ? 9.461 7.438 0.068 1 97.31 184 LEU B N 1
ATOM 3513 C CA . LEU B 1 184 ? 10.727 8.023 0.497 1 97.31 184 LEU B CA 1
ATOM 3514 C C . LEU B 1 184 ? 11.805 7.805 -0.557 1 97.31 184 LEU B C 1
ATOM 3516 O O . LEU B 1 184 ? 12.578 8.719 -0.852 1 97.31 184 LEU B O 1
ATOM 3520 N N . MET B 1 185 ? 11.859 6.625 -1.09 1 97.19 185 MET B N 1
ATOM 3521 C CA . MET B 1 185 ? 12.906 6.305 -2.053 1 97.19 185 MET B CA 1
ATOM 3522 C C . MET B 1 185 ? 12.766 7.152 -3.314 1 97.19 185 MET B C 1
ATOM 3524 O O . MET B 1 185 ? 13.766 7.59 -3.887 1 97.19 185 MET B O 1
ATOM 3528 N N . ARG B 1 186 ? 11.586 7.348 -3.73 1 94.25 186 ARG B N 1
ATOM 3529 C CA . ARG B 1 186 ? 11.359 8.188 -4.898 1 94.25 186 ARG B CA 1
ATOM 3530 C C . ARG B 1 186 ? 11.859 9.609 -4.656 1 94.25 186 ARG B C 1
ATOM 3532 O O . ARG B 1 186 ? 12.5 10.203 -5.52 1 94.25 186 ARG B O 1
ATOM 3539 N N . GLU B 1 187 ? 11.547 10.156 -3.512 1 94.5 187 GLU B N 1
ATOM 3540 C CA . GLU B 1 187 ? 12.055 11.484 -3.168 1 94.5 187 GLU B CA 1
ATOM 3541 C C . GLU B 1 187 ? 13.578 11.5 -3.127 1 94.5 187 GLU B C 1
ATOM 3543 O O . GLU B 1 187 ? 14.211 12.438 -3.621 1 94.5 187 GLU B O 1
ATOM 3548 N N . ALA B 1 188 ? 14.125 10.445 -2.529 1 96.62 188 ALA B N 1
ATOM 3549 C CA . ALA B 1 188 ? 15.578 10.352 -2.445 1 96.62 188 ALA B CA 1
ATOM 3550 C C . ALA B 1 188 ? 16.203 10.352 -3.836 1 96.62 188 ALA B C 1
ATOM 3552 O O . ALA B 1 188 ? 17.219 11.031 -4.066 1 96.62 188 ALA B O 1
ATOM 3553 N N . VAL B 1 189 ? 15.633 9.594 -4.746 1 95.44 189 VAL B N 1
ATOM 3554 C CA . VAL B 1 189 ? 16.141 9.547 -6.117 1 95.44 189 VAL B CA 1
ATOM 3555 C C . VAL B 1 189 ? 16.094 10.953 -6.727 1 95.44 189 VAL B C 1
ATOM 3557 O O . VAL B 1 189 ? 17.047 11.375 -7.379 1 95.44 189 VAL B O 1
ATOM 3560 N N . THR B 1 190 ? 15.023 11.68 -6.484 1 92.69 190 THR B N 1
ATOM 3561 C CA . THR B 1 190 ? 14.867 13.031 -7.012 1 92.69 190 THR B CA 1
ATOM 3562 C C . THR B 1 190 ? 15.938 13.953 -6.441 1 92.69 190 THR B C 1
ATOM 3564 O O . THR B 1 190 ? 16.516 14.766 -7.168 1 92.69 190 THR B O 1
ATOM 3567 N N . PHE B 1 191 ? 16.203 13.773 -5.172 1 93.25 191 PHE B N 1
ATOM 3568 C CA . PHE B 1 191 ? 17.188 14.633 -4.531 1 93.25 191 PHE B CA 1
ATOM 3569 C C . PHE B 1 191 ? 18.594 14.352 -5.066 1 93.25 191 PHE B C 1
ATOM 3571 O O . PHE B 1 191 ? 19.391 15.273 -5.25 1 93.25 191 PHE B O 1
ATOM 3578 N N . VAL B 1 192 ? 18.844 13.148 -5.387 1 93.31 192 VAL B N 1
ATOM 3579 C CA . VAL B 1 192 ? 20.188 12.734 -5.77 1 93.31 192 VAL B CA 1
ATOM 3580 C C . VAL B 1 192 ? 20.422 13.031 -7.25 1 93.31 192 VAL B C 1
ATOM 3582 O O . VAL B 1 192 ? 21.516 13.43 -7.645 1 93.31 192 VAL B O 1
ATOM 3585 N N . THR B 1 193 ? 19.375 12.867 -8.062 1 92.31 193 THR B N 1
ATOM 3586 C CA . THR B 1 193 ? 19.562 12.961 -9.508 1 92.31 193 THR B CA 1
ATOM 3587 C C . THR B 1 193 ? 19.125 14.328 -10.023 1 92.31 193 THR B C 1
ATOM 3589 O O . THR B 1 193 ? 19.547 14.742 -11.109 1 92.31 193 THR B O 1
ATOM 3592 N N . GLY B 1 194 ? 18.188 14.93 -9.305 1 88.69 194 GLY B N 1
ATOM 3593 C CA . GLY B 1 194 ? 17.641 16.203 -9.758 1 88.69 194 GLY B CA 1
ATOM 3594 C C . GLY B 1 194 ? 16.516 16.047 -10.766 1 88.69 194 GLY B C 1
ATOM 3595 O O . GLY B 1 194 ? 15.992 17.031 -11.273 1 88.69 194 GLY B O 1
ATOM 3596 N N . THR B 1 195 ? 16.188 14.805 -11.016 1 83.44 195 THR B N 1
ATOM 3597 C CA . THR B 1 195 ? 15.102 14.562 -11.961 1 83.44 195 THR B CA 1
ATOM 3598 C C . THR B 1 195 ? 13.828 14.141 -11.242 1 83.44 195 THR B C 1
ATOM 3600 O O . THR B 1 195 ? 13.891 13.516 -10.18 1 83.44 195 THR B O 1
ATOM 3603 N N . ASP B 1 196 ? 12.734 14.469 -11.844 1 78.62 196 ASP B N 1
ATOM 3604 C CA . ASP B 1 196 ? 11.453 14.055 -11.281 1 78.62 196 ASP B CA 1
ATOM 3605 C C . ASP B 1 196 ? 10.898 12.836 -12.023 1 78.62 196 ASP B C 1
ATOM 3607 O O . ASP B 1 196 ? 9.766 12.422 -11.773 1 78.62 196 ASP B O 1
ATOM 3611 N N . TYR B 1 197 ? 11.734 12.422 -12.953 1 79.62 197 TYR B N 1
ATOM 3612 C CA . TYR B 1 197 ? 11.328 11.227 -13.688 1 79.62 197 TYR B CA 1
ATOM 3613 C C . TYR B 1 197 ? 12.039 9.992 -13.148 1 79.62 197 TYR B C 1
ATOM 3615 O O . TYR B 1 197 ? 13.266 9.891 -13.234 1 79.62 197 TYR B O 1
ATOM 3623 N N . GLU B 1 198 ? 11.336 9.188 -12.516 1 87.62 198 GLU B N 1
ATOM 3624 C CA . GLU B 1 198 ? 11.875 7.918 -12.039 1 87.62 198 GLU B CA 1
ATOM 3625 C C . GLU B 1 198 ? 10.836 6.809 -12.133 1 87.62 198 GLU B C 1
ATOM 3627 O O . GLU B 1 198 ? 9.641 7.047 -11.93 1 87.62 198 GLU B O 1
ATOM 3632 N N . VAL B 1 199 ? 11.281 5.629 -12.547 1 89.75 199 VAL B N 1
ATOM 3633 C CA . VAL B 1 199 ? 10.438 4.438 -12.641 1 89.75 199 VAL B CA 1
ATOM 3634 C C . VAL B 1 199 ? 11.008 3.334 -11.75 1 89.75 199 VAL B C 1
ATOM 3636 O O . VAL B 1 199 ? 12.188 2.982 -11.867 1 89.75 199 VAL B O 1
ATOM 3639 N N . THR B 1 200 ? 10.172 2.885 -10.891 1 94.44 200 THR B N 1
ATOM 3640 C CA . THR B 1 200 ? 10.609 1.784 -10.039 1 94.44 200 THR B CA 1
ATOM 3641 C C . THR B 1 200 ? 10.727 0.493 -10.844 1 94.44 200 THR B C 1
ATOM 3643 O O . THR B 1 200 ? 9.766 0.061 -11.484 1 94.44 200 THR B O 1
ATOM 3646 N N . GLU B 1 201 ? 11.906 -0.129 -10.844 1 96.5 201 GLU B N 1
ATOM 3647 C CA . GLU B 1 201 ? 12.102 -1.419 -11.5 1 96.5 201 GLU B CA 1
ATOM 3648 C C . GLU B 1 201 ? 11.75 -2.572 -10.562 1 96.5 201 GLU B C 1
ATOM 3650 O O . GLU B 1 201 ? 10.945 -3.436 -10.914 1 96.5 201 GLU B O 1
ATOM 3655 N N . HIS B 1 202 ? 12.398 -2.611 -9.445 1 97.19 202 HIS B N 1
ATOM 3656 C CA . HIS B 1 202 ? 12.07 -3.627 -8.445 1 97.19 202 HIS B CA 1
ATOM 3657 C C . HIS B 1 202 ? 12.312 -3.113 -7.035 1 97.19 202 HIS B C 1
ATOM 3659 O O . HIS B 1 202 ? 13.078 -2.166 -6.836 1 97.19 202 HIS B O 1
ATOM 3665 N N . ILE B 1 203 ? 11.617 -3.654 -6.113 1 98.44 203 ILE B N 1
ATOM 3666 C CA . ILE B 1 203 ? 11.812 -3.408 -4.688 1 98.44 203 ILE B CA 1
ATOM 3667 C C . ILE B 1 203 ? 11.773 -4.73 -3.924 1 98.44 203 ILE B C 1
ATOM 3669 O O . ILE B 1 203 ? 10.953 -5.602 -4.223 1 98.44 203 ILE B O 1
ATOM 3673 N N . LYS B 1 204 ? 12.734 -4.934 -3.104 1 98.75 204 LYS B N 1
ATOM 3674 C CA . LYS B 1 204 ? 12.758 -6.051 -2.164 1 98.75 204 LYS B CA 1
ATOM 3675 C C . LYS B 1 204 ? 12.539 -5.566 -0.732 1 98.75 204 LYS B C 1
ATOM 3677 O O . LYS B 1 204 ? 13.258 -4.684 -0.254 1 98.75 204 LYS B O 1
ATOM 3682 N N . ILE B 1 205 ? 11.594 -6.148 -0.089 1 98.75 205 ILE B N 1
ATOM 3683 C CA . ILE B 1 205 ? 11.242 -5.707 1.256 1 98.75 205 ILE B CA 1
ATOM 3684 C C . ILE B 1 205 ? 11.367 -6.875 2.232 1 98.75 205 ILE B C 1
ATOM 3686 O O . ILE B 1 205 ? 10.859 -7.965 1.975 1 98.75 205 ILE B O 1
ATOM 3690 N N . SER B 1 206 ? 12.062 -6.637 3.279 1 98.69 206 SER B N 1
ATOM 3691 C CA . SER B 1 206 ? 12.164 -7.566 4.402 1 98.69 206 SER B CA 1
ATOM 3692 C C . SER B 1 206 ? 11.445 -7.023 5.633 1 98.69 206 SER B C 1
ATOM 3694 O O . SER B 1 206 ? 11.836 -5.988 6.18 1 98.69 206 SER B O 1
ATOM 3696 N N . TYR B 1 207 ? 10.438 -7.723 6.012 1 97.69 207 TYR B N 1
ATOM 3697 C CA . TYR B 1 207 ? 9.688 -7.328 7.203 1 97.69 207 TYR B CA 1
ATOM 3698 C C . TYR B 1 207 ? 10.305 -7.93 8.461 1 97.69 207 TYR B C 1
ATOM 3700 O O . TYR B 1 207 ? 10.062 -9.094 8.781 1 97.69 207 TYR B O 1
ATOM 3708 N N . CYS B 1 208 ? 10.938 -7.098 9.25 1 97.75 208 CYS B N 1
ATOM 3709 C CA . CYS B 1 208 ? 11.789 -7.559 10.336 1 97.75 208 CYS B CA 1
ATOM 3710 C C . CYS B 1 208 ? 11.008 -7.668 11.641 1 97.75 208 CYS B C 1
ATOM 3712 O O . CYS B 1 208 ? 11.211 -8.602 12.414 1 97.75 208 CYS B O 1
ATOM 3714 N N . PHE B 1 209 ? 10.195 -6.703 11.906 1 94.5 209 PHE B N 1
ATOM 3715 C CA . PHE B 1 209 ? 9.383 -6.641 13.117 1 94.5 209 PHE B CA 1
ATOM 3716 C C . PHE B 1 209 ? 8.023 -6.02 12.82 1 94.5 209 PHE B C 1
ATOM 3718 O O . PHE B 1 209 ? 7.906 -5.145 11.961 1 94.5 209 PHE B O 1
ATOM 3725 N N . PRO B 1 210 ? 6.938 -6.484 13.555 1 93 210 PRO B N 1
ATOM 3726 C CA . PRO B 1 210 ? 5.629 -5.867 13.336 1 93 210 PRO B CA 1
ATOM 3727 C C . PRO B 1 210 ? 5.633 -4.363 13.609 1 93 210 PRO B C 1
ATOM 3729 O O . PRO B 1 210 ? 6.301 -3.904 14.539 1 93 210 PRO B O 1
ATOM 3732 N N . THR B 1 211 ? 4.988 -3.641 12.766 1 95.38 211 THR B N 1
ATOM 3733 C CA . THR B 1 211 ? 4.855 -2.199 12.945 1 95.38 211 THR B CA 1
ATOM 3734 C C . THR B 1 211 ? 3.52 -1.856 13.602 1 95.38 211 THR B C 1
ATOM 3736 O O . THR B 1 211 ? 2.459 -2.053 13 1 95.38 211 THR B O 1
ATOM 3739 N N . LEU B 1 212 ? 3.59 -1.324 14.758 1 91.94 212 LEU B N 1
ATOM 3740 C CA . LEU B 1 212 ? 2.371 -0.919 15.453 1 91.94 212 LEU B CA 1
ATOM 3741 C C . LEU B 1 212 ? 1.782 0.34 14.828 1 91.94 212 LEU B C 1
ATOM 3743 O O . LEU B 1 212 ? 2.52 1.246 14.438 1 91.94 212 LEU B O 1
ATOM 3747 N N . ALA B 1 213 ? 0.501 0.382 14.789 1 92.81 213 ALA B N 1
ATOM 3748 C CA . ALA B 1 213 ? -0.196 1.539 14.234 1 92.81 213 ALA B CA 1
ATOM 3749 C C . ALA B 1 213 ? -0.28 2.67 15.258 1 92.81 213 ALA B C 1
ATOM 3751 O O . ALA B 1 213 ? 0.046 2.482 16.438 1 92.81 213 ALA B O 1
ATOM 3752 N N . ASN B 1 214 ? -0.691 3.809 14.703 1 92.06 214 ASN B N 1
ATOM 3753 C CA . ASN B 1 214 ? -0.889 5.035 15.469 1 92.06 214 ASN B CA 1
ATOM 3754 C C . ASN B 1 214 ? 0.404 5.492 16.141 1 92.06 214 ASN B C 1
ATOM 3756 O O . ASN B 1 214 ? 0.409 5.828 17.328 1 92.06 214 ASN B O 1
ATOM 3760 N N . GLN B 1 215 ? 1.464 5.371 15.406 1 93.12 215 GLN B N 1
ATOM 3761 C CA . GLN B 1 215 ? 2.783 5.832 15.828 1 93.12 215 GLN B CA 1
ATOM 3762 C C . GLN B 1 215 ? 3.531 6.484 14.664 1 93.12 215 GLN B C 1
ATOM 3764 O O . GLN B 1 215 ? 3.156 6.312 13.508 1 93.12 215 GLN B O 1
ATOM 3769 N N . PHE B 1 216 ? 4.465 7.246 15.102 1 96.81 216 PHE B N 1
ATOM 3770 C CA . PHE B 1 216 ? 5.414 7.746 14.117 1 96.81 216 PHE B CA 1
ATOM 3771 C C . PHE B 1 216 ? 6.469 6.695 13.797 1 96.81 216 PHE B C 1
ATOM 3773 O O . PHE B 1 216 ? 6.82 5.879 14.656 1 96.81 216 PHE B O 1
ATOM 3780 N N . VAL B 1 217 ? 6.93 6.73 12.586 1 98.31 217 VAL B N 1
ATOM 3781 C CA . VAL B 1 217 ? 8.086 5.945 12.172 1 98.31 217 VAL B CA 1
ATOM 3782 C C . VAL B 1 217 ? 9.086 6.844 11.438 1 98.31 217 VAL B C 1
ATOM 3784 O O . VAL B 1 217 ? 8.703 7.871 10.867 1 98.31 217 VAL B O 1
ATOM 3787 N N . VAL B 1 218 ? 10.297 6.473 11.539 1 98.56 218 VAL B N 1
ATOM 3788 C CA . VAL B 1 218 ? 11.367 7.133 10.797 1 98.56 218 VAL B CA 1
ATOM 3789 C C . VAL B 1 218 ? 11.789 6.27 9.617 1 98.56 218 VAL B C 1
ATOM 3791 O O . VAL B 1 218 ? 12.195 5.117 9.789 1 98.56 218 VAL B O 1
ATOM 3794 N N . VAL B 1 219 ? 11.641 6.809 8.43 1 98.81 219 VAL B N 1
ATOM 3795 C CA . VAL B 1 219 ? 12.047 6.133 7.203 1 98.81 219 VAL B CA 1
ATOM 3796 C C . VAL B 1 219 ? 13.297 6.801 6.637 1 98.81 219 VAL B C 1
ATOM 3798 O O . VAL B 1 219 ? 13.328 8.016 6.445 1 98.81 219 VAL B O 1
ATOM 3801 N N . ARG B 1 220 ? 14.344 6.016 6.352 1 98.5 220 ARG B N 1
ATOM 3802 C CA . ARG B 1 220 ? 15.578 6.66 5.922 1 98.5 220 ARG B CA 1
ATOM 3803 C C . ARG B 1 220 ? 16.328 5.805 4.906 1 98.5 220 ARG B C 1
ATOM 3805 O O . ARG B 1 220 ? 16.266 4.574 4.965 1 98.5 220 ARG B O 1
ATOM 3812 N N . THR B 1 221 ? 17 6.434 4.012 1 98.62 221 THR B N 1
ATOM 3813 C CA . THR B 1 221 ? 17.922 5.727 3.141 1 98.62 221 THR B CA 1
ATOM 3814 C C . THR B 1 221 ? 19.219 5.383 3.885 1 98.62 221 THR B C 1
ATOM 3816 O O . THR B 1 221 ? 19.703 6.172 4.695 1 98.62 221 THR B O 1
ATOM 3819 N N . THR B 1 222 ? 19.75 4.223 3.578 1 98.06 222 THR B N 1
ATOM 3820 C CA . THR B 1 222 ? 20.984 3.793 4.238 1 98.06 222 THR B CA 1
ATOM 3821 C C . THR B 1 222 ? 22.125 3.65 3.232 1 98.06 222 THR B C 1
ATOM 3823 O O . THR B 1 222 ? 23.297 3.639 3.609 1 98.06 222 THR B O 1
ATOM 3826 N N . ARG B 1 223 ? 21.766 3.48 1.997 1 97.94 223 ARG B N 1
ATOM 3827 C CA . ARG B 1 223 ? 22.75 3.379 0.915 1 97.94 223 ARG B CA 1
ATOM 3828 C C . ARG B 1 223 ? 22.172 3.916 -0.391 1 97.94 223 ARG B C 1
ATOM 3830 O O . ARG B 1 223 ? 21 3.686 -0.701 1 97.94 223 ARG B O 1
ATOM 3837 N N . VAL B 1 224 ? 22.984 4.668 -1.103 1 97.38 224 VAL B N 1
ATOM 3838 C CA . VAL B 1 224 ? 22.594 5.211 -2.4 1 97.38 224 VAL B CA 1
ATOM 3839 C C . VAL B 1 224 ? 23.719 4.992 -3.41 1 97.38 224 VAL B C 1
ATOM 3841 O O . VAL B 1 224 ? 24.859 5.379 -3.164 1 97.38 224 VAL B O 1
ATOM 3844 N N . GLU B 1 225 ? 23.375 4.34 -4.477 1 96.81 225 GLU B N 1
ATOM 3845 C CA . GLU B 1 225 ? 24.281 4.145 -5.594 1 96.81 225 GLU B CA 1
ATOM 3846 C C . GLU B 1 225 ? 23.703 4.707 -6.891 1 96.81 225 GLU B C 1
ATOM 3848 O O . GLU B 1 225 ? 22.719 4.195 -7.406 1 96.81 225 GLU B O 1
ATOM 3853 N N . ASP B 1 226 ? 24.344 5.695 -7.402 1 93.69 226 ASP B N 1
ATOM 3854 C CA . ASP B 1 226 ? 23.922 6.34 -8.648 1 93.69 226 ASP B CA 1
ATOM 3855 C C . ASP B 1 226 ? 24.766 5.859 -9.82 1 93.69 226 ASP B C 1
ATOM 3857 O O . ASP B 1 226 ? 25.969 6.148 -9.891 1 93.69 226 ASP B O 1
ATOM 3861 N N . HIS B 1 227 ? 24.156 5.219 -10.75 1 93.81 227 HIS B N 1
ATOM 3862 C CA . HIS B 1 227 ? 24.844 4.668 -11.906 1 93.81 227 HIS B CA 1
ATOM 3863 C C . HIS B 1 227 ? 24.484 5.422 -13.18 1 93.81 227 HIS B C 1
ATOM 3865 O O . HIS B 1 227 ? 24.5 4.848 -14.273 1 93.81 227 HIS B O 1
ATOM 3871 N N . GLY B 1 228 ? 24.031 6.656 -13.031 1 90.5 228 GLY B N 1
ATOM 3872 C CA . GLY B 1 228 ? 23.656 7.492 -14.164 1 90.5 228 GLY B CA 1
ATOM 3873 C C . GLY B 1 228 ? 22.203 7.336 -14.562 1 90.5 228 GLY B C 1
ATOM 3874 O O . GLY B 1 228 ? 21.344 8.109 -14.117 1 90.5 228 GLY B O 1
ATOM 3875 N N . ASN B 1 229 ? 21.953 6.184 -15.219 1 91.38 229 ASN B N 1
ATOM 3876 C CA . ASN B 1 229 ? 20.562 5.984 -15.648 1 91.38 229 ASN B CA 1
ATOM 3877 C C . ASN B 1 229 ? 19.812 5.062 -14.688 1 91.38 229 ASN B C 1
ATOM 3879 O O . ASN B 1 229 ? 18.672 4.691 -14.945 1 91.38 229 ASN B O 1
ATOM 3883 N N . ASN B 1 230 ? 20.547 4.762 -13.625 1 96 230 ASN B N 1
ATOM 3884 C CA . ASN B 1 230 ? 19.953 3.887 -12.617 1 96 230 ASN B CA 1
ATOM 3885 C C . ASN B 1 230 ? 20.438 4.242 -11.219 1 96 230 ASN B C 1
ATOM 3887 O O . ASN B 1 230 ? 21.625 4.512 -11.016 1 96 230 ASN B O 1
ATOM 3891 N N . VAL B 1 231 ? 19.5 4.297 -10.359 1 96.94 231 VAL B N 1
ATOM 3892 C CA . VAL B 1 231 ? 19.844 4.535 -8.961 1 96.94 231 VAL B CA 1
ATOM 3893 C C . VAL B 1 231 ? 19.422 3.338 -8.117 1 96.94 231 VAL B C 1
ATOM 3895 O O . VAL B 1 231 ? 18.266 2.887 -8.195 1 96.94 231 VAL B O 1
ATOM 3898 N N . ARG B 1 232 ? 20.312 2.816 -7.387 1 98.31 232 ARG B N 1
ATOM 3899 C CA . ARG B 1 232 ? 20.031 1.769 -6.414 1 98.31 232 ARG B CA 1
ATOM 3900 C C . ARG B 1 232 ? 20.094 2.314 -4.988 1 98.31 232 ARG B C 1
ATOM 3902 O O . ARG B 1 232 ? 21.031 3.018 -4.629 1 98.31 232 ARG B O 1
ATOM 3909 N N . LEU B 1 233 ? 18.984 1.945 -4.234 1 97.62 233 LEU B N 1
ATOM 3910 C CA . LEU B 1 233 ? 18.875 2.451 -2.871 1 97.62 233 LEU B CA 1
ATOM 3911 C C . LEU B 1 233 ? 18.594 1.32 -1.891 1 97.62 233 LEU B C 1
ATOM 3913 O O . LEU B 1 233 ? 17.953 0.331 -2.25 1 97.62 233 LEU B O 1
ATOM 3917 N N . GLU B 1 234 ? 19.125 1.455 -0.735 1 98.81 234 GLU B N 1
ATOM 3918 C CA . GLU B 1 234 ? 18.641 0.741 0.444 1 98.81 234 GLU B CA 1
ATOM 3919 C C . GLU B 1 234 ? 18 1.696 1.44 1 98.81 234 GLU B C 1
ATOM 3921 O O . GLU B 1 234 ? 18.453 2.83 1.606 1 98.81 234 GLU B O 1
ATOM 3926 N N . ALA B 1 235 ? 16.922 1.267 2.021 1 98.88 235 ALA B N 1
ATOM 3927 C CA . ALA B 1 235 ? 16.219 2.07 3.014 1 98.88 235 ALA B CA 1
ATOM 3928 C C . ALA B 1 235 ? 15.648 1.192 4.129 1 98.88 235 ALA B C 1
ATOM 3930 O O . ALA B 1 235 ? 15.602 -0.033 3.996 1 98.88 235 ALA B O 1
ATOM 3931 N N . GLU B 1 236 ? 15.312 1.831 5.219 1 98.88 236 GLU B N 1
ATOM 3932 C CA . GLU B 1 236 ? 14.711 1.108 6.332 1 98.88 236 GLU B CA 1
ATOM 3933 C C . GLU B 1 236 ? 13.68 1.969 7.055 1 98.88 236 GLU B C 1
ATOM 3935 O O . GLU B 1 236 ? 13.688 3.195 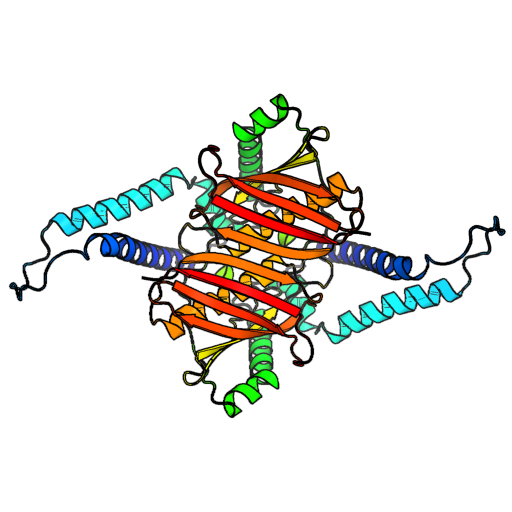6.93 1 98.88 236 GLU B O 1
ATOM 3940 N N . ILE B 1 237 ? 12.75 1.316 7.699 1 98.88 237 ILE B N 1
ATOM 3941 C CA . ILE B 1 237 ? 11.805 1.916 8.641 1 98.88 237 ILE B CA 1
ATOM 3942 C C . ILE B 1 237 ? 12.219 1.575 10.07 1 98.88 237 ILE B C 1
ATOM 3944 O O . ILE B 1 237 ? 12.398 0.403 10.414 1 98.88 237 ILE B O 1
ATOM 3948 N N . ILE B 1 238 ? 12.336 2.633 10.867 1 98.5 238 ILE B N 1
ATOM 3949 C CA . ILE B 1 238 ? 12.719 2.494 12.273 1 98.5 238 ILE B CA 1
ATOM 3950 C C . ILE B 1 238 ? 11.602 3.035 13.164 1 98.5 238 ILE B C 1
ATOM 3952 O O . ILE B 1 238 ? 10.914 3.988 12.797 1 98.5 238 ILE B O 1
ATOM 3956 N N . ASN B 1 239 ? 11.477 2.408 14.266 1 94.75 239 ASN B N 1
ATOM 3957 C CA . ASN B 1 239 ? 10.453 2.912 15.172 1 94.75 239 ASN B CA 1
ATOM 3958 C C . ASN B 1 239 ? 10.812 4.293 15.719 1 94.75 239 ASN B C 1
ATOM 3960 O O . ASN B 1 239 ? 11.938 4.762 15.531 1 94.75 239 ASN B O 1
ATOM 3964 N N . GLN B 1 240 ? 9.938 4.93 16.328 1 90.94 240 GLN B N 1
ATOM 3965 C CA . GLN B 1 240 ? 10.078 6.328 16.719 1 90.94 240 GLN B CA 1
ATOM 3966 C C . GLN B 1 240 ? 11.219 6.504 17.719 1 90.94 240 GLN B C 1
ATOM 3968 O O . GLN B 1 240 ? 11.883 7.539 17.734 1 90.94 240 GLN B O 1
ATOM 3973 N N . SER B 1 241 ? 11.43 5.504 18.578 1 88.81 241 SER B N 1
ATOM 3974 C CA . SER B 1 241 ? 12.484 5.598 19.578 1 88.81 241 SER B CA 1
ATOM 3975 C C . SER B 1 241 ? 13.859 5.367 18.969 1 88.81 241 SER B C 1
ATOM 3977 O O . SER B 1 241 ? 14.883 5.652 19.594 1 88.81 241 SER B O 1
ATOM 3979 N N . GLY B 1 242 ? 13.852 4.848 17.781 1 91.38 242 GLY B N 1
ATOM 3980 C CA . GLY B 1 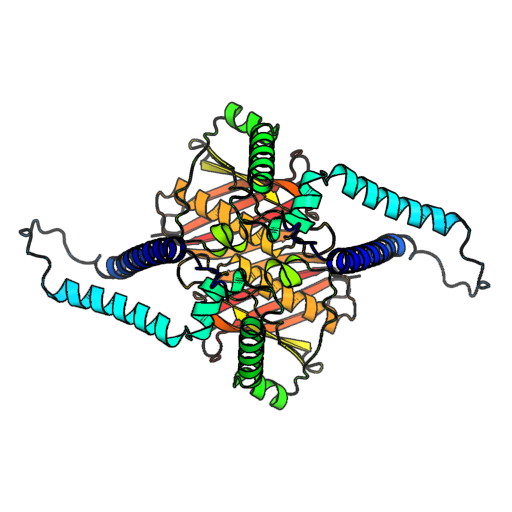242 ? 15.117 4.602 17.109 1 91.38 242 GLY B CA 1
ATOM 3981 C C . GLY B 1 242 ? 15.805 3.328 17.562 1 91.38 242 GLY B C 1
ATOM 3982 O O . GLY B 1 242 ? 16.969 3.09 17.234 1 91.38 242 GLY B O 1
ATOM 3983 N N . THR B 1 243 ? 15.141 2.479 18.219 1 89.12 243 THR B N 1
ATOM 3984 C CA . THR B 1 243 ? 15.781 1.338 18.859 1 89.12 243 THR B CA 1
ATOM 3985 C C . THR B 1 243 ? 15.617 0.075 18.031 1 89.12 243 THR B C 1
ATOM 3987 O O . THR B 1 243 ? 16.312 -0.917 18.234 1 89.12 243 THR B O 1
ATOM 3990 N N . ARG B 1 244 ? 14.672 0.108 17.078 1 94.69 244 ARG B N 1
ATOM 3991 C CA . ARG B 1 244 ? 14.352 -1.135 16.391 1 94.69 244 ARG B CA 1
ATOM 3992 C C . ARG B 1 244 ? 14.07 -0.88 14.914 1 94.69 244 ARG B C 1
ATOM 3994 O O . ARG B 1 244 ? 13.281 0.003 14.57 1 94.69 244 ARG B O 1
ATOM 4001 N N . THR B 1 245 ? 14.797 -1.678 14.047 1 98.12 245 THR B N 1
ATOM 4002 C CA . THR B 1 245 ? 14.461 -1.704 12.625 1 98.12 245 THR B CA 1
ATOM 4003 C C . THR B 1 245 ? 13.219 -2.555 12.383 1 98.12 245 THR B C 1
ATOM 4005 O O . THR B 1 245 ? 13.172 -3.719 12.781 1 98.12 245 THR B O 1
ATOM 4008 N N . LEU B 1 246 ? 12.242 -1.956 11.742 1 98.31 246 LEU B N 1
ATOM 4009 C CA . LEU B 1 246 ? 10.969 -2.629 11.5 1 98.31 246 LEU B CA 1
ATOM 4010 C C . LEU B 1 246 ? 10.953 -3.268 10.109 1 98.31 246 LEU B C 1
ATOM 4012 O O . LEU B 1 246 ? 10.438 -4.379 9.945 1 98.31 246 LEU B O 1
ATOM 4016 N N . VAL B 1 247 ? 11.461 -2.59 9.141 1 98.81 247 VAL B N 1
ATOM 4017 C CA . VAL B 1 247 ? 11.453 -3.037 7.754 1 98.81 247 VAL B CA 1
ATOM 4018 C C . VAL B 1 247 ? 12.742 -2.586 7.059 1 98.81 247 VAL B C 1
ATOM 4020 O O . VAL B 1 247 ? 13.242 -1.489 7.316 1 98.81 247 VAL B O 1
ATOM 4023 N N . ARG B 1 248 ? 13.273 -3.412 6.168 1 98.88 248 ARG B N 1
ATOM 4024 C CA . ARG B 1 248 ? 14.375 -3.068 5.273 1 98.88 248 ARG B CA 1
ATOM 4025 C C . ARG B 1 248 ? 13.961 -3.242 3.814 1 98.88 248 ARG B C 1
ATOM 4027 O O . ARG B 1 248 ? 13.164 -4.121 3.49 1 98.88 248 ARG B O 1
ATOM 4034 N N . ALA B 1 249 ? 14.555 -2.418 2.998 1 98.88 249 ALA B N 1
ATOM 4035 C CA . ALA B 1 249 ? 14.188 -2.537 1.589 1 98.88 249 ALA B CA 1
ATOM 4036 C C . ALA B 1 249 ? 15.367 -2.186 0.687 1 98.88 249 ALA B C 1
ATOM 4038 O O . ALA B 1 249 ? 16.266 -1.428 1.084 1 98.88 249 ALA B O 1
ATOM 4039 N N . LYS B 1 250 ? 15.383 -2.779 -0.449 1 98.81 250 LYS B N 1
ATOM 4040 C CA . LYS B 1 250 ? 16.25 -2.436 -1.57 1 98.81 250 LYS B CA 1
ATOM 4041 C C . LYS B 1 250 ? 15.438 -2.129 -2.824 1 98.81 250 LYS B C 1
ATOM 4043 O O . LYS B 1 250 ? 14.5 -2.857 -3.154 1 98.81 250 LYS B O 1
ATOM 4048 N N . GLY B 1 251 ? 15.766 -1.043 -3.42 1 98.38 251 GLY B N 1
ATOM 4049 C CA . GLY B 1 251 ? 15.047 -0.647 -4.625 1 98.38 251 GLY B CA 1
ATOM 4050 C C . GLY B 1 251 ? 15.969 -0.223 -5.754 1 98.38 251 GLY B C 1
ATOM 4051 O O . GLY B 1 251 ? 17.094 0.204 -5.512 1 98.38 251 GLY B O 1
ATOM 4052 N N . SER B 1 252 ? 15.5 -0.396 -6.941 1 98.06 252 SER B N 1
ATOM 4053 C CA . SER B 1 252 ? 16.172 0.06 -8.156 1 98.06 252 SER B CA 1
ATOM 4054 C C . SER B 1 252 ? 15.242 0.904 -9.016 1 98.06 252 SER B C 1
ATOM 4056 O O . SER B 1 252 ? 14.094 0.528 -9.25 1 98.06 252 SER B O 1
ATOM 4058 N N . PHE B 1 253 ? 15.797 2.01 -9.445 1 96.81 253 PHE B N 1
ATOM 4059 C CA . PHE B 1 253 ? 15.016 2.992 -10.188 1 96.81 253 PHE B CA 1
ATOM 4060 C C . PHE B 1 253 ? 15.727 3.393 -11.477 1 96.81 253 PHE B C 1
ATOM 4062 O O . PHE B 1 253 ? 16.906 3.717 -11.461 1 96.81 253 PHE B O 1
ATOM 4069 N N . THR B 1 254 ? 14.969 3.361 -12.523 1 94.62 254 THR B N 1
ATOM 4070 C CA . THR B 1 254 ? 15.477 3.914 -13.773 1 94.62 254 THR B CA 1
ATOM 4071 C C . THR B 1 254 ? 15.172 5.406 -13.867 1 94.62 254 THR B C 1
ATOM 4073 O O . THR B 1 254 ? 14.07 5.848 -13.516 1 94.62 254 THR B O 1
ATOM 4076 N N . THR B 1 255 ? 16.219 6.078 -14.273 1 89.38 255 THR B N 1
ATOM 4077 C CA . THR B 1 255 ? 16.078 7.527 -14.367 1 89.38 255 THR B CA 1
ATOM 4078 C C . THR B 1 255 ? 16.422 8.016 -15.773 1 89.38 255 THR B C 1
ATOM 4080 O O . THR B 1 255 ? 16.938 7.25 -16.594 1 89.38 255 THR B O 1
ATOM 4083 N N . GLY B 1 256 ? 15.938 9.211 -16.172 1 76.69 256 GLY B N 1
ATOM 4084 C CA . GLY B 1 256 ? 16.266 9.82 -17.453 1 76.69 256 GLY B CA 1
ATOM 4085 C C . GLY B 1 256 ? 17 11.141 -17.328 1 76.69 256 GLY B C 1
ATOM 4086 O O . GLY B 1 256 ? 17.016 11.742 -16.25 1 76.69 256 GLY B O 1
#

pLDDT: mean 76.43, std 25.15, range [21.08, 98.88]

Nearest PDB structures (foldseek):
  4ae8-assembly1_B  TM=7.782E-01  e=1.487E-12  Homo sapiens
  2h4u-assembly1_A  TM=9.004E-01  e=9.723E-08  Homo sapiens
  2h4u-assembly1_D  TM=8.921E-01  e=8.384E-07  Homo sapiens
  3f5o-assembly1_B  TM=7.149E-01  e=1.422E-07  Homo sapiens
  4ord-assembly1_A  TM=7.113E-01  e=3.453E-07  Danio rerio

InterPro domains:
  IPR029069 HotDog domain superfamily [SSF54637] (65-253)
  IPR052061 Post-transcriptional expression and antimicrobial biosynthesis protein [PTHR47260] (55-254)

Organism: Eremothecium gossypii (strain ATCC 10895 / CBS 109.51 / FGSC 9923 / NRRL Y-1056) (NCBI:txid284811)

Foldseek 3Di:
DPPPPPPVVVLVVVVVVVVVQLLVVLVVVVVVPPPDDDPDPDDPPDPPPCVVVSSVVSSVVVVVVCVVQADPLQVCLQRPFQVPDCPDPSLVVSQVVVVVVQCVQPVNVVQVVVQKDWDDDCPDPPPCVQVPVQCGRQAQVYDWIWIAHPVQLKIKTKTAGGQVQCPGHQFGDVVVVVVVQVVRVLVSCCSVQVDNDKDWDDKDKDFDATDGHNAMKMKMWDDWDDPPQKIKTKIFIAGSVRPDTGMIMITMMGHD/DPPPPPPVVVLVVVVVVVVVQLLVVLVVVVVVPPPDDDPDPDDPPDPPPCVVVSSVVSSVVVVVVCVVQADPLQVCLQRPFQVPDCPDPSLVVSQVVVVVVQCVQPVNVVCVVVQKDWDDDCPDPPPCVQVPVQCGRQAQVYDWIWIAHPVVLKIKTKTAGGQVQCPGHQFGDVVVVVVVQVVRVLVSCCSVQVDNDKDWDDKDKDFDATDGHNAMKMKMWDDWDDPPQKIKTKIFIAGSVRPDTGMIMITMMGHD

Sequence (512 aa):
MMAYKYPVGAARRQLQANIRTCKAIVNILVRKASYTTGRQFAVARRPPKWYGLGIFGASFGLGWLITQHLSYADLMAWLFYDQLPADDEKVRNYQAGLLQRAHELPATKDLFESGFRQVFPERGQRNVLINQTLRRPGALSIEPLFFYNPKTKTTVGIYHLGMRLTGYPFLVHGGILATVLSDLMREAVTFVTGTDYEVTEHIKISYCFPTLANQFVVVRTTRVEDHGNNVRLEAEIINQSGTRTLVRAKGSFTTGMMAYKYPVGAARRQLQANIRTCKAIVNILVRKASYTTGRQFAVARRPPKWYGLGIFGASFGLGWLITQHLSYADLMAWLFYDQLPADDEKVRNYQAGLLQRAHELPATKDLFESGFRQVFPERGQRNVLINQTLRRPGALSIEPLFFYNPKTKTTVGIYHLGMRLTGYPFLVHGGILATVLSDLMREAVTFVTGTDYEVTEHIKISYCFPTLANQFVVVRTTRVEDHGNNVRLEAEIINQSGTRTLVRAKGSFTTG